Protein AF-A0A7S2Q219-F1 (afdb_monomer_lite)

pLDDT: mean 76.89, std 22.51, range [21.84, 97.81]

Organism: NCBI:txid267567

Foldseek 3Di:
DDDDDDDDDDDDDDDDDDDDDDDDDDDDDDDDDDDDDDDDPDPDPDPDDDDDDDDDDDDDDPDDPPCPPPQWDKDFFPADADAQLHRDTKIKTKGAFPDPAQFFEEAEFADDLLQDRDDDPCPACNVLQNVVRHIYIYIPFGGRHNDPPDSDHQAADLVSRLSSVQRVLVVCLVCVVVRSHDLQRYEYEAAAQRLLNRLLNLLCPVVPHPRHHQFYEHEAYAAPPSQCVRQPVRNVVNVNHDRPPSSGSLVSHALRRHEYEYEHECAAPPHHCVRVVSNQLSCLARQHHYDYFYQDDDDYSGDDFVLSSCVRRVNPDDSPGHPSVSSVCRNVGPRDPADAADAAADPVCVVVVHTLALPDPCLVCDQQNPPCCLVVRHGQVSVSVNSHHHRPHRHDDDPDDPPDDDDADQAADPVCVVVVHTLVRCVVCLVCPQVNPPVCVVVRHGVVSNVVVD

Radius of gyration: 31.47 Å; chains: 1; bounding box: 106×79×94 Å

Secondary structure (DSSP, 8-state):
-PPPPPP-----PPPP------------------PPPP---------------S-PPPPPPS------BTTBEEEE--PPPBTTTBT---EEEEE--SSSS-EEEEEEE-BSTTT--BS-TTTTTHHHHHHTT-EEEEEEPPPSSSSTT--S-----HHHHHHHHHHHHHHHHHTTTTTTEEEEEEEEEEETHHHHHHHHHHHTHHHH-S---SEEEEES---SHHHHIIIIIHHHHTT-----GGG-GGGG--TTSPPEEEEEETT-SSS-THHHHHHHHHHHHTT--EEEEEE-SS--SSPPPHHHHHHTTTTSS-TT--THHHHHHHHHPPP---B-------HHHHHTT----TTSHHHHHHTTT-HHHHHHTTTHHHHHHTT-PPTT--BPPPPPPPSSPPPP--PPPHHHHHTT--GGG-HHHHHHHTTT-HHHHHTTTTHHHHHHH-

Sequence (454 aa):
SHPPRPRQRQRMNIIILCSSFQRNNYSFPKHKTTMYPTTLLFITTLSLAAALDGNAPPASPANDRPVLSGLYTSITLPTGQGGCSGTQEAILDIYPSSSSSTAPTVLHLPGGAYMNLVGDTVESAGQQYLDAGYTVAVLYYRLPRSETTTSWLVCSDPYEVLDDVSSAMTHLLENAADYNVDADQIVLSGFSAGGHLASLYSSLCNARSSACPAGQVLHFPFMEKGSKIFCSEVGTAFNALQDYDECFPTVLVDEATPPTILYHAGGDPIVPTSEMTDFVYALGQQGTSYEYYEVLEGGGHYLVPFSQVAAVSDGVLDPSGDYASLIERALMLPNPSCVRCDDIVTPWMKDNGKTCDVTTWLITNKCVEDEQWVTNGYCRSSCYDAGRGYVNEVCCPPPTPPSSCTECSDDATPWMENNAKTCATSPSSIETNCNENGWWVSNAYCQLSCFAAG

InterPro domains:
  IPR029058 Alpha/Beta hydrolase fold [G3DSA:3.40.50.1820] (83-317)
  IPR029058 Alpha/Beta hydrolase fold [SSF53474] (92-309)
  IPR049492 BD-FAE-like domain [PF20434] (92-206)
  IPR050300 GDXG lipolytic enzyme [PTHR48081] (93-308)

Structure (mmCIF, N/CA/C/O backbone):
data_AF-A0A7S2Q219-F1
#
_entry.id   AF-A0A7S2Q219-F1
#
loop_
_atom_site.group_PDB
_atom_site.id
_atom_site.type_symbol
_atom_site.label_atom_id
_atom_site.label_alt_id
_atom_site.label_comp_id
_atom_site.label_asym_id
_atom_site.label_entity_id
_atom_site.label_seq_id
_atom_site.pdbx_PDB_ins_code
_atom_site.Cartn_x
_atom_site.Cartn_y
_atom_site.Cartn_z
_atom_site.occupancy
_atom_site.B_iso_or_equiv
_atom_site.auth_seq_id
_atom_site.auth_comp_id
_atom_site.auth_asym_id
_atom_site.auth_atom_id
_atom_site.pdbx_PDB_model_num
ATOM 1 N N . SER A 1 1 ? 43.903 23.127 -56.861 1.00 40.00 1 SER A N 1
ATOM 2 C CA . SER A 1 1 ? 44.299 23.507 -55.489 1.00 40.00 1 SER A CA 1
ATOM 3 C C . SER A 1 1 ? 43.067 23.433 -54.600 1.00 40.00 1 SER A C 1
ATOM 5 O O . SER A 1 1 ? 42.078 24.090 -54.886 1.00 40.00 1 SER A O 1
ATOM 7 N N . HIS A 1 2 ? 43.073 22.529 -53.618 1.00 34.09 2 HIS A N 1
ATOM 8 C CA . HIS A 1 2 ? 41.960 22.281 -52.691 1.00 34.09 2 HIS A CA 1
ATOM 9 C C . HIS A 1 2 ? 41.579 23.516 -51.850 1.00 34.09 2 HIS A C 1
ATOM 11 O O . HIS A 1 2 ? 42.477 24.273 -51.478 1.00 34.09 2 HIS A O 1
ATOM 17 N N . PRO A 1 3 ? 40.304 23.665 -51.444 1.00 41.56 3 PRO A N 1
ATOM 18 C CA . PRO A 1 3 ? 39.930 24.487 -50.298 1.00 41.56 3 PRO A CA 1
ATOM 19 C C . PRO A 1 3 ? 40.016 23.658 -48.997 1.00 41.56 3 PRO A C 1
ATOM 21 O O . PRO A 1 3 ? 39.669 22.472 -49.012 1.00 41.56 3 PRO A O 1
ATOM 24 N N . PRO A 1 4 ? 40.431 24.225 -47.850 1.00 44.62 4 PRO A N 1
ATOM 25 C CA . PRO A 1 4 ? 40.331 23.524 -46.579 1.00 44.62 4 PRO A CA 1
ATOM 26 C C . PRO A 1 4 ? 38.957 23.732 -45.920 1.00 44.62 4 PRO A C 1
ATOM 28 O O . PRO A 1 4 ? 38.402 24.829 -45.895 1.00 44.62 4 PRO A O 1
ATOM 31 N N . ARG A 1 5 ? 38.439 22.624 -45.378 1.00 34.59 5 ARG A N 1
ATOM 32 C CA . ARG A 1 5 ? 37.248 22.473 -44.523 1.00 34.59 5 ARG A CA 1
ATOM 33 C C . ARG A 1 5 ? 37.448 23.071 -43.108 1.00 34.59 5 ARG A C 1
ATOM 35 O O . ARG A 1 5 ? 38.589 23.311 -42.712 1.00 34.59 5 ARG A O 1
ATOM 42 N N . PRO A 1 6 ? 36.359 23.286 -42.336 1.00 36.72 6 PRO A N 1
ATOM 43 C CA . PRO A 1 6 ? 36.356 24.083 -41.106 1.00 36.72 6 PRO A CA 1
ATOM 44 C C . PRO A 1 6 ? 36.848 23.314 -39.866 1.00 36.72 6 PRO A C 1
ATOM 46 O O . PRO A 1 6 ? 36.704 22.095 -39.768 1.00 36.72 6 PRO A O 1
ATOM 49 N N . ARG A 1 7 ? 37.404 24.049 -38.890 1.00 31.72 7 ARG A N 1
ATOM 50 C CA . ARG A 1 7 ? 37.845 23.537 -37.581 1.00 31.72 7 ARG A CA 1
ATOM 51 C C . ARG A 1 7 ? 36.738 23.637 -36.519 1.00 31.72 7 ARG A C 1
ATOM 53 O O . ARG A 1 7 ? 36.239 24.716 -36.241 1.00 31.72 7 ARG A O 1
ATOM 60 N N . GLN A 1 8 ? 36.431 22.473 -35.945 1.00 30.81 8 GLN A N 1
ATOM 61 C CA . GLN A 1 8 ? 36.197 22.144 -34.527 1.00 30.81 8 GLN A CA 1
ATOM 62 C C . GLN A 1 8 ? 35.491 23.137 -33.574 1.00 30.81 8 GLN A C 1
ATOM 64 O O . GLN A 1 8 ? 36.061 24.124 -33.125 1.00 30.81 8 GLN A O 1
ATOM 69 N N . ARG A 1 9 ? 34.287 22.699 -33.166 1.00 29.30 9 ARG A N 1
ATOM 70 C CA . ARG A 1 9 ? 33.690 22.627 -31.812 1.00 29.30 9 ARG A CA 1
ATOM 71 C C . ARG A 1 9 ? 34.254 23.555 -30.719 1.00 29.30 9 ARG A C 1
ATOM 73 O O . ARG A 1 9 ? 35.328 23.320 -30.169 1.00 29.30 9 ARG A O 1
ATOM 80 N N . GLN A 1 10 ? 33.407 24.502 -30.312 1.00 27.67 10 GLN A N 1
ATOM 81 C CA . GLN A 1 10 ? 33.449 25.192 -29.024 1.00 27.67 10 GLN A CA 1
ATOM 82 C C . GLN A 1 10 ? 33.276 24.189 -27.869 1.00 27.67 10 GLN A C 1
ATOM 84 O O . GLN A 1 10 ? 32.314 23.425 -27.837 1.00 27.67 10 GLN A O 1
ATOM 89 N N . ARG A 1 11 ? 34.211 24.214 -26.913 1.00 26.64 11 ARG A N 1
ATOM 90 C CA . ARG A 1 11 ? 34.004 23.736 -25.541 1.00 26.64 11 ARG A CA 1
ATOM 91 C C . ARG A 1 11 ? 33.472 24.916 -24.732 1.00 26.64 11 ARG A C 1
ATOM 93 O O . ARG A 1 11 ? 34.155 25.933 -24.639 1.00 26.64 11 ARG A O 1
ATOM 100 N N . MET A 1 12 ? 32.278 24.784 -24.170 1.00 24.25 12 MET A N 1
ATOM 101 C CA . MET A 1 12 ? 31.723 25.746 -23.223 1.00 24.25 12 MET A CA 1
ATOM 102 C C . MET A 1 12 ? 32.001 25.203 -21.818 1.00 24.25 12 MET A C 1
ATOM 104 O O . MET A 1 12 ? 31.420 24.207 -21.402 1.00 24.25 12 MET A O 1
ATOM 108 N N . ASN A 1 13 ? 32.975 25.810 -21.138 1.00 25.50 13 ASN A N 1
ATOM 109 C CA . ASN A 1 13 ? 33.255 25.580 -19.723 1.00 25.50 13 ASN A CA 1
ATOM 110 C C . ASN A 1 13 ? 32.225 26.367 -18.903 1.00 25.50 13 ASN A C 1
ATOM 112 O O . ASN A 1 13 ? 32.178 27.592 -19.018 1.00 25.50 13 ASN A O 1
ATOM 116 N N . ILE A 1 14 ? 31.428 25.689 -18.077 1.00 25.97 14 ILE A N 1
ATOM 117 C CA . ILE A 1 14 ? 30.587 26.337 -17.065 1.00 25.97 14 ILE A CA 1
ATOM 118 C C . ILE A 1 14 ? 31.435 26.533 -15.806 1.00 25.97 14 ILE A C 1
ATOM 120 O O . ILE A 1 14 ? 31.988 25.588 -15.247 1.00 25.97 14 ILE A O 1
ATOM 124 N N . ILE A 1 15 ? 31.582 27.801 -15.427 1.00 26.08 15 ILE A N 1
ATOM 125 C CA . ILE A 1 15 ? 32.342 28.299 -14.283 1.00 26.08 15 ILE A CA 1
ATOM 126 C C . ILE A 1 15 ? 31.400 28.435 -13.082 1.00 26.08 15 ILE A C 1
ATOM 128 O O . ILE A 1 15 ? 30.313 28.997 -13.190 1.00 26.08 15 ILE A O 1
ATOM 132 N N . ILE A 1 16 ? 31.876 27.941 -11.941 1.00 27.50 16 ILE A N 1
ATOM 133 C CA . ILE A 1 16 ? 31.329 28.095 -10.590 1.00 27.50 16 ILE A CA 1
ATOM 134 C C . ILE A 1 16 ? 31.246 29.586 -10.227 1.00 27.50 16 ILE A C 1
ATOM 136 O O . ILE A 1 16 ? 32.261 30.283 -10.250 1.00 27.50 16 ILE A O 1
ATOM 140 N N . LEU A 1 17 ? 30.064 30.067 -9.833 1.00 25.33 17 LEU A N 1
ATOM 141 C CA . LEU A 1 17 ? 29.880 31.387 -9.225 1.00 25.33 17 LEU A CA 1
ATOM 142 C C . LEU A 1 17 ? 29.430 31.229 -7.773 1.00 25.33 17 LEU A C 1
ATOM 144 O O . LEU A 1 17 ? 28.271 30.948 -7.492 1.00 25.33 17 LEU A O 1
ATOM 148 N N . CYS A 1 18 ? 30.359 31.480 -6.854 1.00 22.08 18 CYS A N 1
ATOM 149 C CA . CYS A 1 18 ? 30.058 31.854 -5.480 1.00 22.08 18 CYS A CA 1
ATOM 150 C C . CYS A 1 18 ? 30.853 33.121 -5.150 1.00 22.08 18 CYS A C 1
ATOM 152 O O . CYS A 1 18 ? 32.054 33.183 -5.414 1.00 22.08 18 CYS A O 1
ATOM 154 N N . SER A 1 19 ? 30.188 34.065 -4.480 1.00 25.17 19 SER A N 1
ATOM 155 C CA . SER A 1 19 ? 30.711 35.293 -3.851 1.00 25.17 19 SER A CA 1
ATOM 156 C C . SER A 1 19 ? 30.628 36.576 -4.683 1.00 25.17 19 SER A C 1
ATOM 158 O O . SER A 1 19 ? 3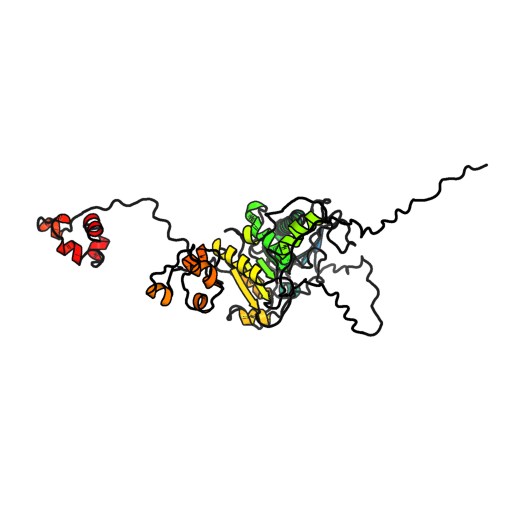1.502 36.884 -5.485 1.00 25.17 19 SER A O 1
ATOM 160 N N . SER A 1 20 ? 29.626 37.408 -4.387 1.00 24.09 20 SER A N 1
ATOM 161 C CA . SER A 1 20 ? 29.835 38.755 -3.820 1.00 24.09 20 SER A CA 1
ATOM 162 C C . SER A 1 20 ? 28.527 39.551 -3.802 1.00 24.09 20 SER A C 1
ATOM 164 O O . SER A 1 20 ? 27.960 39.820 -4.848 1.00 24.09 20 SER A O 1
ATOM 166 N N . PHE A 1 21 ? 28.086 40.001 -2.624 1.00 22.89 21 PHE A N 1
ATOM 167 C CA . PHE A 1 21 ? 27.497 41.336 -2.487 1.00 22.89 21 PHE A CA 1
ATOM 168 C C . PHE A 1 21 ? 27.706 41.855 -1.058 1.00 22.89 21 PHE A C 1
ATOM 170 O O . PHE A 1 21 ? 27.469 41.159 -0.073 1.00 22.89 21 PHE A O 1
ATOM 177 N N . GLN A 1 22 ? 28.249 43.068 -0.966 1.00 25.72 22 GLN A N 1
ATOM 178 C CA . GLN A 1 22 ? 28.649 43.763 0.256 1.00 25.72 22 GLN A CA 1
ATOM 179 C C . GLN A 1 22 ? 27.575 44.760 0.726 1.00 25.72 22 GLN A C 1
ATOM 181 O O . GLN A 1 22 ? 26.993 45.458 -0.093 1.00 25.72 22 GLN A O 1
ATOM 186 N N . ARG A 1 23 ? 27.501 44.897 2.061 1.00 24.95 23 ARG A N 1
ATOM 187 C CA . ARG A 1 23 ? 27.283 46.105 2.897 1.00 24.95 23 ARG A CA 1
ATOM 188 C C . ARG A 1 23 ? 25.998 46.936 2.744 1.00 24.95 23 ARG A C 1
ATOM 190 O O . ARG A 1 23 ? 25.794 47.608 1.746 1.00 24.95 23 ARG A O 1
ATOM 197 N N . ASN A 1 24 ? 25.317 47.111 3.881 1.00 23.62 24 ASN A N 1
ATOM 198 C CA . ASN A 1 24 ? 24.734 48.393 4.291 1.00 23.62 24 ASN A CA 1
ATOM 199 C C . ASN A 1 24 ? 24.976 48.638 5.797 1.00 23.62 24 ASN A C 1
ATOM 201 O O . ASN A 1 24 ? 24.875 47.720 6.606 1.00 23.62 24 ASN A O 1
ATOM 205 N N . ASN A 1 25 ? 25.338 49.879 6.141 1.00 25.12 25 ASN A N 1
ATOM 206 C CA . ASN A 1 25 ? 25.520 50.418 7.500 1.00 25.12 25 ASN A CA 1
ATOM 207 C C . ASN A 1 25 ? 24.215 51.083 7.985 1.00 25.12 25 ASN A C 1
ATOM 209 O O . ASN A 1 25 ? 23.579 51.725 7.161 1.00 25.12 25 ASN A O 1
ATOM 213 N N . TYR A 1 26 ? 23.881 51.008 9.287 1.00 23.52 26 TYR A N 1
ATOM 214 C CA . TYR A 1 26 ? 23.484 52.120 10.197 1.00 23.52 26 TYR A CA 1
ATOM 215 C C . TYR A 1 26 ? 23.055 51.592 11.605 1.00 23.52 26 TYR A C 1
ATOM 217 O O . TYR A 1 26 ? 22.415 50.553 11.717 1.00 23.52 26 TYR A O 1
ATOM 225 N N . SER A 1 27 ? 23.482 52.313 12.661 1.00 21.84 27 SER A N 1
ATOM 226 C CA . SER A 1 27 ? 23.468 52.073 14.140 1.00 21.84 27 SER A CA 1
ATOM 227 C C . SER A 1 27 ? 22.078 52.177 14.833 1.00 21.84 27 SER A C 1
ATOM 229 O O . SER A 1 27 ? 21.186 52.738 14.214 1.00 21.84 27 SER A O 1
ATOM 231 N N . PHE A 1 28 ? 21.737 51.744 16.074 1.00 22.83 28 PHE A N 1
ATOM 232 C CA . PHE A 1 28 ? 22.254 51.778 17.486 1.00 22.83 28 PHE A CA 1
ATOM 233 C C . PHE A 1 28 ? 21.255 50.959 18.396 1.00 22.83 28 PHE A C 1
ATOM 235 O O . PHE A 1 28 ? 20.225 50.568 17.855 1.00 22.83 28 PHE A O 1
ATOM 242 N N . PRO A 1 29 ? 21.348 50.826 19.756 1.00 31.11 29 PRO A N 1
ATOM 243 C CA . PRO A 1 29 ? 22.463 50.772 20.715 1.00 31.11 29 PRO A CA 1
ATOM 244 C C . PRO A 1 29 ? 22.469 49.488 21.611 1.00 31.11 29 PRO A C 1
ATOM 246 O O . PRO A 1 29 ? 21.627 48.603 21.529 1.00 31.11 29 PRO A O 1
ATOM 249 N N . LYS A 1 30 ? 23.479 49.417 22.490 1.00 28.05 30 LYS A N 1
ATOM 250 C CA . LYS A 1 30 ? 23.896 48.323 23.392 1.00 28.05 30 LYS A CA 1
ATOM 251 C C . LYS A 1 30 ? 22.902 47.999 24.529 1.00 28.05 30 LYS A C 1
ATOM 253 O O . LYS A 1 30 ? 22.521 48.920 25.240 1.00 28.05 30 LYS A O 1
ATOM 258 N N . HIS A 1 31 ? 22.691 46.709 24.844 1.00 25.88 31 HIS A N 1
ATOM 259 C CA . HIS A 1 31 ? 23.134 46.105 26.122 1.00 25.88 31 HIS A CA 1
ATOM 260 C C . HIS A 1 31 ? 22.894 44.578 26.263 1.00 25.88 31 HIS A C 1
ATOM 262 O O . HIS A 1 31 ? 21.788 44.091 26.092 1.00 25.88 31 HIS A O 1
ATOM 268 N N . LYS A 1 32 ? 23.969 43.902 26.713 1.00 24.59 32 LYS A N 1
ATOM 269 C CA . LYS A 1 32 ? 24.084 42.703 27.581 1.00 24.59 32 LYS A CA 1
ATOM 270 C C . LYS A 1 32 ? 23.582 41.328 27.087 1.00 24.59 32 LYS A C 1
ATOM 272 O O . LYS A 1 32 ? 22.490 40.888 27.398 1.00 24.59 32 LYS A O 1
ATOM 277 N N . THR A 1 33 ? 24.512 40.618 26.441 1.00 28.27 33 THR A N 1
ATOM 278 C CA . THR A 1 33 ? 24.972 39.239 26.740 1.00 28.27 33 THR A CA 1
ATOM 279 C C . THR A 1 33 ? 24.047 38.291 27.519 1.00 28.27 33 THR A C 1
ATOM 281 O O . THR A 1 33 ? 23.992 38.358 28.746 1.00 28.27 33 THR A O 1
ATOM 284 N N . THR A 1 34 ? 23.529 37.268 26.831 1.00 25.41 34 THR A N 1
ATOM 285 C CA . THR A 1 34 ? 23.698 35.841 27.191 1.00 25.41 34 THR A CA 1
ATOM 286 C C . THR A 1 34 ? 23.468 34.998 25.924 1.00 25.41 34 THR A C 1
ATOM 288 O O . THR A 1 34 ? 22.394 35.051 25.337 1.00 25.41 34 THR A O 1
ATOM 291 N N . MET A 1 35 ? 24.506 34.311 25.433 1.00 24.03 35 MET A N 1
ATOM 292 C CA . MET A 1 35 ? 24.469 33.468 24.226 1.00 24.03 35 MET A CA 1
ATOM 293 C C . MET A 1 35 ? 23.964 32.063 24.587 1.00 24.03 35 MET A C 1
ATOM 295 O O . MET A 1 35 ? 24.612 31.380 25.374 1.00 24.03 35 MET A O 1
ATOM 299 N N . TYR A 1 36 ? 22.870 31.624 23.964 1.00 25.53 36 TYR A N 1
ATOM 300 C CA . TYR A 1 36 ? 22.570 30.206 23.734 1.00 25.53 36 TYR A CA 1
ATOM 301 C C . TYR A 1 36 ? 22.946 29.894 22.277 1.00 25.53 36 TYR A C 1
ATOM 303 O O . TYR A 1 36 ? 22.594 30.692 21.402 1.00 25.53 36 TYR A O 1
ATOM 311 N N . PRO A 1 37 ? 23.689 28.815 21.972 1.00 28.34 37 PRO A N 1
ATOM 312 C CA . PRO A 1 37 ? 24.060 28.524 20.598 1.00 28.34 37 PRO A CA 1
ATOM 313 C C . PRO A 1 37 ? 22.847 27.967 19.848 1.00 28.34 37 PRO A C 1
ATOM 315 O O . PRO A 1 37 ? 22.266 26.956 20.224 1.00 28.34 37 PRO A O 1
ATOM 318 N N . THR A 1 38 ? 22.483 28.644 18.765 1.00 28.45 38 THR A N 1
ATOM 319 C CA . THR A 1 38 ? 21.678 28.103 17.671 1.00 28.45 38 THR A CA 1
ATOM 320 C C . THR A 1 38 ? 22.419 26.924 17.047 1.00 28.45 38 THR A C 1
ATOM 322 O O . THR A 1 38 ? 23.509 27.099 16.497 1.00 28.45 38 THR A O 1
ATOM 325 N N . THR A 1 39 ? 21.838 25.734 17.129 1.00 29.56 39 THR A N 1
ATOM 326 C CA . THR A 1 39 ? 22.336 24.526 16.469 1.00 29.56 39 THR A CA 1
ATOM 327 C C . THR A 1 39 ? 22.134 24.669 14.959 1.00 29.56 39 THR A C 1
ATOM 329 O O . THR A 1 39 ? 21.033 24.490 14.448 1.00 29.56 39 THR A O 1
ATOM 332 N N . LEU A 1 40 ? 23.196 25.041 14.238 1.00 26.55 40 LEU A N 1
ATOM 333 C CA . LEU A 1 40 ? 23.287 24.844 12.791 1.00 26.55 40 LEU A CA 1
ATOM 334 C C . LEU A 1 40 ? 23.454 23.342 12.537 1.00 26.55 40 LEU A C 1
ATOM 336 O O . LEU A 1 40 ? 24.416 22.741 13.019 1.00 26.55 40 LEU A O 1
ATOM 340 N N . LEU A 1 41 ? 22.540 22.752 11.769 1.00 25.89 41 LEU A N 1
ATOM 341 C CA . LEU A 1 41 ? 22.669 21.395 11.252 1.00 25.89 41 LEU A CA 1
ATOM 342 C C . LEU A 1 41 ? 23.830 21.376 10.238 1.00 25.89 41 LEU A C 1
ATOM 344 O O . LEU A 1 41 ? 23.684 21.782 9.087 1.00 25.89 41 LEU A O 1
ATOM 348 N N . PHE A 1 42 ? 25.018 20.975 10.687 1.00 24.83 42 PHE A N 1
ATOM 349 C CA . PHE A 1 42 ? 26.141 20.661 9.810 1.00 24.83 42 PHE A CA 1
ATOM 350 C C . PHE A 1 42 ? 25.919 19.261 9.237 1.00 24.83 42 PHE A C 1
ATOM 352 O O . PHE A 1 42 ? 25.992 18.277 9.967 1.00 24.83 42 PHE A O 1
ATOM 359 N N . ILE A 1 43 ? 25.688 19.166 7.928 1.00 27.14 43 ILE A N 1
ATOM 360 C CA . ILE A 1 43 ? 25.842 17.908 7.194 1.00 27.14 43 ILE A CA 1
ATOM 361 C C . ILE A 1 43 ? 27.346 17.631 7.134 1.00 27.14 43 ILE A C 1
ATOM 363 O O . ILE A 1 43 ? 28.075 18.205 6.324 1.00 27.14 43 ILE A O 1
ATOM 367 N N . THR A 1 44 ? 27.838 16.807 8.054 1.00 26.92 44 THR A N 1
ATOM 368 C CA . THR A 1 44 ? 29.203 16.291 8.018 1.00 26.92 44 THR A CA 1
ATOM 369 C C . THR A 1 44 ? 29.269 15.144 7.017 1.00 26.92 44 THR A C 1
ATOM 371 O O . THR A 1 44 ? 28.693 14.078 7.211 1.00 26.92 44 THR A O 1
ATOM 374 N N . THR A 1 45 ? 30.013 15.349 5.935 1.00 33.22 45 THR A N 1
ATOM 375 C CA . THR A 1 45 ? 30.477 14.270 5.061 1.00 33.22 45 THR A CA 1
ATOM 376 C C . THR A 1 45 ? 31.435 13.383 5.856 1.00 33.22 45 THR A C 1
ATOM 378 O O . THR A 1 45 ? 32.607 13.729 6.030 1.00 33.22 45 THR A O 1
ATOM 381 N N . LEU A 1 46 ? 30.945 12.262 6.384 1.00 26.33 46 LEU A N 1
ATOM 382 C CA . LEU A 1 46 ? 31.794 11.251 7.001 1.00 26.33 46 LEU A CA 1
ATOM 383 C C . LEU A 1 46 ? 32.341 10.333 5.901 1.00 26.33 46 LEU A C 1
ATOM 385 O O . LEU A 1 46 ? 31.701 9.374 5.481 1.00 26.33 46 LEU A O 1
ATOM 389 N N . SER A 1 47 ? 33.544 10.643 5.425 1.00 29.66 47 SER A N 1
ATOM 390 C CA . SER A 1 47 ? 34.360 9.695 4.669 1.00 29.66 47 SER A CA 1
ATOM 391 C C . SER A 1 47 ? 34.860 8.618 5.631 1.00 29.66 47 SER A C 1
ATOM 393 O O . SER A 1 47 ? 35.856 8.826 6.324 1.00 29.66 47 SER A O 1
ATOM 395 N N . LEU A 1 48 ? 34.183 7.470 5.689 1.00 27.28 48 LEU A N 1
ATOM 396 C CA . LEU A 1 48 ? 34.723 6.282 6.344 1.00 27.28 48 LEU A CA 1
ATOM 397 C C . LEU A 1 48 ? 35.464 5.442 5.300 1.00 27.28 48 LEU A C 1
ATOM 399 O O . LEU A 1 48 ? 34.880 4.651 4.566 1.00 27.28 48 LEU A O 1
ATOM 403 N N . ALA A 1 49 ? 36.776 5.653 5.222 1.00 28.98 49 ALA A N 1
ATOM 404 C CA . ALA A 1 49 ? 37.682 4.736 4.552 1.00 28.98 49 ALA A CA 1
ATOM 405 C C . ALA A 1 49 ? 37.859 3.495 5.440 1.00 28.98 49 ALA A C 1
ATOM 407 O O . ALA A 1 49 ? 38.632 3.519 6.396 1.00 28.98 49 ALA A O 1
ATOM 408 N N . ALA A 1 50 ? 37.143 2.416 5.128 1.00 28.97 50 ALA A N 1
ATOM 409 C CA . ALA A 1 50 ? 37.535 1.076 5.540 1.00 28.97 50 ALA A CA 1
ATOM 410 C C . ALA A 1 50 ? 38.372 0.471 4.408 1.00 28.97 50 ALA A C 1
ATOM 412 O O . ALA A 1 50 ? 37.894 0.285 3.290 1.00 28.97 50 ALA A O 1
ATOM 413 N N . ALA A 1 51 ? 39.649 0.223 4.695 1.00 29.38 51 ALA A N 1
ATOM 414 C CA . ALA A 1 51 ? 40.528 -0.541 3.829 1.00 29.38 51 ALA A CA 1
ATOM 415 C C . ALA A 1 51 ? 40.015 -1.987 3.756 1.00 29.38 51 ALA A C 1
ATOM 417 O O . ALA A 1 51 ? 40.081 -2.720 4.741 1.00 29.38 51 ALA A O 1
ATOM 418 N N . LEU A 1 52 ? 39.510 -2.376 2.590 1.00 31.42 52 LEU A N 1
ATOM 419 C CA . LEU A 1 52 ? 39.426 -3.765 2.161 1.00 31.42 52 LEU A CA 1
ATOM 420 C C . LEU A 1 52 ? 40.346 -3.905 0.952 1.00 31.42 52 LEU A C 1
ATOM 422 O O . LEU A 1 52 ? 40.376 -3.039 0.075 1.00 31.42 52 LEU A O 1
ATOM 426 N N . ASP A 1 53 ? 41.157 -4.953 0.990 1.00 28.58 53 ASP A N 1
ATOM 427 C CA . ASP A 1 53 ? 42.217 -5.249 0.040 1.00 28.58 53 ASP A CA 1
ATOM 428 C C . ASP A 1 53 ? 41.786 -5.096 -1.424 1.00 28.58 53 ASP A C 1
ATOM 430 O O . ASP A 1 53 ? 40.684 -5.459 -1.839 1.00 28.58 53 ASP A O 1
ATOM 434 N N . GLY A 1 54 ? 42.701 -4.529 -2.210 1.00 36.38 54 GLY A N 1
ATOM 435 C CA . GLY A 1 54 ? 42.513 -4.220 -3.616 1.00 36.38 54 GLY A CA 1
ATOM 436 C C . GLY A 1 54 ? 42.224 -5.459 -4.454 1.00 36.38 54 GLY A C 1
ATOM 437 O O . GLY A 1 54 ? 43.131 -6.213 -4.783 1.00 36.38 54 GLY A O 1
ATOM 438 N N . ASN A 1 55 ? 40.957 -5.609 -4.827 1.00 30.48 55 ASN A N 1
ATOM 439 C CA . ASN A 1 55 ? 40.491 -6.084 -6.128 1.00 30.48 55 ASN A CA 1
ATOM 440 C C . ASN A 1 55 ? 38.996 -5.760 -6.229 1.00 30.48 55 ASN A C 1
ATOM 442 O O . ASN A 1 55 ? 38.138 -6.608 -5.997 1.00 30.48 55 ASN A O 1
ATOM 446 N N . ALA A 1 56 ? 38.681 -4.507 -6.559 1.00 29.88 56 ALA A N 1
ATOM 447 C CA . ALA A 1 56 ? 37.347 -4.176 -7.041 1.00 29.88 56 ALA A CA 1
ATOM 448 C C . ALA A 1 56 ? 37.135 -4.913 -8.380 1.00 29.88 56 ALA A C 1
ATOM 450 O O . ALA A 1 56 ? 37.972 -4.750 -9.278 1.00 29.88 56 ALA A O 1
ATOM 451 N N . PRO A 1 57 ? 36.081 -5.734 -8.539 1.00 30.42 57 PRO A N 1
ATOM 452 C CA . PRO A 1 57 ? 35.763 -6.297 -9.842 1.00 30.42 57 PRO A CA 1
ATOM 453 C C . PRO A 1 57 ? 35.422 -5.147 -10.806 1.00 30.42 57 PRO A C 1
ATOM 455 O O . PRO A 1 57 ? 34.907 -4.111 -10.371 1.00 30.42 57 PRO A O 1
ATOM 458 N N . PRO A 1 58 ? 35.749 -5.273 -12.103 1.00 31.05 58 PRO A N 1
ATOM 459 C CA . PRO A 1 58 ? 35.448 -4.227 -13.067 1.00 31.05 58 PRO A CA 1
ATOM 460 C C . PRO A 1 58 ? 33.935 -3.998 -13.123 1.00 31.05 58 PRO A C 1
ATOM 462 O O . PRO A 1 58 ? 33.157 -4.942 -13.005 1.00 31.05 58 PRO A O 1
ATOM 465 N N . ALA A 1 59 ? 33.532 -2.740 -13.315 1.00 32.00 59 ALA A N 1
ATOM 466 C CA . ALA A 1 59 ? 32.147 -2.381 -13.589 1.00 32.00 59 ALA A CA 1
ATOM 467 C C . ALA A 1 59 ? 31.604 -3.265 -14.726 1.00 32.00 59 ALA A C 1
ATOM 469 O O . ALA A 1 59 ? 32.180 -3.275 -15.820 1.00 32.00 59 ALA A O 1
ATOM 470 N N . SER A 1 60 ? 30.529 -4.014 -14.455 1.00 28.70 60 SER A N 1
ATOM 471 C CA . SER A 1 60 ? 29.858 -4.811 -15.481 1.00 28.70 60 SER A CA 1
ATOM 472 C C . SER A 1 60 ? 29.381 -3.897 -16.610 1.00 28.70 60 SER A C 1
ATOM 474 O O . SER A 1 60 ? 28.807 -2.837 -16.337 1.00 28.70 60 SER A O 1
ATOM 476 N N . PRO A 1 61 ? 29.599 -4.274 -17.879 1.00 31.58 61 PRO A N 1
ATOM 477 C CA . PRO A 1 61 ? 28.967 -3.584 -18.987 1.00 31.58 61 PRO A CA 1
ATOM 478 C C . PRO A 1 61 ? 27.446 -3.747 -18.876 1.00 31.58 61 PRO A C 1
ATOM 480 O O . PRO A 1 61 ? 26.941 -4.826 -18.568 1.00 31.58 61 PRO A O 1
ATOM 483 N N . ALA A 1 62 ? 26.711 -2.667 -19.144 1.00 39.06 62 ALA A N 1
ATOM 484 C CA . ALA A 1 62 ? 25.305 -2.770 -19.502 1.00 39.06 62 ALA A CA 1
ATOM 485 C C . ALA A 1 62 ? 25.188 -3.708 -20.718 1.00 39.06 62 ALA A C 1
ATOM 487 O O . ALA A 1 62 ? 25.936 -3.537 -21.683 1.00 39.06 62 ALA A O 1
ATOM 488 N N . ASN A 1 63 ? 24.247 -4.653 -20.654 1.00 43.94 63 ASN A N 1
ATOM 489 C CA . ASN A 1 63 ? 24.005 -5.764 -21.588 1.00 43.94 63 ASN A CA 1
ATOM 490 C C . ASN A 1 63 ? 24.823 -7.033 -21.316 1.00 43.94 63 ASN A C 1
ATOM 492 O O . ASN A 1 63 ? 25.769 -7.333 -22.031 1.00 43.94 63 ASN A O 1
ATOM 496 N N . ASP A 1 64 ? 24.387 -7.789 -20.311 1.00 34.69 64 ASP A N 1
ATOM 497 C CA . ASP A 1 64 ? 24.251 -9.250 -20.387 1.00 34.69 64 ASP A CA 1
ATOM 498 C C . ASP A 1 64 ? 23.345 -9.685 -19.220 1.00 34.69 64 ASP A C 1
ATOM 500 O O . ASP A 1 64 ? 23.799 -10.214 -18.208 1.00 34.69 64 ASP A O 1
ATOM 504 N N . ARG A 1 65 ? 22.031 -9.416 -19.328 1.00 43.66 65 ARG A N 1
ATOM 505 C CA . ARG A 1 65 ? 21.063 -10.190 -18.535 1.00 43.66 65 ARG A CA 1
ATOM 506 C C . ARG A 1 65 ? 21.188 -11.625 -19.053 1.00 43.66 65 ARG A C 1
ATOM 508 O O . ARG A 1 65 ? 21.001 -11.810 -20.261 1.00 43.66 65 ARG A O 1
ATOM 515 N N . PRO A 1 66 ? 21.541 -12.627 -18.227 1.00 36.69 66 PRO A N 1
ATOM 516 C CA . PRO A 1 66 ? 21.540 -14.001 -18.695 1.00 36.69 66 PRO A CA 1
ATOM 517 C C . PRO A 1 66 ? 20.148 -14.281 -19.252 1.00 36.69 66 PRO A C 1
ATOM 519 O O . PRO A 1 66 ? 19.144 -14.008 -18.598 1.00 36.69 66 PRO A O 1
ATOM 522 N N . VAL A 1 67 ? 20.085 -14.755 -20.495 1.00 42.38 67 VAL A N 1
ATOM 523 C CA . VAL A 1 67 ? 18.828 -15.172 -21.111 1.00 42.38 67 VAL A CA 1
ATOM 524 C C . VAL A 1 67 ? 18.353 -16.397 -20.332 1.00 42.38 67 VAL A C 1
ATOM 526 O O . VAL A 1 67 ? 18.714 -17.531 -20.632 1.00 42.38 67 VAL A O 1
ATOM 529 N N . LEU A 1 68 ? 17.565 -16.147 -19.291 1.00 46.88 68 LEU A N 1
ATOM 530 C CA . LEU A 1 68 ? 16.846 -17.108 -18.455 1.00 46.88 68 LEU A CA 1
ATOM 531 C C . LEU A 1 68 ? 15.631 -17.655 -19.229 1.00 46.88 68 LEU A C 1
ATOM 533 O O . LEU A 1 68 ? 14.517 -17.742 -18.715 1.00 46.88 68 LEU A O 1
ATOM 537 N N . SER A 1 69 ? 15.831 -17.985 -20.511 1.00 40.91 69 SER A N 1
ATOM 538 C CA . SER A 1 69 ? 14.775 -18.486 -21.385 1.00 40.91 69 SER A CA 1
ATOM 539 C C . SER A 1 69 ? 14.186 -19.759 -20.785 1.00 40.91 69 SER A C 1
ATOM 541 O O . SER A 1 69 ? 14.875 -20.777 -20.700 1.00 40.91 69 SER A O 1
ATOM 543 N N . GLY A 1 70 ? 12.917 -19.682 -20.386 1.00 61.12 70 GLY A N 1
ATOM 544 C CA . GLY A 1 70 ? 12.147 -20.797 -19.837 1.00 61.12 70 GLY A CA 1
ATOM 545 C C . GLY A 1 70 ? 11.774 -20.676 -18.357 1.00 61.12 70 GLY A C 1
ATOM 546 O O . GLY A 1 70 ? 10.969 -21.484 -17.911 1.00 61.12 70 GLY A O 1
ATOM 547 N N . LEU A 1 71 ? 12.306 -19.696 -17.612 1.00 76.94 71 LEU A N 1
ATOM 548 C CA . LEU A 1 71 ? 11.914 -19.452 -16.210 1.00 76.94 71 LEU A CA 1
ATOM 549 C C . LEU A 1 71 ? 10.900 -18.312 -16.055 1.00 76.94 71 LEU A C 1
ATOM 551 O O . LEU A 1 71 ? 10.082 -18.343 -15.143 1.00 76.94 71 LEU A O 1
ATOM 555 N N . TYR A 1 72 ? 10.941 -17.329 -16.952 1.00 87.12 72 TYR A N 1
ATOM 556 C CA . TYR A 1 72 ? 9.984 -16.229 -17.001 1.00 87.12 72 TYR A CA 1
ATOM 557 C C . TYR A 1 72 ? 9.803 -15.716 -18.427 1.00 87.12 72 TYR A C 1
ATOM 559 O O . TYR A 1 72 ? 10.606 -15.999 -19.322 1.00 87.12 72 TYR A O 1
ATOM 567 N N . THR A 1 73 ? 8.740 -14.943 -18.619 1.00 91.12 73 THR A N 1
ATOM 568 C CA . THR A 1 73 ? 8.484 -14.157 -19.826 1.00 91.12 73 THR A CA 1
ATOM 569 C C . THR A 1 73 ? 8.778 -12.695 -19.528 1.00 91.12 73 THR A C 1
ATOM 571 O O . THR A 1 73 ? 8.252 -12.158 -18.563 1.00 91.12 73 THR A O 1
ATOM 574 N N . SER A 1 74 ? 9.603 -12.052 -20.352 1.00 92.31 74 SER A N 1
ATOM 575 C CA . SER A 1 74 ? 9.875 -10.614 -20.259 1.00 92.31 74 SER A CA 1
ATOM 576 C C . SER A 1 74 ? 9.093 -9.882 -21.338 1.00 92.31 74 SER A C 1
ATOM 578 O O . SER A 1 74 ? 9.166 -10.266 -22.510 1.00 92.31 74 SER A O 1
ATOM 580 N N . ILE A 1 75 ? 8.355 -8.844 -20.957 1.00 94.06 75 ILE A N 1
ATOM 581 C CA . ILE A 1 75 ? 7.607 -8.000 -21.889 1.00 94.06 75 ILE A CA 1
ATOM 582 C C . ILE A 1 75 ? 7.984 -6.533 -21.704 1.00 94.06 75 ILE A C 1
ATOM 584 O O . ILE A 1 75 ? 8.185 -6.062 -20.586 1.00 94.06 75 ILE A O 1
ATOM 588 N N . THR A 1 76 ? 8.016 -5.798 -22.811 1.00 95.56 76 THR A N 1
ATOM 589 C CA . THR A 1 76 ? 7.996 -4.335 -22.789 1.00 95.56 76 THR A CA 1
ATOM 590 C C . THR A 1 76 ? 6.543 -3.878 -22.763 1.00 95.56 76 THR A C 1
ATOM 592 O O . THR A 1 76 ? 5.775 -4.219 -23.666 1.00 95.56 76 THR A O 1
ATOM 595 N N . LEU A 1 77 ? 6.158 -3.120 -21.737 1.00 95.06 77 LEU A N 1
ATOM 596 C CA . LEU A 1 77 ? 4.800 -2.603 -21.593 1.00 95.06 77 LEU A CA 1
ATOM 597 C C . LEU A 1 77 ? 4.543 -1.443 -22.571 1.00 95.06 77 LEU A C 1
ATOM 599 O O . LEU A 1 77 ? 5.456 -0.666 -22.863 1.00 95.06 77 LEU A O 1
ATOM 603 N N . PRO A 1 78 ? 3.304 -1.287 -23.072 1.00 90.44 78 PRO A N 1
ATOM 604 C CA . PRO A 1 78 ? 2.950 -0.246 -24.033 1.00 90.44 78 PRO A CA 1
ATOM 605 C C . PRO A 1 78 ? 2.737 1.119 -23.351 1.00 90.44 78 PRO A C 1
ATOM 607 O O . PRO A 1 78 ? 1.654 1.695 -23.427 1.00 90.44 78 PRO A O 1
ATOM 610 N N . THR A 1 79 ? 3.763 1.650 -22.684 1.00 85.69 79 THR A N 1
ATOM 611 C CA . THR A 1 79 ? 3.688 2.928 -21.958 1.00 85.69 79 THR A CA 1
ATOM 612 C C . THR A 1 79 ? 4.281 4.081 -22.778 1.00 85.69 79 THR A C 1
ATOM 614 O O . THR A 1 79 ? 5.117 3.891 -23.666 1.00 85.69 79 THR A O 1
ATOM 617 N N . GLY A 1 80 ? 3.786 5.306 -22.563 1.00 76.00 80 GLY A N 1
ATOM 618 C CA . GLY A 1 80 ? 4.123 6.453 -23.415 1.00 76.00 80 GLY A CA 1
ATOM 619 C C . GLY A 1 80 ? 5.568 6.926 -23.241 1.00 76.00 80 GLY A C 1
ATOM 620 O O . GLY A 1 80 ? 5.949 7.303 -22.144 1.00 76.00 80 GLY A O 1
ATOM 621 N N . GLN A 1 81 ? 6.371 6.975 -24.306 1.00 71.00 81 GLN A N 1
ATOM 622 C CA . GLN A 1 81 ? 7.736 7.524 -24.249 1.00 71.00 81 GLN A CA 1
ATOM 623 C C . GLN A 1 81 ? 7.732 9.063 -24.227 1.00 71.00 81 GLN A C 1
ATOM 625 O O . GLN A 1 81 ? 6.959 9.700 -24.945 1.00 71.00 81 GLN A O 1
ATOM 630 N N . GLY A 1 82 ? 8.637 9.668 -23.457 1.00 71.50 82 GLY A N 1
ATOM 631 C CA . GLY A 1 82 ? 8.757 11.117 -23.298 1.00 71.50 82 GLY A CA 1
ATOM 632 C C . GLY A 1 82 ? 8.823 11.556 -21.836 1.00 71.50 82 GLY A C 1
ATOM 633 O O . GLY A 1 82 ? 9.207 10.778 -20.970 1.00 71.50 82 GLY A O 1
ATOM 634 N N . GLY A 1 83 ? 8.514 12.836 -21.606 1.00 80.00 83 GLY A N 1
ATOM 635 C CA . GLY A 1 83 ? 8.440 13.444 -20.276 1.00 80.00 83 GLY A CA 1
ATOM 636 C C . GLY A 1 83 ? 9.659 13.173 -19.390 1.00 80.00 83 GLY A C 1
ATOM 637 O O . GLY A 1 83 ? 10.799 13.382 -19.821 1.00 80.00 83 GLY A O 1
ATOM 638 N N . CYS A 1 84 ? 9.417 12.752 -18.154 1.00 81.69 84 CYS A N 1
ATOM 639 C CA . CYS A 1 84 ? 10.437 12.540 -17.140 1.00 81.69 84 CYS A CA 1
ATOM 640 C C . CYS A 1 84 ? 11.302 11.309 -17.379 1.00 81.69 84 CYS A C 1
ATOM 642 O O . CYS A 1 84 ? 12.518 11.355 -17.180 1.00 81.69 84 CYS A O 1
ATOM 644 N N . SER A 1 85 ? 10.683 10.238 -17.851 1.00 86.19 85 SER A N 1
ATOM 645 C CA . SER A 1 85 ? 11.308 8.945 -18.113 1.00 86.19 85 SER A CA 1
ATOM 646 C C . SER A 1 85 ? 12.077 8.899 -19.433 1.00 86.19 85 SER A C 1
ATOM 648 O O . SER A 1 85 ? 12.864 7.979 -19.683 1.00 86.19 85 SER A O 1
ATOM 650 N N . GLY A 1 86 ? 11.875 9.894 -20.299 1.00 85.19 86 GLY A N 1
ATOM 651 C CA . GLY A 1 86 ? 12.548 10.020 -21.583 1.00 85.19 86 GLY A CA 1
ATOM 652 C C . GLY A 1 86 ? 12.290 8.817 -22.486 1.00 85.19 86 GLY A C 1
ATOM 653 O O . GLY A 1 86 ? 11.169 8.576 -22.920 1.00 85.19 86 GLY A O 1
ATOM 654 N N . THR A 1 87 ? 13.351 8.078 -22.808 1.00 86.06 87 THR A N 1
ATOM 655 C CA . THR A 1 87 ? 13.291 6.916 -23.721 1.00 86.06 87 THR A CA 1
ATOM 656 C C . THR A 1 87 ? 13.235 5.573 -22.997 1.00 86.06 87 THR A C 1
ATOM 658 O O . THR A 1 87 ? 13.366 4.532 -23.635 1.00 86.06 87 THR A O 1
ATOM 661 N N . GLN A 1 88 ? 13.078 5.585 -21.671 1.00 87.94 88 GLN A N 1
ATOM 662 C CA . GLN A 1 88 ? 12.978 4.356 -20.895 1.00 87.94 88 GLN A CA 1
ATOM 663 C C . GLN A 1 88 ? 11.715 3.574 -21.249 1.00 87.94 88 GLN A C 1
ATOM 665 O O . GLN A 1 88 ? 10.649 4.143 -21.486 1.00 87.94 88 GLN A O 1
ATOM 670 N N . GLU A 1 89 ? 11.858 2.256 -21.226 1.00 90.75 89 GLU A N 1
ATOM 671 C CA . GLU A 1 89 ? 10.777 1.297 -21.391 1.00 90.75 89 GLU A CA 1
ATOM 672 C C . GLU A 1 89 ? 10.459 0.672 -20.034 1.00 90.75 89 GLU A C 1
ATOM 674 O O . GLU A 1 89 ? 11.375 0.307 -19.293 1.00 90.75 89 GLU A O 1
ATOM 679 N N . ALA A 1 90 ? 9.171 0.545 -19.716 1.00 92.94 90 ALA A N 1
ATOM 680 C CA . ALA A 1 90 ? 8.736 -0.249 -18.578 1.00 92.94 90 ALA A CA 1
ATOM 681 C C . ALA A 1 90 ? 8.773 -1.731 -18.961 1.00 92.94 90 ALA A C 1
ATOM 683 O O . ALA A 1 90 ? 8.210 -2.124 -19.987 1.00 92.94 90 ALA A O 1
ATOM 684 N N . ILE A 1 91 ? 9.438 -2.548 -18.147 1.00 93.75 91 ILE A N 1
ATOM 685 C CA . ILE A 1 91 ? 9.588 -3.987 -18.392 1.00 93.75 91 ILE A CA 1
ATOM 686 C C . ILE A 1 91 ? 8.839 -4.756 -17.309 1.00 93.75 91 ILE A C 1
ATOM 688 O O . ILE A 1 91 ? 8.995 -4.455 -16.128 1.00 93.75 91 ILE A O 1
ATOM 692 N N . LEU A 1 92 ? 8.068 -5.767 -17.699 1.00 95.19 92 LEU A N 1
ATOM 693 C CA . LEU A 1 92 ? 7.423 -6.695 -16.775 1.00 95.19 92 LEU A CA 1
ATOM 694 C C . LEU A 1 92 ? 8.000 -8.097 -16.993 1.00 95.19 92 LEU A C 1
ATOM 696 O O . LEU A 1 92 ? 7.856 -8.676 -18.069 1.00 95.19 92 LEU A O 1
ATOM 700 N N . ASP A 1 93 ? 8.657 -8.634 -15.969 1.00 93.94 93 ASP A N 1
ATOM 701 C CA . ASP A 1 93 ? 9.132 -10.018 -15.968 1.00 93.94 93 ASP A CA 1
ATOM 702 C C . ASP A 1 93 ? 8.124 -10.885 -15.208 1.00 93.94 93 ASP A C 1
ATOM 704 O O . ASP A 1 93 ? 7.882 -10.663 -14.026 1.00 93.94 93 ASP A O 1
ATOM 708 N N . ILE A 1 94 ? 7.523 -11.865 -15.881 1.00 94.19 94 ILE A N 1
ATOM 709 C CA . ILE A 1 94 ? 6.447 -12.706 -15.348 1.00 94.19 94 ILE A CA 1
ATOM 710 C C . ILE A 1 94 ? 6.951 -14.134 -15.184 1.00 94.19 94 ILE A C 1
ATOM 712 O O . ILE A 1 94 ? 7.299 -14.787 -16.169 1.00 94.19 94 ILE A O 1
ATOM 716 N N . TYR A 1 95 ? 6.934 -14.616 -13.948 1.00 93.25 95 TYR A N 1
ATOM 717 C CA . TYR A 1 95 ? 7.291 -15.958 -13.508 1.00 93.25 95 TYR A CA 1
ATOM 718 C C . TYR A 1 95 ? 5.991 -16.701 -13.152 1.00 93.25 95 TYR A C 1
ATOM 720 O O . TYR A 1 95 ? 5.472 -16.518 -12.047 1.00 93.25 95 TYR A O 1
ATOM 728 N N . PRO A 1 96 ? 5.415 -17.492 -14.076 1.00 93.00 96 PRO A N 1
ATOM 729 C CA . PRO A 1 96 ? 4.170 -18.207 -13.823 1.00 93.00 96 PRO A CA 1
ATOM 730 C C . PRO A 1 96 ? 4.332 -19.227 -12.700 1.00 93.00 96 PRO A C 1
ATOM 732 O O . PRO A 1 96 ? 5.344 -19.931 -12.631 1.00 93.00 96 PRO A O 1
ATOM 735 N N . SER A 1 97 ? 3.304 -19.363 -11.866 1.00 91.62 97 SER A N 1
ATOM 736 C CA . SER A 1 97 ? 3.227 -20.454 -10.900 1.00 91.62 97 SER A CA 1
ATOM 737 C C . SER A 1 97 ? 3.311 -21.806 -11.607 1.00 91.62 97 SER A C 1
ATOM 739 O O . SER A 1 97 ? 2.681 -22.025 -12.644 1.00 91.62 97 SER A O 1
ATOM 741 N N . SER A 1 98 ? 4.033 -22.746 -10.994 1.00 85.94 98 SER A N 1
ATOM 742 C CA . SER A 1 98 ? 4.098 -24.141 -11.449 1.00 85.94 98 SER A CA 1
ATOM 743 C C . SER A 1 98 ? 2.823 -24.951 -11.154 1.00 85.94 98 SER A C 1
ATOM 745 O O . SER A 1 98 ? 2.742 -26.124 -11.527 1.00 85.94 98 SER A O 1
ATOM 747 N N . SER A 1 99 ? 1.832 -24.344 -10.491 1.00 83.25 99 SER A N 1
ATOM 748 C CA . SER A 1 99 ? 0.534 -24.956 -10.204 1.00 83.25 99 SER A CA 1
ATOM 749 C C . SER A 1 99 ? -0.222 -25.343 -11.481 1.00 83.25 99 SER A C 1
ATOM 751 O O . SER A 1 99 ? -0.131 -24.682 -12.511 1.00 83.25 99 SER A O 1
ATOM 753 N N . SER A 1 100 ? -1.027 -26.407 -11.407 1.00 78.88 100 SER A N 1
ATOM 754 C CA . SER A 1 100 ? -1.907 -26.834 -12.505 1.00 78.88 100 SER A CA 1
ATOM 755 C C . SER A 1 100 ? -3.197 -26.011 -12.635 1.00 78.88 100 SER A C 1
ATOM 757 O O . SER A 1 100 ? -3.969 -26.239 -13.565 1.00 78.88 100 SER A O 1
ATOM 759 N N . SER A 1 101 ? -3.468 -25.123 -11.680 1.00 86.38 101 SER A N 1
ATOM 760 C CA . SER A 1 101 ? -4.575 -24.161 -11.691 1.00 86.38 101 SER A CA 1
ATOM 761 C C . SER A 1 101 ? -4.031 -22.741 -11.594 1.00 86.38 101 SER A C 1
ATOM 763 O O . SER A 1 101 ? -2.896 -22.566 -11.140 1.00 86.38 101 SER A O 1
ATOM 765 N N . THR A 1 102 ? -4.874 -21.758 -11.929 1.00 90.62 102 THR A N 1
ATOM 766 C CA . THR A 1 102 ? -4.591 -20.337 -11.687 1.00 90.62 102 THR A CA 1
ATOM 767 C C . THR A 1 102 ? -4.129 -20.126 -10.251 1.00 90.62 102 THR A C 1
ATOM 769 O O . THR A 1 102 ? -4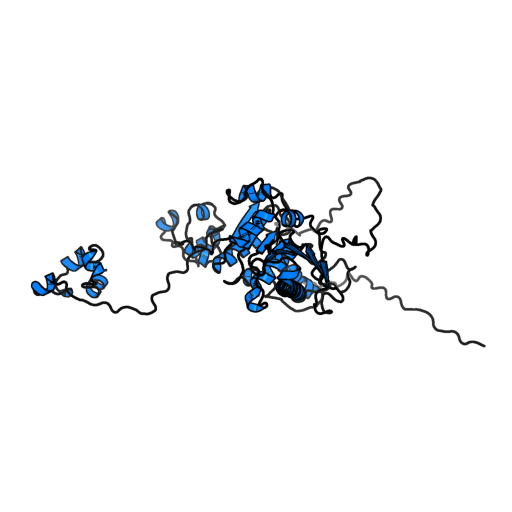.620 -20.786 -9.327 1.00 90.62 102 THR A O 1
ATOM 772 N N . ALA A 1 103 ? -3.154 -19.239 -10.080 1.00 93.56 103 ALA A N 1
ATOM 773 C CA . ALA A 1 103 ? -2.543 -18.945 -8.796 1.00 93.56 103 ALA A CA 1
ATOM 774 C C . ALA A 1 103 ? -2.685 -17.455 -8.460 1.00 93.56 103 ALA A C 1
ATOM 776 O O . ALA A 1 103 ? -2.614 -16.617 -9.372 1.00 93.56 103 ALA A O 1
ATOM 777 N N . PRO A 1 104 ? -2.821 -17.100 -7.168 1.00 96.50 104 PRO A N 1
ATOM 778 C CA . PRO A 1 104 ? -2.695 -15.714 -6.753 1.00 96.50 104 PRO A CA 1
ATOM 779 C C . PRO A 1 104 ? -1.378 -15.135 -7.266 1.00 96.50 104 PRO A C 1
ATOM 781 O O . PRO A 1 104 ? -0.360 -15.832 -7.369 1.00 96.50 104 PRO A O 1
ATOM 784 N N . THR A 1 105 ? -1.423 -13.870 -7.655 1.00 97.31 105 THR A N 1
ATOM 785 C CA . THR A 1 105 ? -0.324 -13.215 -8.356 1.00 97.31 105 THR A CA 1
ATOM 786 C C . THR A 1 105 ? 0.218 -12.064 -7.537 1.00 97.31 105 THR A C 1
ATOM 788 O O . THR A 1 105 ? -0.537 -11.220 -7.070 1.00 97.31 105 THR A O 1
ATOM 791 N N . VAL A 1 106 ? 1.539 -12.000 -7.399 1.00 97.06 106 VAL A N 1
ATOM 792 C CA . VAL A 1 106 ? 2.222 -10.876 -6.761 1.00 97.06 106 VAL A CA 1
ATOM 793 C C . VAL A 1 106 ? 2.795 -9.969 -7.841 1.00 97.06 106 VAL A C 1
ATOM 795 O O . VAL A 1 106 ? 3.735 -10.358 -8.535 1.00 97.06 106 VAL A O 1
ATOM 798 N N . LEU A 1 107 ? 2.266 -8.749 -7.961 1.00 96.94 107 LEU A N 1
ATOM 799 C CA . LEU A 1 107 ? 2.906 -7.681 -8.725 1.00 96.94 107 LEU A CA 1
ATOM 800 C C . LEU A 1 107 ? 3.937 -6.991 -7.824 1.00 96.94 107 LEU A C 1
ATOM 802 O O . LEU A 1 107 ? 3.610 -6.150 -6.988 1.00 96.94 107 LEU A O 1
ATOM 806 N N . HIS A 1 108 ? 5.192 -7.399 -7.969 1.00 95.12 108 HIS A N 1
ATOM 807 C CA . HIS A 1 108 ? 6.319 -6.926 -7.182 1.00 95.12 108 HIS A CA 1
ATOM 808 C C . HIS A 1 108 ? 6.867 -5.605 -7.735 1.00 95.12 108 HIS A C 1
ATOM 810 O O . HIS A 1 108 ? 7.310 -5.539 -8.887 1.00 95.12 108 HIS A O 1
ATOM 816 N N . LEU A 1 109 ? 6.889 -4.574 -6.888 1.00 94.56 109 LEU A N 1
ATOM 817 C CA . LEU A 1 109 ? 7.421 -3.247 -7.186 1.00 94.56 109 LEU A CA 1
ATOM 818 C C . LEU A 1 109 ? 8.724 -3.024 -6.392 1.00 94.56 109 LEU A C 1
ATOM 820 O O . LEU A 1 109 ? 8.676 -2.793 -5.176 1.00 94.56 109 LEU A O 1
ATOM 824 N N . PRO A 1 110 ? 9.897 -3.104 -7.044 1.00 92.44 110 PRO A N 1
ATOM 825 C CA . PRO A 1 110 ? 11.179 -2.954 -6.365 1.00 92.44 110 PRO A CA 1
ATOM 826 C C . PRO A 1 110 ? 11.379 -1.532 -5.826 1.00 92.44 110 PRO A C 1
ATOM 828 O O . PRO A 1 110 ? 10.756 -0.581 -6.281 1.00 92.44 110 PRO A O 1
ATOM 831 N N . GLY A 1 111 ? 12.268 -1.386 -4.843 1.00 90.06 111 GLY A N 1
ATOM 832 C CA . GLY A 1 111 ? 12.635 -0.086 -4.280 1.00 90.06 111 GLY A CA 1
ATOM 833 C C . GLY A 1 111 ? 13.791 0.589 -5.015 1.00 90.06 111 GLY A C 1
ATOM 834 O O . GLY A 1 111 ? 14.230 0.151 -6.074 1.00 90.06 111 GLY A O 1
ATOM 835 N N . GLY A 1 112 ? 14.344 1.639 -4.401 1.00 88.75 112 GLY A N 1
ATOM 836 C CA . GLY A 1 112 ? 15.516 2.357 -4.925 1.00 88.75 112 GLY A CA 1
ATOM 837 C C . GLY A 1 112 ? 15.322 3.863 -5.100 1.00 88.75 112 GLY A C 1
ATOM 838 O O . GLY A 1 112 ? 15.968 4.481 -5.949 1.00 88.75 112 GLY A O 1
ATOM 839 N N . ALA A 1 113 ? 14.454 4.459 -4.272 1.00 88.00 113 ALA A N 1
ATOM 840 C CA . ALA A 1 113 ? 14.279 5.908 -4.153 1.00 88.00 113 ALA A CA 1
ATOM 841 C C . ALA A 1 113 ? 13.953 6.608 -5.487 1.00 88.00 113 ALA A C 1
ATOM 843 O O . ALA A 1 113 ? 14.411 7.720 -5.712 1.00 88.00 113 ALA A O 1
ATOM 844 N N . TYR A 1 114 ? 13.264 5.932 -6.417 1.00 87.56 114 TYR A N 1
ATOM 845 C CA . TYR A 1 114 ? 13.034 6.406 -7.796 1.00 87.56 114 TYR A CA 1
ATOM 846 C C . TYR A 1 114 ? 14.311 6.794 -8.577 1.00 87.56 114 TYR A C 1
ATOM 848 O O . TYR A 1 114 ? 14.242 7.338 -9.674 1.00 87.56 114 TYR A O 1
ATOM 856 N N . MET A 1 115 ? 15.499 6.496 -8.052 1.00 83.75 115 MET A N 1
ATOM 857 C CA . MET A 1 115 ? 16.789 6.806 -8.672 1.00 83.75 115 MET A CA 1
ATOM 858 C C . MET A 1 115 ? 17.424 5.562 -9.280 1.00 83.75 115 MET A C 1
ATOM 860 O O . MET A 1 115 ? 18.190 5.660 -10.238 1.00 83.75 115 MET A O 1
ATOM 864 N N . ASN A 1 116 ? 17.109 4.395 -8.726 1.00 85.69 116 ASN A N 1
ATOM 865 C CA . ASN A 1 116 ? 17.501 3.082 -9.209 1.00 85.69 116 ASN A CA 1
ATOM 866 C C . ASN A 1 116 ? 16.364 2.096 -8.931 1.00 85.69 116 ASN A C 1
ATOM 868 O O . ASN A 1 116 ? 15.450 2.403 -8.170 1.00 85.69 116 ASN A O 1
ATOM 872 N N . LEU A 1 117 ? 16.462 0.905 -9.513 1.00 86.44 117 LEU A N 1
ATOM 873 C CA . LEU A 1 117 ? 15.689 -0.253 -9.087 1.00 86.44 117 LEU A CA 1
ATOM 874 C C . LEU A 1 117 ? 16.670 -1.191 -8.394 1.00 86.44 117 LEU A C 1
ATOM 876 O O . LEU A 1 117 ? 17.631 -1.649 -9.014 1.00 86.44 117 LEU A O 1
ATOM 880 N N . VAL A 1 118 ? 16.505 -1.352 -7.084 1.00 75.69 118 VAL A N 1
ATOM 881 C CA . VAL A 1 118 ? 17.426 -2.119 -6.241 1.00 75.69 118 VAL A CA 1
ATOM 882 C C . VAL A 1 118 ? 16.851 -3.506 -5.992 1.00 75.69 118 VAL A C 1
ATOM 884 O O . VAL A 1 118 ? 15.709 -3.638 -5.557 1.00 75.69 118 VAL A O 1
ATOM 887 N N . GLY A 1 119 ? 17.691 -4.512 -6.223 1.00 57.91 119 GLY A N 1
ATOM 888 C CA . GLY A 1 119 ? 17.363 -5.928 -6.114 1.00 57.91 119 GLY A CA 1
ATOM 889 C C . GLY A 1 119 ? 17.601 -6.617 -7.451 1.00 57.91 119 GLY A C 1
ATOM 890 O O . GLY A 1 119 ? 17.084 -6.169 -8.473 1.00 57.91 119 GLY A O 1
ATOM 891 N N . ASP A 1 120 ? 18.400 -7.684 -7.451 1.00 50.72 120 ASP A N 1
ATOM 892 C CA . ASP A 1 120 ? 18.330 -8.649 -8.544 1.00 50.72 120 ASP A CA 1
ATOM 893 C C . ASP A 1 120 ? 16.998 -9.402 -8.414 1.00 50.72 120 ASP A C 1
ATOM 895 O O . ASP A 1 120 ? 16.532 -9.689 -7.306 1.00 50.72 120 ASP A O 1
ATOM 899 N N . THR A 1 121 ? 16.369 -9.658 -9.563 1.00 52.69 121 THR A N 1
ATOM 900 C CA . THR A 1 121 ? 15.163 -10.478 -9.750 1.00 52.69 121 THR A CA 1
ATOM 901 C C . THR A 1 121 ? 15.028 -11.549 -8.666 1.00 52.69 121 THR A C 1
ATOM 903 O O . THR A 1 121 ? 15.916 -12.388 -8.534 1.00 52.69 121 THR A O 1
ATOM 906 N N . VAL A 1 122 ? 13.900 -11.571 -7.950 1.00 56.72 122 VAL A N 1
ATOM 907 C CA . VAL A 1 122 ? 13.475 -12.693 -7.089 1.00 56.72 122 VAL A CA 1
ATOM 908 C C . VAL A 1 122 ? 14.216 -12.819 -5.730 1.00 56.72 122 VAL A C 1
ATOM 910 O O . VAL A 1 122 ? 13.645 -13.384 -4.803 1.00 56.72 122 VAL A O 1
ATOM 913 N N . GLU A 1 123 ? 15.389 -12.216 -5.495 1.00 52.69 123 GLU A N 1
ATOM 914 C CA . GLU A 1 123 ? 16.160 -12.466 -4.251 1.00 52.69 123 GLU A CA 1
ATOM 915 C C . GLU A 1 123 ? 15.648 -11.771 -2.967 1.00 52.69 123 GLU A C 1
ATOM 917 O O . GLU A 1 123 ? 15.960 -12.228 -1.869 1.00 52.69 123 GLU A O 1
ATOM 922 N N . SER A 1 124 ? 14.863 -10.691 -3.053 1.00 56.94 124 SER A N 1
ATOM 923 C CA . SER A 1 124 ? 14.402 -9.943 -1.865 1.00 56.94 124 SER A CA 1
ATOM 924 C C . SER A 1 124 ? 13.270 -10.661 -1.110 1.00 56.94 124 SER A C 1
ATOM 926 O O . SER A 1 124 ? 13.399 -10.982 0.068 1.00 56.94 124 SER A O 1
ATOM 928 N N . ALA A 1 125 ? 12.172 -10.943 -1.810 1.00 61.84 125 ALA A N 1
ATOM 929 C CA . ALA A 1 125 ? 11.054 -11.773 -1.346 1.00 61.84 125 ALA A CA 1
ATOM 930 C C . ALA A 1 125 ? 10.430 -12.613 -2.476 1.00 61.84 125 ALA A C 1
ATOM 932 O O . ALA A 1 125 ? 9.665 -13.537 -2.214 1.00 61.84 125 ALA A O 1
ATOM 933 N N . GLY A 1 126 ? 10.767 -12.321 -3.739 1.00 78.69 126 GLY A N 1
ATOM 934 C CA . GLY A 1 126 ? 10.154 -12.976 -4.893 1.00 78.69 126 GLY A CA 1
ATOM 935 C C . GLY A 1 126 ? 10.353 -14.492 -4.910 1.00 78.69 126 GLY A C 1
ATOM 936 O O . GLY A 1 126 ? 9.456 -15.202 -5.348 1.00 78.69 126 GLY A O 1
ATOM 937 N N . GLN A 1 127 ? 11.480 -15.002 -4.398 1.00 82.50 127 GLN A N 1
ATOM 938 C CA . GLN A 1 127 ? 11.743 -16.441 -4.353 1.00 82.50 127 GLN A CA 1
ATOM 939 C C . GLN A 1 127 ? 10.781 -17.125 -3.395 1.00 82.50 127 GLN A C 1
ATOM 941 O O . GLN A 1 127 ? 10.207 -18.144 -3.746 1.00 82.50 127 GLN A O 1
ATOM 946 N N . GLN A 1 128 ? 10.550 -16.519 -2.229 1.00 87.56 128 GLN A N 1
ATOM 947 C CA . GLN A 1 128 ? 9.597 -17.025 -1.241 1.00 87.56 128 GLN A CA 1
ATOM 948 C C . GLN A 1 128 ? 8.179 -17.040 -1.824 1.00 87.56 128 GLN A C 1
ATOM 950 O O . GLN A 1 128 ? 7.435 -17.990 -1.617 1.00 87.56 128 GLN A O 1
ATOM 955 N N . TYR A 1 129 ? 7.823 -16.045 -2.645 1.00 90.75 129 TYR A N 1
ATOM 956 C CA . TYR A 1 129 ? 6.533 -16.034 -3.340 1.00 90.75 129 TYR A CA 1
ATOM 957 C C . TYR A 1 129 ? 6.403 -17.161 -4.373 1.00 90.75 129 TYR A C 1
ATOM 959 O O . TYR A 1 129 ? 5.368 -17.824 -4.427 1.00 90.75 129 TYR A O 1
ATOM 967 N N . LEU A 1 130 ? 7.450 -17.407 -5.168 1.00 88.94 130 LEU A N 1
ATOM 968 C CA . LEU A 1 130 ? 7.474 -18.518 -6.123 1.00 88.94 130 LEU A CA 1
ATOM 969 C C . LEU A 1 130 ? 7.438 -19.878 -5.421 1.00 88.94 130 LEU A C 1
ATOM 971 O O . LEU A 1 130 ? 6.698 -20.764 -5.845 1.00 88.94 130 LEU A O 1
ATOM 975 N N . ASP A 1 131 ? 8.200 -20.031 -4.338 1.00 89.00 131 ASP A N 1
ATOM 976 C CA . ASP A 1 131 ? 8.264 -21.254 -3.534 1.00 89.00 131 ASP A CA 1
ATOM 977 C C . ASP A 1 131 ? 6.916 -21.545 -2.848 1.00 89.00 131 ASP A C 1
ATOM 979 O O . ASP A 1 131 ? 6.526 -22.707 -2.721 1.00 89.00 131 ASP A O 1
ATOM 983 N N . ALA A 1 132 ? 6.165 -20.497 -2.488 1.00 91.19 132 ALA A N 1
ATOM 984 C CA . ALA A 1 132 ? 4.789 -20.582 -1.995 1.00 91.19 132 ALA A CA 1
ATOM 985 C C . ALA A 1 132 ? 3.745 -20.857 -3.098 1.00 91.19 132 ALA A C 1
ATOM 987 O O . ALA A 1 132 ? 2.568 -21.060 -2.802 1.00 91.19 132 ALA A O 1
ATOM 988 N N . GLY A 1 133 ? 4.157 -20.903 -4.369 1.00 92.00 133 GLY A N 1
ATOM 989 C CA . GLY A 1 133 ? 3.295 -21.249 -5.496 1.00 92.00 133 GLY A CA 1
ATOM 990 C C . GLY A 1 133 ? 2.537 -20.076 -6.115 1.00 92.00 133 GLY A C 1
ATOM 991 O O . GLY A 1 133 ? 1.614 -20.319 -6.896 1.00 92.00 133 GLY A O 1
ATOM 992 N N . TYR A 1 134 ? 2.912 -18.829 -5.824 1.00 94.38 134 TYR A N 1
ATOM 993 C CA . TYR A 1 134 ? 2.352 -17.661 -6.504 1.00 94.38 134 TYR A CA 1
ATOM 994 C C . TYR A 1 134 ? 2.928 -17.491 -7.908 1.00 94.38 134 TYR A C 1
ATOM 996 O O . TYR A 1 134 ? 4.072 -17.855 -8.187 1.00 94.38 134 TYR A O 1
ATOM 1004 N N . THR A 1 135 ? 2.144 -16.876 -8.790 1.00 95.62 135 THR A N 1
ATOM 1005 C CA . THR A 1 135 ? 2.703 -16.244 -9.988 1.00 95.62 135 THR A CA 1
ATOM 1006 C C . THR A 1 135 ? 3.343 -14.926 -9.556 1.00 95.62 135 THR A C 1
ATOM 1008 O O . THR A 1 135 ? 2.737 -14.152 -8.818 1.00 95.62 135 THR A O 1
ATOM 1011 N N . VAL A 1 136 ? 4.573 -14.645 -9.982 1.00 95.06 136 VAL A N 1
ATOM 1012 C CA . VAL A 1 136 ? 5.278 -13.409 -9.607 1.00 95.06 136 VAL A CA 1
ATOM 1013 C C . VAL A 1 136 ? 5.538 -12.580 -10.850 1.00 95.06 136 VAL A C 1
ATOM 1015 O O . VAL A 1 136 ? 6.170 -13.048 -11.791 1.00 95.06 136 VAL A O 1
ATOM 1018 N N . ALA A 1 137 ? 5.075 -11.336 -10.852 1.00 95.31 137 ALA A N 1
ATOM 1019 C CA . ALA A 1 137 ? 5.344 -10.370 -11.904 1.00 95.31 137 ALA A CA 1
ATOM 1020 C C . ALA A 1 137 ? 6.187 -9.228 -11.326 1.00 95.31 137 ALA A C 1
ATOM 1022 O O . ALA A 1 137 ? 5.746 -8.534 -10.417 1.00 95.31 137 ALA A O 1
ATOM 1023 N N . VAL A 1 138 ? 7.409 -9.034 -11.817 1.00 94.62 138 VAL A N 1
ATOM 1024 C CA . VAL A 1 138 ? 8.315 -7.972 -11.362 1.00 94.62 138 VAL A CA 1
ATOM 1025 C C . VAL A 1 138 ? 8.245 -6.812 -12.340 1.00 94.62 138 VAL A C 1
ATOM 1027 O O . VAL A 1 138 ? 8.637 -6.956 -13.501 1.00 94.62 138 VAL A O 1
ATOM 1030 N N . LEU A 1 139 ? 7.759 -5.661 -11.875 1.00 94.75 139 LEU A N 1
ATOM 1031 C CA . LEU A 1 139 ? 7.670 -4.454 -12.690 1.00 94.75 139 LEU A CA 1
ATOM 1032 C C . LEU A 1 139 ? 8.927 -3.600 -12.527 1.00 94.75 139 LEU A C 1
ATOM 1034 O O . LEU A 1 139 ? 9.139 -2.951 -11.503 1.00 94.75 139 LEU A O 1
ATOM 1038 N N . TYR A 1 140 ? 9.719 -3.529 -13.590 1.00 92.50 140 TYR A N 1
ATOM 1039 C CA . TYR A 1 140 ? 10.761 -2.524 -13.748 1.00 92.50 140 TYR A CA 1
ATOM 1040 C C . TYR A 1 140 ? 10.139 -1.255 -14.309 1.00 92.50 140 TYR A C 1
ATOM 1042 O O . TYR A 1 140 ? 10.162 -1.009 -15.518 1.00 92.50 140 TYR A O 1
ATOM 1050 N N . TYR A 1 141 ? 9.536 -0.484 -13.412 1.00 92.69 141 TYR A N 1
ATOM 1051 C CA . TYR A 1 141 ? 8.911 0.784 -13.747 1.00 92.69 141 TYR A CA 1
ATOM 1052 C C . TYR A 1 141 ? 9.955 1.831 -14.146 1.00 92.69 141 TYR A C 1
ATOM 1054 O O . TYR A 1 141 ? 11.124 1.783 -13.743 1.00 92.69 141 TYR A O 1
ATOM 1062 N N . ARG A 1 142 ? 9.535 2.792 -14.965 1.00 92.06 142 ARG A N 1
ATOM 1063 C CA . ARG A 1 142 ? 10.418 3.839 -15.465 1.00 92.06 142 ARG A CA 1
ATOM 1064 C C . ARG A 1 142 ? 10.788 4.806 -14.348 1.00 92.06 142 ARG A C 1
ATOM 1066 O O . ARG A 1 142 ? 10.013 5.090 -13.442 1.00 92.06 142 ARG A O 1
ATOM 1073 N N . LEU A 1 143 ? 12.014 5.310 -14.407 1.00 88.94 143 LEU A N 1
ATOM 1074 C CA . LEU A 1 143 ? 12.529 6.257 -13.421 1.00 88.94 143 LEU A CA 1
ATOM 1075 C C . LEU A 1 143 ? 12.477 7.675 -13.997 1.00 88.94 143 LEU A C 1
ATOM 1077 O O . LEU A 1 143 ? 12.730 7.823 -15.188 1.00 88.94 143 LEU A O 1
ATOM 1081 N N . PRO A 1 144 ? 12.250 8.730 -13.201 1.00 84.31 144 PRO A N 1
ATOM 1082 C CA . PRO A 1 144 ? 12.174 10.114 -13.682 1.00 84.31 144 PRO A CA 1
ATOM 1083 C C . PRO A 1 144 ? 13.562 10.692 -14.051 1.00 84.31 144 PRO A C 1
ATOM 1085 O O . PRO A 1 144 ? 14.093 11.614 -13.419 1.00 84.31 144 PRO A O 1
ATOM 1088 N N . ARG A 1 145 ? 14.181 10.109 -15.084 1.00 79.44 145 ARG A N 1
ATOM 1089 C CA . ARG A 1 145 ? 15.449 10.487 -15.722 1.00 79.44 145 ARG A CA 1
ATOM 1090 C C . ARG A 1 145 ? 15.383 10.254 -17.235 1.00 79.44 145 ARG A C 1
ATOM 1092 O O . ARG A 1 145 ? 14.803 9.284 -17.699 1.00 79.44 145 ARG A O 1
ATOM 1099 N N . SER A 1 146 ? 16.026 11.101 -18.037 1.00 66.06 146 SER A N 1
ATOM 1100 C CA . SER A 1 146 ? 15.935 10.982 -19.503 1.00 66.06 146 SER A CA 1
ATOM 1101 C C . SER A 1 146 ? 16.810 9.870 -20.098 1.00 66.06 146 SER A C 1
ATOM 1103 O O . SER A 1 146 ? 16.542 9.406 -21.208 1.00 66.06 146 SER A O 1
ATOM 1105 N N . GLU A 1 147 ? 17.864 9.459 -19.385 1.00 69.69 147 GLU A N 1
ATOM 1106 C CA . GLU A 1 147 ? 18.811 8.419 -19.799 1.00 69.69 147 GLU A CA 1
ATOM 1107 C C . GLU A 1 147 ? 19.000 7.381 -18.684 1.00 69.69 147 GLU A C 1
ATOM 1109 O O . GLU A 1 147 ? 19.094 7.718 -17.503 1.00 69.69 147 GLU A O 1
ATOM 1114 N N . THR A 1 148 ? 19.128 6.107 -19.060 1.00 67.12 148 THR A N 1
ATOM 1115 C CA . THR A 1 148 ? 19.304 4.981 -18.122 1.00 67.12 148 THR A CA 1
ATOM 1116 C C . THR A 1 148 ? 20.615 5.040 -17.336 1.00 67.12 148 THR A C 1
ATOM 1118 O O . THR A 1 148 ? 20.728 4.424 -16.279 1.00 67.12 148 THR A O 1
ATOM 1121 N N . THR A 1 149 ? 21.604 5.793 -17.824 1.00 67.31 149 THR A N 1
ATOM 1122 C CA . THR A 1 149 ? 22.924 5.949 -17.198 1.00 67.31 149 THR A CA 1
ATOM 1123 C C . THR A 1 149 ? 22.994 7.069 -16.160 1.00 67.31 149 THR A C 1
ATOM 1125 O O . THR A 1 149 ? 24.000 7.191 -15.462 1.00 67.31 149 THR A O 1
ATOM 1128 N N . THR A 1 150 ? 21.972 7.921 -16.060 1.00 70.94 150 THR A N 1
ATOM 1129 C CA . THR A 1 150 ? 21.981 9.075 -15.152 1.00 70.94 150 THR A CA 1
ATOM 1130 C C . THR A 1 150 ? 21.609 8.646 -13.738 1.00 70.94 150 THR A C 1
ATOM 1132 O O . THR A 1 150 ? 20.496 8.208 -13.506 1.00 70.94 150 THR A O 1
ATOM 1135 N N . SER A 1 151 ? 22.481 8.810 -12.746 1.00 69.00 151 SER A N 1
ATOM 1136 C CA . SER A 1 151 ? 22.202 8.359 -11.370 1.00 69.00 151 SER A CA 1
ATOM 1137 C C . SER A 1 151 ? 21.356 9.324 -10.525 1.00 69.00 151 SER A C 1
ATOM 1139 O O . SER A 1 151 ? 21.240 9.128 -9.318 1.00 69.00 151 SER A O 1
ATOM 1141 N N . TRP A 1 152 ? 20.787 10.373 -11.121 1.00 71.88 152 TRP A N 1
ATOM 1142 C CA . TRP A 1 152 ? 20.005 11.398 -10.427 1.00 71.88 152 TRP A CA 1
ATOM 1143 C C . TRP A 1 152 ? 18.701 11.721 -11.159 1.00 71.88 152 TRP A C 1
ATOM 1145 O O . TRP A 1 152 ? 18.605 11.563 -12.377 1.00 71.88 152 TRP A O 1
ATOM 1155 N N . LEU A 1 153 ? 17.712 12.186 -10.396 1.00 75.56 153 LEU A N 1
ATOM 1156 C CA . LEU A 1 153 ? 16.404 12.616 -10.893 1.00 75.56 153 LEU A CA 1
ATOM 1157 C C . LEU A 1 153 ? 16.564 13.863 -11.770 1.00 75.56 153 LEU A C 1
ATOM 1159 O O . LEU A 1 153 ? 17.381 14.732 -11.454 1.00 75.56 153 LEU A O 1
ATOM 1163 N N . VAL A 1 154 ? 15.790 13.964 -12.849 1.00 72.50 154 VAL A N 1
ATOM 1164 C CA . VAL A 1 154 ? 15.808 15.142 -13.743 1.00 72.50 154 VAL A CA 1
ATOM 1165 C C . VAL A 1 154 ? 14.508 15.945 -13.700 1.00 72.50 154 VAL A C 1
ATOM 1167 O O . VAL A 1 154 ? 14.463 17.054 -14.229 1.00 72.50 154 VAL A O 1
ATOM 1170 N N . CYS A 1 155 ? 13.466 15.395 -13.076 1.00 73.62 155 CYS A N 1
ATOM 1171 C CA . CYS A 1 155 ? 12.168 16.025 -12.851 1.00 73.62 155 CYS A CA 1
ATOM 1172 C C . CYS A 1 155 ? 11.324 15.170 -11.888 1.00 73.62 155 CYS A C 1
ATOM 1174 O O . CYS A 1 155 ? 11.795 14.158 -11.368 1.00 73.62 155 CYS A O 1
ATOM 1176 N N . SER A 1 156 ? 10.093 15.618 -11.648 1.00 72.62 156 SER A N 1
ATOM 1177 C CA . SER A 1 156 ? 9.072 14.939 -10.857 1.00 72.62 156 SER A CA 1
ATOM 1178 C C . SER A 1 156 ? 7.812 14.808 -11.712 1.00 72.62 156 SER A C 1
ATOM 1180 O O . SER A 1 156 ? 7.216 15.824 -12.082 1.00 72.62 156 SER A O 1
ATOM 1182 N N . ASP A 1 157 ? 7.450 13.576 -12.057 1.00 76.94 157 ASP A N 1
ATOM 1183 C CA . ASP A 1 157 ? 6.123 13.231 -12.565 1.00 76.94 157 ASP A CA 1
ATOM 1184 C C . ASP A 1 157 ? 5.785 11.802 -12.100 1.00 76.94 157 ASP A C 1
ATOM 1186 O O . ASP A 1 157 ? 6.257 10.828 -12.696 1.00 76.94 157 ASP A O 1
ATOM 1190 N N . PRO A 1 158 ? 5.035 11.650 -10.994 1.00 73.31 158 PRO A N 1
ATOM 1191 C CA . PRO A 1 158 ? 4.651 10.336 -10.486 1.00 73.31 158 PRO A CA 1
ATOM 1192 C C . PRO A 1 158 ? 3.664 9.613 -11.414 1.00 73.31 158 PRO A C 1
ATOM 1194 O O . PRO A 1 158 ? 3.533 8.391 -11.327 1.00 73.31 158 PRO A O 1
ATOM 1197 N N . TYR A 1 159 ? 2.979 10.328 -12.314 1.00 77.38 159 TYR A N 1
ATOM 1198 C CA . TYR A 1 159 ? 1.949 9.735 -13.161 1.00 77.38 159 TYR A CA 1
ATOM 1199 C C . TYR A 1 159 ? 2.526 8.809 -14.223 1.00 77.38 159 TYR A C 1
ATOM 1201 O O . TYR A 1 159 ? 1.928 7.774 -14.501 1.00 77.38 159 TYR A O 1
ATOM 1209 N N . GLU A 1 160 ? 3.719 9.098 -14.748 1.00 85.50 160 GLU A N 1
ATOM 1210 C CA . GLU A 1 160 ? 4.377 8.193 -15.699 1.00 85.50 160 GLU A CA 1
ATOM 1211 C C . GLU A 1 160 ? 4.610 6.803 -15.096 1.00 85.50 160 GLU A C 1
ATOM 1213 O O . GLU A 1 160 ? 4.472 5.783 -15.771 1.00 85.50 160 GLU A O 1
ATOM 1218 N N . VAL A 1 161 ? 4.930 6.762 -13.805 1.00 88.81 161 VAL A N 1
ATOM 1219 C CA . VAL A 1 161 ? 5.184 5.518 -13.078 1.00 88.81 161 VAL A CA 1
ATOM 1220 C C . VAL A 1 161 ? 3.879 4.801 -12.722 1.00 88.81 161 VAL A C 1
ATOM 1222 O O . VAL A 1 161 ? 3.832 3.573 -12.711 1.00 88.81 161 VAL A O 1
ATOM 1225 N N . LEU A 1 162 ? 2.795 5.545 -12.486 1.00 90.00 162 LEU A N 1
ATOM 1226 C CA . LEU A 1 162 ? 1.453 4.982 -12.299 1.00 90.00 162 LEU A CA 1
ATOM 1227 C C . LEU A 1 162 ? 0.895 4.360 -13.587 1.00 90.00 162 LEU A C 1
ATOM 1229 O O . LEU A 1 162 ? 0.234 3.321 -13.525 1.00 90.00 162 LEU A O 1
ATOM 1233 N N . ASP A 1 163 ? 1.195 4.939 -14.751 1.00 90.50 163 ASP A N 1
ATOM 1234 C CA . ASP A 1 163 ? 0.837 4.357 -16.051 1.00 90.50 163 ASP A CA 1
ATOM 1235 C C . ASP A 1 163 ? 1.541 3.010 -16.279 1.00 90.50 163 ASP A C 1
ATOM 1237 O O . ASP A 1 163 ? 0.971 2.104 -16.896 1.00 90.50 163 ASP A O 1
ATOM 1241 N N . ASP A 1 164 ? 2.756 2.846 -15.745 1.00 94.31 164 ASP A N 1
ATOM 1242 C CA . ASP A 1 164 ? 3.489 1.579 -15.806 1.00 94.31 164 ASP A CA 1
ATOM 1243 C C . ASP A 1 164 ? 2.802 0.497 -14.970 1.00 94.31 164 ASP A C 1
ATOM 1245 O O . ASP A 1 164 ? 2.613 -0.620 -15.454 1.00 94.31 164 ASP A O 1
ATOM 1249 N N . VAL A 1 165 ? 2.367 0.829 -13.748 1.00 95.25 165 VAL A N 1
ATOM 1250 C CA . VAL A 1 165 ? 1.598 -0.097 -12.897 1.00 95.25 165 VAL A CA 1
ATOM 1251 C C . VAL A 1 165 ? 0.257 -0.438 -13.545 1.00 95.25 165 VAL A C 1
ATOM 1253 O O . VAL A 1 165 ? -0.096 -1.613 -13.633 1.00 95.25 165 VAL A O 1
ATOM 1256 N N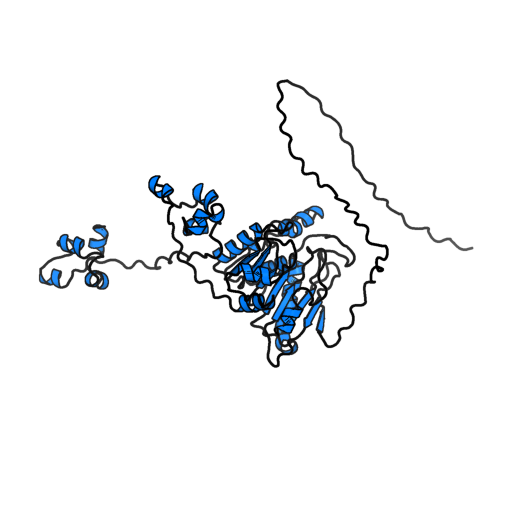 . SER A 1 166 ? -0.453 0.562 -14.074 1.00 93.75 166 SER A N 1
ATOM 1257 C CA . SER A 1 166 ? -1.731 0.376 -14.780 1.00 93.75 166 SER A CA 1
ATOM 1258 C C . SER A 1 166 ? -1.580 -0.554 -15.986 1.00 93.75 166 SER A C 1
ATOM 1260 O O . SER A 1 166 ? -2.393 -1.458 -16.196 1.00 93.75 166 SER A O 1
ATOM 1262 N N . SER A 1 167 ? -0.512 -0.368 -16.766 1.00 94.56 167 SER A N 1
ATOM 1263 C CA . SER A 1 167 ? -0.211 -1.200 -17.933 1.00 94.56 167 SER A CA 1
ATOM 1264 C C . SER A 1 167 ? 0.177 -2.621 -17.531 1.00 94.56 167 SER A C 1
ATOM 1266 O O . SER A 1 167 ? -0.250 -3.570 -18.183 1.00 94.56 167 SER A O 1
ATOM 1268 N N . ALA A 1 168 ? 0.931 -2.789 -16.440 1.00 96.56 168 ALA A N 1
ATOM 1269 C CA . ALA A 1 168 ? 1.272 -4.104 -15.903 1.00 96.56 168 ALA A CA 1
ATOM 1270 C C . ALA A 1 168 ? 0.027 -4.864 -15.423 1.00 96.56 168 ALA A C 1
ATOM 1272 O O . ALA A 1 168 ? -0.169 -6.016 -15.805 1.00 96.56 168 ALA A O 1
ATOM 1273 N N . MET A 1 169 ? -0.837 -4.206 -14.643 1.00 96.19 169 MET A N 1
ATOM 1274 C CA . MET A 1 169 ? -2.107 -4.769 -14.174 1.00 96.19 169 MET A CA 1
ATOM 1275 C C . MET A 1 169 ? -2.998 -5.180 -15.347 1.00 96.19 169 MET A C 1
ATOM 1277 O O . MET A 1 169 ? -3.472 -6.312 -15.395 1.00 96.19 169 MET A O 1
ATOM 1281 N N . THR A 1 170 ? -3.163 -4.295 -16.332 1.00 94.88 170 THR A N 1
ATOM 1282 C CA . THR A 1 170 ? -3.948 -4.581 -17.542 1.00 94.88 170 THR A CA 1
ATOM 1283 C C . THR A 1 170 ? -3.387 -5.789 -18.289 1.00 94.88 170 THR A C 1
ATOM 1285 O O . THR A 1 170 ? -4.135 -6.706 -18.618 1.00 94.88 170 THR A O 1
ATOM 1288 N N . HIS A 1 171 ? -2.067 -5.846 -18.491 1.00 96.62 171 HIS A N 1
ATOM 1289 C CA . HIS A 1 171 ? -1.433 -6.962 -19.192 1.00 96.62 171 HIS A CA 1
ATOM 1290 C C . HIS A 1 171 ? -1.631 -8.296 -18.464 1.00 96.62 171 HIS A C 1
ATOM 1292 O O . HIS A 1 171 ? -1.933 -9.301 -19.107 1.00 96.62 171 HIS A O 1
ATOM 1298 N N . LEU A 1 172 ? -1.483 -8.320 -17.135 1.00 96.94 172 LEU A N 1
ATOM 1299 C CA . LEU A 1 172 ? -1.710 -9.526 -16.333 1.00 96.94 172 LEU A CA 1
ATOM 1300 C C . LEU A 1 172 ? -3.162 -10.006 -16.428 1.00 96.94 172 LEU A C 1
ATOM 1302 O O . LEU A 1 172 ? -3.388 -11.201 -16.595 1.00 96.94 172 LEU A O 1
ATOM 1306 N N . LEU A 1 173 ? -4.130 -9.087 -16.373 1.00 95.62 173 LEU A N 1
ATOM 1307 C CA . LEU A 1 173 ? -5.555 -9.408 -16.473 1.00 95.62 173 LEU A CA 1
ATOM 1308 C C . LEU A 1 173 ? -5.938 -9.922 -17.870 1.00 95.62 173 LEU A C 1
ATOM 1310 O O . LEU A 1 173 ? -6.632 -10.930 -17.989 1.00 95.62 173 LEU A O 1
ATOM 1314 N N . GLU A 1 174 ? -5.466 -9.270 -18.934 1.00 95.75 174 GLU A N 1
ATOM 1315 C CA . GLU A 1 174 ? -5.777 -9.652 -20.320 1.00 95.75 174 GLU A CA 1
ATOM 1316 C C . GLU A 1 174 ? -5.164 -11.000 -20.723 1.00 95.75 174 GLU A C 1
ATOM 1318 O O . GLU A 1 174 ? -5.722 -11.710 -21.562 1.00 95.75 174 GLU A O 1
ATOM 1323 N N . ASN A 1 175 ? -4.039 -11.372 -20.109 1.00 96.19 175 ASN A N 1
ATOM 1324 C CA . ASN A 1 175 ? -3.280 -12.582 -20.430 1.00 96.19 175 ASN A CA 1
ATOM 1325 C C . ASN A 1 175 ? -3.281 -13.587 -19.267 1.00 96.19 175 ASN A C 1
ATOM 1327 O O . ASN A 1 175 ? -2.375 -14.415 -19.148 1.00 96.19 175 ASN A O 1
ATOM 1331 N N . ALA A 1 176 ? -4.292 -13.524 -18.395 1.00 95.44 176 ALA A N 1
ATOM 1332 C CA . ALA A 1 176 ? -4.283 -14.267 -17.141 1.00 95.44 176 ALA A CA 1
ATOM 1333 C C . ALA A 1 176 ? -4.144 -15.787 -17.338 1.00 95.44 176 ALA A C 1
ATOM 1335 O O . ALA A 1 176 ? -3.383 -16.455 -16.637 1.00 95.44 176 ALA A O 1
ATOM 1336 N N . ALA A 1 177 ? -4.817 -16.325 -18.360 1.00 93.19 177 ALA A N 1
ATOM 1337 C CA . ALA A 1 177 ? -4.750 -17.743 -18.707 1.00 93.19 177 ALA A CA 1
ATOM 1338 C C . ALA A 1 177 ? -3.348 -18.182 -19.169 1.00 93.19 177 ALA A C 1
ATOM 1340 O O . ALA A 1 177 ? -2.927 -19.295 -18.857 1.00 93.19 177 ALA A O 1
ATOM 1341 N N . ASP A 1 178 ? -2.621 -17.316 -19.879 1.00 93.50 178 ASP A N 1
ATOM 1342 C CA . ASP A 1 178 ? -1.301 -17.632 -20.435 1.00 93.50 178 ASP A CA 1
ATOM 1343 C C . ASP A 1 178 ? -0.210 -17.636 -19.357 1.00 93.50 178 ASP A C 1
ATOM 1345 O O . ASP A 1 178 ? 0.772 -18.373 -19.460 1.00 93.50 178 ASP A O 1
ATOM 1349 N N . TYR A 1 179 ? -0.394 -16.837 -18.304 1.00 94.69 179 TYR A N 1
ATOM 1350 C CA . TYR A 1 179 ? 0.576 -16.676 -17.219 1.00 94.69 179 TYR A CA 1
ATOM 1351 C C . TYR A 1 179 ? 0.174 -17.352 -15.908 1.00 94.69 179 TYR A C 1
ATOM 1353 O O . TYR A 1 179 ? 0.840 -17.154 -14.895 1.00 94.69 179 TYR A O 1
ATOM 1361 N N . ASN A 1 180 ? -0.885 -18.165 -15.918 1.00 94.50 180 ASN A N 1
ATOM 1362 C CA . ASN A 1 180 ? -1.405 -18.840 -14.729 1.00 94.50 180 ASN A CA 1
ATOM 1363 C C . ASN A 1 180 ? -1.781 -17.868 -13.590 1.00 94.50 180 ASN A C 1
ATOM 1365 O O . ASN A 1 180 ? -1.568 -18.143 -12.408 1.00 94.50 180 ASN A O 1
ATOM 1369 N N . VAL A 1 181 ? -2.310 -16.704 -13.960 1.00 96.69 181 VAL A N 1
ATOM 1370 C CA . VAL A 1 181 ? -2.746 -15.643 -13.047 1.00 96.69 181 VAL A CA 1
ATOM 1371 C C . VAL A 1 181 ? -4.200 -15.887 -12.662 1.00 96.69 181 VAL A C 1
ATOM 1373 O O . VAL A 1 181 ? -5.052 -16.122 -13.519 1.00 96.69 181 VAL A O 1
ATOM 1376 N N . ASP A 1 182 ? -4.494 -15.800 -11.372 1.00 95.38 182 ASP A N 1
ATOM 1377 C CA . ASP A 1 182 ? -5.850 -15.586 -10.884 1.00 95.38 182 ASP A CA 1
ATOM 1378 C C . ASP A 1 182 ? -6.160 -14.082 -10.911 1.00 95.38 182 ASP A C 1
ATOM 1380 O O . ASP A 1 182 ? -5.587 -13.301 -10.148 1.00 95.38 182 ASP A O 1
ATOM 1384 N N . ALA A 1 183 ? -7.039 -13.679 -11.831 1.00 92.44 183 ALA A N 1
ATOM 1385 C CA . ALA A 1 183 ? -7.390 -12.281 -12.069 1.00 92.44 183 ALA A CA 1
ATOM 1386 C C . ALA A 1 183 ? -8.060 -11.608 -10.858 1.00 92.44 183 ALA A C 1
ATOM 1388 O O . ALA A 1 183 ? -7.957 -10.391 -10.717 1.00 92.44 183 ALA A O 1
ATOM 1389 N N . ASP A 1 184 ? -8.688 -12.389 -9.974 1.00 92.69 184 ASP A N 1
ATOM 1390 C CA . ASP A 1 184 ? -9.353 -11.881 -8.771 1.00 92.69 184 ASP A CA 1
ATOM 1391 C C . ASP A 1 184 ? -8.394 -11.792 -7.569 1.00 92.69 184 ASP A C 1
ATOM 1393 O O . ASP A 1 184 ? -8.771 -11.294 -6.511 1.00 92.69 184 ASP A O 1
ATOM 1397 N N . GLN A 1 185 ? -7.154 -12.280 -7.705 1.00 95.69 185 GLN A N 1
ATOM 1398 C CA . GLN A 1 185 ? -6.187 -12.392 -6.608 1.00 95.69 185 GLN A CA 1
ATOM 1399 C C . GLN A 1 185 ? -4.807 -11.844 -6.994 1.00 95.69 185 GLN A C 1
ATOM 1401 O O . GLN A 1 185 ? -3.778 -12.489 -6.777 1.00 95.69 185 GLN A O 1
ATOM 1406 N N . ILE A 1 186 ? -4.775 -10.636 -7.566 1.00 97.56 186 ILE A N 1
ATOM 1407 C CA . ILE A 1 186 ? -3.529 -9.895 -7.802 1.00 97.56 186 ILE A CA 1
ATOM 1408 C C . ILE A 1 186 ? -3.240 -8.986 -6.601 1.00 97.56 186 ILE A C 1
ATOM 1410 O O . ILE A 1 186 ? -4.023 -8.088 -6.301 1.00 97.56 186 ILE A O 1
ATOM 1414 N N . VAL A 1 187 ? -2.106 -9.196 -5.934 1.00 97.81 187 VAL A N 1
ATOM 1415 C CA . VAL A 1 187 ? -1.624 -8.403 -4.794 1.00 97.81 187 VAL A CA 1
ATOM 1416 C C . VAL A 1 187 ? -0.428 -7.564 -5.226 1.00 97.81 187 VAL A C 1
ATOM 1418 O O . VAL A 1 187 ? 0.539 -8.096 -5.776 1.00 97.81 187 VAL A O 1
ATOM 1421 N N . LEU A 1 188 ? -0.446 -6.259 -4.949 1.00 97.50 188 LEU A N 1
ATOM 1422 C CA . LEU A 1 188 ? 0.752 -5.431 -5.123 1.00 97.50 188 LEU A CA 1
ATOM 1423 C C . LEU A 1 188 ? 1.680 -5.623 -3.930 1.00 97.50 188 LEU A C 1
ATOM 1425 O O . LEU A 1 188 ? 1.257 -5.510 -2.783 1.00 97.50 188 LEU A O 1
ATOM 1429 N N . SER A 1 189 ? 2.961 -5.871 -4.186 1.00 96.19 189 SER A N 1
ATOM 1430 C CA . SER A 1 189 ? 3.967 -5.941 -3.131 1.00 96.19 189 SER A CA 1
ATOM 1431 C C . SER A 1 189 ? 5.118 -4.993 -3.417 1.00 96.19 189 SER A C 1
ATOM 1433 O O . SER A 1 189 ? 5.902 -5.219 -4.336 1.00 96.19 189 SER A O 1
ATOM 1435 N N . GLY A 1 190 ? 5.204 -3.911 -2.647 1.00 94.62 190 GLY A N 1
ATOM 1436 C CA . GLY A 1 190 ? 6.126 -2.814 -2.917 1.00 94.62 190 GLY A CA 1
ATOM 1437 C C . GLY A 1 190 ? 7.143 -2.590 -1.806 1.00 94.62 190 GLY A C 1
ATOM 1438 O O . GLY A 1 190 ? 6.805 -2.676 -0.629 1.00 94.62 190 GLY A O 1
ATOM 1439 N N . PHE A 1 191 ? 8.380 -2.257 -2.180 1.00 92.75 191 PHE A N 1
ATOM 1440 C CA . PHE A 1 191 ? 9.499 -2.053 -1.254 1.00 92.75 191 PHE A CA 1
ATOM 1441 C C . PHE A 1 191 ? 9.979 -0.604 -1.299 1.00 92.75 191 PHE A C 1
ATOM 1443 O O . PHE A 1 191 ? 10.325 -0.117 -2.375 1.00 92.75 191 PHE A O 1
ATOM 1450 N N . SER A 1 192 ? 10.060 0.099 -0.163 1.00 93.06 192 SER A N 1
ATOM 1451 C CA . SER A 1 192 ? 10.541 1.494 -0.117 1.00 93.06 192 SER A CA 1
ATOM 1452 C C . SER A 1 192 ? 9.801 2.381 -1.143 1.00 93.06 192 SER A C 1
ATOM 1454 O O . SER A 1 192 ? 8.582 2.513 -1.074 1.00 93.06 192 SER A O 1
ATOM 1456 N N . ALA A 1 193 ? 10.492 2.937 -2.144 1.00 92.06 193 ALA A N 1
ATOM 1457 C CA . ALA A 1 193 ? 9.891 3.695 -3.246 1.00 92.06 193 ALA A CA 1
ATOM 1458 C C . ALA A 1 193 ? 8.856 2.905 -4.069 1.00 92.06 193 ALA A C 1
ATOM 1460 O O . ALA A 1 193 ? 7.863 3.485 -4.505 1.00 92.06 193 ALA A O 1
ATOM 1461 N N . GLY A 1 194 ? 9.052 1.598 -4.251 1.00 94.00 194 GLY A N 1
ATOM 1462 C CA . GLY A 1 194 ? 8.050 0.717 -4.851 1.00 94.00 194 GLY A CA 1
ATOM 1463 C C . GLY A 1 194 ? 6.860 0.483 -3.921 1.00 94.00 194 GLY A C 1
ATOM 1464 O O . GLY A 1 194 ? 5.747 0.290 -4.390 1.00 94.00 194 GLY A O 1
ATOM 1465 N N . GLY A 1 195 ? 7.070 0.570 -2.604 1.00 95.00 195 GLY A N 1
ATOM 1466 C CA . GLY A 1 195 ? 6.010 0.578 -1.591 1.00 95.00 195 GLY A CA 1
ATOM 1467 C C . GLY A 1 195 ? 5.164 1.844 -1.673 1.00 95.00 195 GLY A C 1
ATOM 1468 O O . GLY A 1 195 ? 3.945 1.750 -1.696 1.00 95.00 195 GLY A O 1
ATOM 1469 N N . HIS A 1 196 ? 5.805 3.004 -1.832 1.00 95.19 196 HIS A N 1
ATOM 1470 C CA . HIS A 1 196 ? 5.110 4.251 -2.161 1.00 95.19 196 HIS A CA 1
ATOM 1471 C C . HIS A 1 196 ? 4.316 4.135 -3.471 1.00 95.19 196 HIS A C 1
ATOM 1473 O O . HIS A 1 196 ? 3.173 4.566 -3.539 1.00 95.19 196 HIS A O 1
ATOM 1479 N N . LEU A 1 197 ? 4.897 3.541 -4.521 1.00 94.44 197 LEU A N 1
ATOM 1480 C CA . LEU A 1 197 ? 4.197 3.366 -5.797 1.00 94.44 197 LEU A CA 1
ATOM 1481 C C . LEU A 1 197 ? 2.987 2.430 -5.658 1.00 94.44 197 LEU A C 1
ATOM 1483 O O . LEU A 1 197 ? 1.933 2.696 -6.232 1.00 94.44 197 LEU A O 1
ATOM 1487 N N . ALA A 1 198 ? 3.137 1.352 -4.881 1.00 96.00 198 ALA A N 1
ATOM 1488 C CA . ALA A 1 198 ? 2.068 0.402 -4.610 1.00 96.00 198 ALA A CA 1
ATOM 1489 C C . ALA A 1 198 ? 0.911 1.052 -3.850 1.00 96.00 198 ALA A C 1
ATOM 1491 O O . ALA A 1 198 ? -0.237 0.904 -4.275 1.00 96.00 198 ALA A O 1
ATOM 1492 N N . SER A 1 199 ? 1.206 1.800 -2.783 1.00 95.75 199 SER A N 1
ATOM 1493 C CA . SER A 1 199 ? 0.184 2.518 -2.022 1.00 95.75 199 SER A CA 1
ATOM 1494 C C . SER A 1 199 ? -0.468 3.611 -2.855 1.00 95.75 199 SER A C 1
ATOM 1496 O O . SER A 1 199 ? -1.688 3.722 -2.852 1.00 95.75 199 SER A O 1
ATOM 1498 N N . LEU A 1 200 ? 0.311 4.346 -3.650 1.00 93.19 200 LEU A N 1
ATOM 1499 C CA . LEU A 1 200 ? -0.218 5.394 -4.511 1.00 93.19 200 LEU A CA 1
ATOM 1500 C C . LEU A 1 200 ? -1.198 4.854 -5.560 1.00 93.19 200 LEU A C 1
ATOM 1502 O O . LEU A 1 200 ? -2.302 5.377 -5.695 1.00 93.19 200 LEU A O 1
ATOM 1506 N N . TYR A 1 201 ? -0.818 3.796 -6.283 1.00 94.00 201 TYR A N 1
ATOM 1507 C CA . TYR A 1 201 ? -1.694 3.156 -7.267 1.00 94.00 201 TYR A CA 1
ATOM 1508 C C . TYR A 1 201 ? -2.956 2.586 -6.612 1.00 94.00 201 TYR A C 1
ATOM 1510 O O . TYR A 1 201 ? -4.059 2.762 -7.128 1.00 94.00 201 TYR A O 1
ATOM 1518 N N . SER A 1 202 ? -2.792 1.929 -5.462 1.00 94.12 202 SER A N 1
ATOM 1519 C CA . SER A 1 202 ? -3.885 1.282 -4.737 1.00 94.12 202 SER A CA 1
ATOM 1520 C C . SER A 1 202 ? -4.904 2.292 -4.201 1.00 94.12 202 SER A C 1
ATOM 1522 O O . SER A 1 202 ? -6.100 2.078 -4.374 1.00 94.12 202 SER A O 1
ATOM 1524 N N . SER A 1 203 ? -4.450 3.414 -3.631 1.00 91.19 203 SER A N 1
ATOM 1525 C CA . SER A 1 203 ? -5.326 4.494 -3.152 1.00 91.19 203 SER A CA 1
ATOM 1526 C C . SER A 1 203 ? -5.999 5.269 -4.291 1.00 91.19 203 SER A C 1
ATOM 1528 O O . SER A 1 203 ? -7.092 5.792 -4.132 1.00 91.19 203 SER A O 1
ATOM 1530 N N . LEU A 1 204 ? -5.380 5.335 -5.475 1.00 87.88 204 LEU A N 1
ATOM 1531 C CA . LEU A 1 204 ? -5.956 6.008 -6.646 1.00 87.88 204 LEU A CA 1
ATOM 1532 C C . LEU A 1 204 ? -6.830 5.098 -7.508 1.00 87.88 204 LEU A C 1
ATOM 1534 O O . LEU A 1 204 ? -7.274 5.539 -8.574 1.00 87.88 204 LEU A O 1
ATOM 1538 N N . CYS A 1 205 ? -7.069 3.851 -7.090 1.00 78.38 205 CYS A N 1
ATOM 1539 C CA . CYS A 1 205 ? -7.651 2.864 -7.982 1.00 78.38 205 CYS A CA 1
ATOM 1540 C C . CYS A 1 205 ? -8.981 3.345 -8.580 1.00 78.38 205 CYS A C 1
ATOM 1542 O O . CYS A 1 205 ? -9.054 3.557 -9.784 1.00 78.38 205 CYS A O 1
ATOM 1544 N N . ASN A 1 206 ? -9.985 3.670 -7.765 1.00 71.50 206 ASN A N 1
ATOM 1545 C CA . ASN A 1 206 ? -11.284 4.126 -8.272 1.00 71.50 206 ASN A CA 1
ATOM 1546 C C . ASN A 1 206 ? -11.227 5.397 -9.136 1.00 71.50 206 ASN A C 1
ATOM 1548 O O . ASN A 1 206 ? -12.064 5.586 -10.021 1.00 71.50 206 ASN A O 1
ATOM 1552 N N . ALA A 1 207 ? -10.267 6.285 -8.873 1.00 70.81 207 ALA A N 1
ATOM 1553 C CA . ALA A 1 207 ? -10.147 7.560 -9.572 1.00 70.81 207 ALA A CA 1
ATOM 1554 C C . ALA A 1 207 ? -9.461 7.429 -10.941 1.00 70.81 207 ALA A C 1
ATOM 1556 O O . ALA A 1 207 ? -9.704 8.253 -11.826 1.00 70.81 207 ALA A O 1
ATOM 1557 N N . ARG A 1 208 ? -8.587 6.427 -11.119 1.00 64.88 208 ARG A N 1
ATOM 1558 C CA . ARG A 1 208 ? -7.663 6.363 -12.265 1.00 64.88 208 ARG A CA 1
ATOM 1559 C C . ARG A 1 208 ? -7.602 5.024 -12.992 1.00 64.88 208 ARG A C 1
ATOM 1561 O O . ARG A 1 208 ? -7.234 5.017 -14.163 1.00 64.88 208 ARG A O 1
ATOM 1568 N N . SER A 1 209 ? -7.957 3.914 -12.351 1.00 63.62 209 SER A N 1
ATOM 1569 C CA . SER A 1 209 ? -7.821 2.572 -12.918 1.00 63.62 209 SER A CA 1
ATOM 1570 C C . SER A 1 209 ? -9.064 1.721 -12.672 1.00 63.62 209 SER A C 1
ATOM 1572 O O . SER A 1 209 ? -9.617 1.674 -11.586 1.00 63.62 209 SER A O 1
ATOM 1574 N N . SER A 1 210 ? -9.500 0.962 -13.674 1.00 66.81 210 SER A N 1
ATOM 1575 C CA . SER A 1 210 ? -10.531 -0.063 -13.462 1.00 66.81 210 SER A CA 1
ATOM 1576 C C . SER A 1 210 ? -9.969 -1.370 -12.885 1.00 66.81 210 SER A C 1
ATOM 1578 O O . SER A 1 210 ? -10.733 -2.305 -12.661 1.00 66.81 210 SER A O 1
ATOM 1580 N N . ALA A 1 211 ? -8.648 -1.468 -12.699 1.00 84.69 211 ALA A N 1
ATOM 1581 C CA . ALA A 1 211 ? -7.944 -2.677 -12.282 1.00 84.69 211 ALA A CA 1
ATOM 1582 C C . ALA A 1 211 ? -7.352 -2.513 -10.873 1.00 84.69 211 ALA A C 1
ATOM 1584 O O . ALA A 1 211 ? -6.145 -2.286 -10.717 1.00 84.69 211 ALA A O 1
ATOM 1585 N N . CYS A 1 212 ? -8.207 -2.617 -9.854 1.00 89.88 212 CYS A N 1
ATOM 1586 C CA . CYS A 1 212 ? -7.775 -2.600 -8.456 1.00 89.88 212 CYS A CA 1
ATOM 1587 C C . CYS A 1 212 ? -7.156 -3.936 -8.063 1.00 89.88 212 CYS A C 1
ATOM 1589 O O . CYS A 1 212 ? -7.669 -4.981 -8.469 1.00 89.88 212 CYS A O 1
ATOM 1591 N N . PRO A 1 213 ? -6.075 -3.933 -7.270 1.00 95.19 213 PRO A N 1
ATOM 1592 C CA . PRO A 1 213 ? -5.568 -5.174 -6.724 1.00 95.19 213 PRO A CA 1
ATOM 1593 C C . PRO A 1 213 ? -6.463 -5.677 -5.592 1.00 95.19 213 PRO A C 1
ATOM 1595 O O . PRO A 1 213 ? -7.138 -4.905 -4.916 1.00 95.19 213 PRO A O 1
ATOM 1598 N N . ALA A 1 214 ? -6.429 -6.986 -5.369 1.00 95.06 214 ALA A N 1
ATOM 1599 C CA . ALA A 1 214 ? -7.175 -7.658 -4.311 1.00 95.06 214 ALA A CA 1
ATOM 1600 C C . ALA A 1 214 ? -6.627 -7.349 -2.906 1.00 95.06 214 ALA A C 1
ATOM 1602 O O . ALA A 1 214 ? -7.318 -7.531 -1.909 1.00 95.06 214 ALA A O 1
ATOM 1603 N N . GLY A 1 215 ? -5.380 -6.884 -2.830 1.00 96.12 215 GLY A N 1
ATOM 1604 C CA . GLY A 1 215 ? -4.691 -6.504 -1.605 1.00 96.12 215 GLY A CA 1
ATOM 1605 C C . GLY A 1 215 ? -3.360 -5.826 -1.916 1.00 96.12 215 GLY A C 1
ATOM 1606 O O . GLY A 1 215 ? -2.888 -5.838 -3.058 1.00 96.12 215 GLY A O 1
ATOM 1607 N N . GLN A 1 216 ? -2.722 -5.268 -0.894 1.00 97.50 216 GLN A N 1
ATOM 1608 C CA . GLN A 1 216 ? -1.364 -4.745 -0.997 1.00 97.50 216 GLN A CA 1
ATOM 1609 C C . GLN A 1 216 ? -0.515 -5.106 0.226 1.00 97.50 216 GLN A C 1
ATOM 1611 O O . GLN A 1 216 ? -1.002 -5.135 1.356 1.00 97.50 216 GLN A O 1
ATOM 1616 N N . VAL A 1 217 ? 0.771 -5.367 -0.012 1.00 97.19 217 VAL A N 1
ATOM 1617 C CA . VAL A 1 217 ? 1.781 -5.627 1.020 1.00 97.19 217 VAL A CA 1
ATOM 1618 C C . VAL A 1 217 ? 2.929 -4.640 0.866 1.00 97.19 217 VAL A C 1
ATOM 1620 O O . VAL A 1 217 ? 3.665 -4.666 -0.124 1.00 97.19 217 VAL A O 1
ATOM 1623 N N . LEU A 1 218 ? 3.093 -3.773 1.859 1.00 96.94 218 LEU A N 1
ATOM 1624 C CA . LEU A 1 218 ? 4.039 -2.667 1.826 1.00 96.94 218 LEU A CA 1
ATOM 1625 C C . LEU A 1 218 ? 5.219 -2.940 2.757 1.00 96.94 218 LEU A C 1
ATOM 1627 O O . LEU A 1 218 ? 5.075 -3.039 3.976 1.00 96.94 218 LEU A O 1
ATOM 1631 N N . HIS A 1 219 ? 6.404 -3.029 2.163 1.00 93.69 219 HIS A N 1
ATOM 1632 C CA . HIS A 1 219 ? 7.659 -3.281 2.859 1.00 93.69 219 HIS A CA 1
ATOM 1633 C C . HIS A 1 219 ? 8.394 -1.957 3.031 1.00 93.69 219 HIS A C 1
ATOM 1635 O O . HIS A 1 219 ? 8.918 -1.404 2.059 1.00 93.69 219 HIS A O 1
ATOM 1641 N N . PHE A 1 220 ? 8.402 -1.444 4.263 1.00 93.19 220 PHE A N 1
ATOM 1642 C CA . PHE A 1 220 ? 9.063 -0.194 4.645 1.00 93.19 220 PHE A CA 1
ATOM 1643 C C . PHE A 1 220 ? 8.878 0.977 3.646 1.00 93.19 220 PHE A C 1
ATOM 1645 O O . PHE A 1 220 ? 9.868 1.529 3.148 1.00 93.19 220 PHE A O 1
ATOM 1652 N N . PRO A 1 221 ? 7.625 1.325 3.275 1.00 95.56 221 PRO A N 1
ATOM 1653 C CA . PRO A 1 221 ? 7.325 2.345 2.262 1.00 95.56 221 PRO A CA 1
ATOM 1654 C C . PRO A 1 221 ? 7.715 3.761 2.727 1.00 95.56 221 PRO A C 1
ATOM 1656 O O . PRO A 1 221 ? 8.317 3.937 3.775 1.00 95.56 221 PRO A O 1
ATOM 1659 N N . PHE A 1 222 ? 7.363 4.790 1.960 1.00 93.69 222 PHE A N 1
ATOM 1660 C CA . PHE A 1 222 ? 7.196 6.160 2.466 1.00 93.69 222 PHE A CA 1
ATOM 1661 C C . PHE A 1 222 ? 5.865 6.713 1.956 1.00 93.69 222 PHE A C 1
ATOM 1663 O O . PHE A 1 222 ? 5.378 6.228 0.936 1.00 93.69 222 PHE A O 1
ATOM 1670 N N . MET A 1 223 ? 5.287 7.696 2.647 1.00 92.38 223 MET A N 1
ATOM 1671 C CA . MET A 1 223 ? 3.918 8.175 2.389 1.00 92.38 223 MET A CA 1
ATOM 1672 C C . MET A 1 223 ? 3.798 9.700 2.306 1.00 92.38 223 MET A C 1
ATOM 1674 O O . MET A 1 223 ? 2.951 10.216 1.586 1.00 92.38 223 MET A O 1
ATOM 1678 N N . GLU A 1 224 ? 4.626 10.430 3.051 1.00 86.69 224 GLU A N 1
ATOM 1679 C CA . GLU A 1 224 ? 4.444 11.864 3.285 1.00 86.69 224 GLU A CA 1
ATOM 1680 C C . GLU A 1 224 ? 5.733 12.634 3.015 1.00 86.69 224 GLU A C 1
ATOM 1682 O O . GLU A 1 224 ? 5.924 13.251 1.964 1.00 86.69 224 GLU A O 1
ATOM 1687 N N . LYS A 1 225 ? 6.680 12.596 3.958 1.00 83.50 225 LYS A N 1
ATOM 1688 C CA . LYS A 1 225 ? 7.912 13.382 3.865 1.00 83.50 225 LYS A CA 1
ATOM 1689 C C . LYS A 1 225 ? 8.792 12.869 2.733 1.00 83.50 225 LYS A C 1
ATOM 1691 O O . LYS A 1 225 ? 9.401 13.677 2.033 1.00 83.50 225 LYS A O 1
ATOM 1696 N N . GLY A 1 226 ? 8.842 11.548 2.548 1.00 79.38 226 GLY A N 1
ATOM 1697 C CA . GLY A 1 226 ? 9.484 10.934 1.388 1.00 79.38 226 GLY A CA 1
ATOM 1698 C C . GLY A 1 226 ? 8.828 11.381 0.082 1.00 79.38 226 GLY A C 1
ATOM 1699 O O . GLY A 1 226 ? 9.526 11.839 -0.823 1.00 79.38 226 GLY A O 1
ATOM 1700 N N . SER A 1 227 ? 7.494 11.351 0.017 1.00 84.44 227 SER A N 1
ATOM 1701 C CA . SER A 1 227 ? 6.721 11.792 -1.149 1.00 84.44 227 SER A CA 1
ATOM 1702 C C . SER A 1 227 ? 7.012 13.242 -1.493 1.00 84.44 227 SER A C 1
ATOM 1704 O O . SER A 1 227 ? 7.350 13.543 -2.630 1.00 84.44 227 SER A O 1
ATOM 1706 N N . LYS A 1 228 ? 7.050 14.142 -0.509 1.00 83.06 228 LYS A N 1
ATOM 1707 C CA . LYS A 1 228 ? 7.378 15.554 -0.737 1.00 83.06 228 LYS A CA 1
ATOM 1708 C C . LYS A 1 228 ? 8.684 15.755 -1.519 1.00 83.06 228 LYS A C 1
ATOM 1710 O O . LYS A 1 228 ? 8.745 16.610 -2.402 1.00 83.06 228 LYS A O 1
ATOM 1715 N N . ILE A 1 229 ? 9.712 14.949 -1.248 1.00 78.81 229 ILE A N 1
ATOM 1716 C CA . ILE A 1 229 ? 10.987 15.029 -1.972 1.00 78.81 229 ILE A CA 1
ATOM 1717 C C . ILE A 1 229 ? 10.772 14.724 -3.458 1.00 78.81 229 ILE A C 1
ATOM 1719 O O . ILE A 1 229 ? 11.158 15.518 -4.318 1.00 78.81 229 ILE A O 1
ATOM 1723 N N . PHE A 1 230 ? 10.156 13.580 -3.757 1.00 78.25 230 PHE A N 1
ATOM 1724 C CA . PHE A 1 230 ? 10.033 13.079 -5.126 1.00 78.25 230 PHE A CA 1
ATOM 1725 C C . PHE A 1 230 ? 8.927 13.749 -5.921 1.00 78.25 230 PHE A C 1
ATOM 1727 O O . PHE A 1 230 ? 9.087 13.879 -7.124 1.00 78.25 230 PHE A O 1
ATOM 1734 N N . CYS A 1 231 ? 7.863 14.193 -5.258 1.00 77.38 231 CYS A N 1
ATOM 1735 C CA . CYS A 1 231 ? 6.666 14.737 -5.875 1.00 77.38 231 CYS A CA 1
ATOM 1736 C C . CYS A 1 231 ? 6.761 16.257 -6.068 1.00 77.38 231 CYS A C 1
ATOM 1738 O O . CYS A 1 231 ? 6.375 16.743 -7.125 1.00 77.38 231 CYS A O 1
ATOM 1740 N N . SER A 1 232 ? 7.333 17.025 -5.130 1.00 72.69 232 SER A N 1
ATOM 1741 C CA . SER A 1 232 ? 7.351 18.498 -5.232 1.00 72.69 232 SER A CA 1
ATOM 1742 C C . SER A 1 232 ? 8.749 19.121 -5.211 1.00 72.69 232 SER A C 1
ATOM 1744 O O . SER A 1 232 ? 9.058 19.971 -6.053 1.00 72.69 232 SER A O 1
ATOM 1746 N N . GLU A 1 233 ? 9.638 18.715 -4.302 1.00 74.00 233 GLU A N 1
ATOM 1747 C CA . GLU A 1 233 ? 10.924 19.406 -4.103 1.00 74.00 233 GLU A CA 1
ATOM 1748 C C . GLU A 1 233 ? 11.891 19.205 -5.278 1.00 74.00 233 GLU A C 1
ATOM 1750 O O . GLU A 1 233 ? 12.521 20.164 -5.736 1.00 74.00 233 GLU A O 1
ATOM 1755 N N . VAL A 1 234 ? 11.963 17.989 -5.826 1.00 69.31 234 VAL A N 1
ATOM 1756 C CA . VAL A 1 234 ? 12.745 17.701 -7.039 1.00 69.31 234 VAL A CA 1
ATOM 1757 C C . VAL A 1 234 ? 12.179 18.458 -8.237 1.00 69.31 234 VAL A C 1
ATOM 1759 O O . VAL A 1 234 ? 12.936 19.103 -8.963 1.00 69.31 234 VAL A O 1
ATOM 1762 N N . GLY A 1 235 ? 10.855 18.455 -8.419 1.00 61.78 235 GLY A N 1
ATOM 1763 C CA . GLY A 1 235 ? 10.197 19.223 -9.481 1.00 61.78 235 GLY A CA 1
ATOM 1764 C C . GLY A 1 235 ? 10.554 20.709 -9.407 1.00 61.78 235 GLY A C 1
ATOM 1765 O O . GLY A 1 235 ? 11.034 21.292 -10.383 1.00 61.78 235 GLY A O 1
ATOM 1766 N N . THR A 1 236 ? 10.456 21.288 -8.209 1.00 62.50 236 THR A N 1
ATOM 1767 C CA . THR A 1 236 ? 10.818 22.684 -7.935 1.00 62.50 236 THR A CA 1
ATOM 1768 C C . THR A 1 236 ? 12.282 22.976 -8.280 1.00 62.50 236 THR A C 1
ATOM 1770 O O . THR A 1 236 ? 12.574 23.987 -8.923 1.00 62.50 236 THR A O 1
ATOM 1773 N N . ALA A 1 237 ? 13.210 22.085 -7.912 1.00 60.62 237 ALA A N 1
ATOM 1774 C CA . ALA A 1 237 ? 14.637 22.236 -8.209 1.00 60.62 237 ALA A CA 1
ATOM 1775 C C . ALA A 1 237 ? 14.945 22.255 -9.720 1.00 60.62 237 ALA A C 1
ATOM 1777 O O . ALA A 1 237 ? 15.907 22.901 -10.142 1.00 60.62 237 ALA A O 1
ATOM 1778 N N . PHE A 1 238 ? 14.107 21.606 -10.534 1.00 63.91 238 PHE A N 1
ATOM 1779 C CA . PHE A 1 238 ? 14.209 21.577 -11.997 1.00 63.91 238 PHE A CA 1
ATOM 1780 C C . PHE A 1 238 ? 13.206 22.503 -12.707 1.00 63.91 238 PHE A C 1
ATOM 1782 O O . PHE A 1 238 ? 13.038 22.417 -13.923 1.00 63.91 238 PHE A O 1
ATOM 1789 N N . ASN A 1 239 ? 12.588 23.441 -11.977 1.00 59.47 239 ASN A N 1
ATOM 1790 C CA . ASN A 1 239 ? 11.622 24.413 -12.502 1.00 59.47 239 ASN A CA 1
ATOM 1791 C C . ASN A 1 239 ? 10.370 23.768 -13.144 1.00 59.47 239 ASN A C 1
ATOM 1793 O O . ASN A 1 239 ? 9.708 24.384 -13.984 1.00 59.47 239 ASN A O 1
ATOM 1797 N N . ALA A 1 240 ? 10.039 22.539 -12.737 1.00 58.75 240 ALA A N 1
ATOM 1798 C CA . ALA A 1 240 ? 8.743 21.911 -12.949 1.00 58.75 240 ALA A CA 1
ATOM 1799 C C . ALA A 1 240 ? 7.828 22.339 -11.790 1.00 58.75 240 ALA A C 1
ATOM 1801 O O . ALA A 1 240 ? 7.928 21.839 -10.677 1.00 58.75 240 ALA A O 1
ATOM 1802 N N . LEU A 1 241 ? 6.984 23.340 -12.045 1.00 51.81 241 LEU A N 1
ATOM 1803 C CA . LEU A 1 241 ? 6.140 24.013 -11.045 1.00 51.81 241 LEU A CA 1
ATOM 1804 C C . LEU A 1 241 ? 4.885 23.213 -10.637 1.00 51.81 241 LEU A C 1
ATOM 1806 O O . LEU A 1 241 ? 3.944 23.813 -10.121 1.00 51.81 241 LEU A O 1
ATOM 1810 N N . GLN A 1 242 ? 4.812 21.912 -10.932 1.00 57.25 242 GLN A N 1
ATOM 1811 C CA . GLN A 1 242 ? 3.638 21.114 -10.579 1.00 57.25 242 GLN A CA 1
ATOM 1812 C C . GLN A 1 242 ? 3.782 20.585 -9.156 1.00 57.25 242 GLN A C 1
ATOM 1814 O O . GLN A 1 242 ? 4.735 19.879 -8.835 1.00 57.25 242 GLN A O 1
ATOM 1819 N N . ASP A 1 243 ? 2.833 20.988 -8.318 1.00 61.91 243 ASP A N 1
ATOM 1820 C CA . ASP A 1 243 ? 2.548 20.347 -7.044 1.00 61.91 243 ASP A CA 1
ATOM 1821 C C . ASP A 1 243 ? 1.570 19.208 -7.335 1.00 61.91 243 ASP A C 1
ATOM 1823 O O . ASP A 1 243 ? 0.515 19.436 -7.938 1.00 61.91 243 ASP A O 1
ATOM 1827 N N . TYR A 1 244 ? 1.959 17.982 -7.005 1.00 66.06 244 TYR A N 1
ATOM 1828 C CA . TYR A 1 244 ? 1.136 16.804 -7.242 1.00 66.06 244 TYR A CA 1
ATOM 1829 C C . TYR A 1 244 ? 0.506 16.393 -5.913 1.00 66.06 244 TYR A C 1
ATOM 1831 O O . TYR A 1 244 ? 1.051 15.551 -5.203 1.00 66.06 244 TYR A O 1
ATOM 1839 N N . ASP A 1 245 ? -0.644 16.993 -5.587 1.00 63.84 245 ASP A N 1
ATOM 1840 C CA . ASP A 1 245 ? -1.453 16.613 -4.415 1.00 63.84 245 ASP A CA 1
ATOM 1841 C C . ASP A 1 245 ? -1.796 15.107 -4.445 1.00 63.84 245 ASP A C 1
ATOM 1843 O O . ASP A 1 245 ? -1.852 14.442 -3.414 1.00 63.84 245 ASP A O 1
ATOM 1847 N N . GLU A 1 246 ? -1.916 14.530 -5.645 1.00 69.19 246 GLU A N 1
ATOM 1848 C CA . GLU A 1 246 ? -2.129 13.097 -5.890 1.00 69.19 246 GLU A CA 1
ATOM 1849 C C . GLU A 1 246 ? -0.837 12.264 -5.837 1.00 69.19 246 GLU A C 1
ATOM 1851 O O . GLU A 1 246 ? -0.674 11.311 -6.593 1.00 69.19 246 GLU A O 1
ATOM 1856 N N . CYS A 1 247 ? 0.114 12.638 -4.985 1.00 80.44 247 CYS A N 1
ATOM 1857 C CA . CYS A 1 247 ? 1.376 11.918 -4.799 1.00 80.44 247 CYS A CA 1
ATOM 1858 C C . CYS A 1 247 ? 1.657 11.588 -3.326 1.00 80.44 247 CYS A C 1
ATOM 1860 O O . CYS A 1 247 ? 2.745 11.138 -2.983 1.00 80.44 247 CYS A O 1
ATOM 1862 N N . PHE A 1 248 ? 0.672 11.808 -2.455 1.00 89.81 248 PHE A N 1
ATOM 1863 C CA . PHE A 1 248 ? 0.728 11.531 -1.023 1.00 89.81 248 PHE A CA 1
ATOM 1864 C C . PHE A 1 248 ? -0.316 10.452 -0.700 1.00 89.81 248 PHE A C 1
ATOM 1866 O O . PHE A 1 248 ? -1.493 10.780 -0.555 1.00 89.81 248 PHE A O 1
ATOM 1873 N N . PRO A 1 249 ? 0.058 9.160 -0.623 1.00 91.75 249 PRO A N 1
ATOM 1874 C CA . PRO A 1 249 ? -0.908 8.071 -0.476 1.00 91.75 249 PRO A CA 1
ATOM 1875 C C . PRO A 1 249 ? -1.892 8.237 0.689 1.00 91.75 249 PRO A C 1
ATOM 1877 O O . PRO A 1 249 ? -3.053 7.869 0.538 1.00 91.75 249 PRO A O 1
ATOM 1880 N N . THR A 1 250 ? -1.467 8.826 1.813 1.00 91.75 250 THR A N 1
ATOM 1881 C CA . THR A 1 250 ? -2.295 9.050 3.014 1.00 91.75 250 THR A CA 1
ATOM 1882 C C . THR A 1 250 ? -3.560 9.851 2.744 1.00 91.75 250 THR A C 1
ATOM 1884 O O . THR A 1 250 ? -4.628 9.484 3.225 1.00 91.75 250 THR A O 1
ATOM 1887 N N . VAL A 1 251 ? -3.470 10.938 1.970 1.00 90.25 251 VAL A N 1
ATOM 1888 C CA . VAL A 1 251 ? -4.628 11.815 1.708 1.00 90.25 251 VAL A CA 1
ATOM 1889 C C . VAL A 1 251 ? -5.536 11.276 0.604 1.00 90.25 251 VAL A C 1
ATOM 1891 O O . VAL A 1 251 ? -6.600 11.838 0.359 1.00 90.25 251 VAL A O 1
ATOM 1894 N N . LEU A 1 252 ? -5.106 10.205 -0.066 1.00 90.06 252 LEU A N 1
ATOM 1895 C CA . LEU A 1 252 ? -5.810 9.572 -1.178 1.00 90.06 252 LEU A CA 1
ATOM 1896 C C . LEU A 1 252 ? -6.560 8.312 -0.751 1.00 90.06 252 LEU A C 1
ATOM 1898 O O . LEU A 1 252 ? -7.274 7.743 -1.567 1.00 90.06 252 LEU A O 1
ATOM 1902 N N . VAL A 1 253 ? -6.387 7.864 0.495 1.00 90.00 253 VAL A N 1
ATOM 1903 C CA . VAL A 1 253 ? -7.091 6.692 1.012 1.00 90.00 253 VAL A CA 1
ATOM 1904 C C . VAL A 1 253 ? -8.601 6.931 0.989 1.00 90.00 253 VAL A C 1
ATOM 1906 O O . VAL A 1 253 ? -9.093 7.961 1.457 1.00 90.00 253 VAL A O 1
ATOM 1909 N N . ASP A 1 254 ? -9.327 5.939 0.487 1.00 87.00 254 ASP A N 1
ATOM 1910 C CA . ASP A 1 254 ? -10.786 5.877 0.425 1.00 87.00 254 ASP A CA 1
ATOM 1911 C C . ASP A 1 254 ? -11.296 4.451 0.724 1.00 87.00 254 ASP A C 1
ATOM 1913 O O . ASP A 1 254 ? -10.514 3.522 0.941 1.00 87.00 254 ASP A O 1
ATOM 1917 N N . GLU A 1 255 ? -12.619 4.268 0.718 1.00 83.62 255 GLU A N 1
ATOM 1918 C CA . GLU A 1 255 ? -13.281 2.975 0.971 1.00 83.62 255 GLU A CA 1
ATOM 1919 C C . GLU A 1 255 ? -12.955 1.879 -0.065 1.00 83.62 255 GLU A C 1
ATOM 1921 O O . GLU A 1 255 ? -13.268 0.709 0.154 1.00 83.62 255 GLU A O 1
ATOM 1926 N N . ALA A 1 256 ? -12.353 2.240 -1.202 1.00 85.81 256 ALA A N 1
ATOM 1927 C CA . ALA A 1 256 ? -11.956 1.311 -2.255 1.00 85.81 256 ALA A CA 1
ATOM 1928 C C . ALA A 1 256 ? -10.462 0.998 -2.251 1.00 85.81 256 ALA A C 1
ATOM 1930 O O . ALA A 1 256 ? -10.009 0.136 -3.010 1.00 85.81 256 ALA A O 1
ATOM 1931 N N . THR A 1 257 ? -9.700 1.665 -1.385 1.00 91.56 257 THR A N 1
ATOM 1932 C CA . THR A 1 257 ? -8.324 1.285 -1.105 1.00 91.56 257 THR A CA 1
ATOM 1933 C C . THR A 1 257 ? -8.331 -0.175 -0.631 1.00 91.56 257 THR A C 1
ATOM 1935 O O . THR A 1 257 ? -9.112 -0.531 0.253 1.00 91.56 257 THR A O 1
ATOM 1938 N N . PRO A 1 258 ? -7.517 -1.057 -1.228 1.00 93.25 258 PRO A N 1
ATOM 1939 C CA . PRO A 1 258 ? -7.580 -2.488 -0.973 1.00 93.25 258 PRO A CA 1
ATOM 1940 C C . PRO A 1 258 ? -7.043 -2.842 0.422 1.00 93.25 258 PRO A C 1
ATOM 1942 O O . PRO A 1 258 ? -6.286 -2.062 1.019 1.00 93.25 258 PRO A O 1
ATOM 1945 N N . PRO A 1 259 ? -7.363 -4.048 0.930 1.00 94.69 259 PRO A N 1
ATOM 1946 C CA . PRO A 1 259 ? -6.795 -4.550 2.172 1.00 94.69 259 PRO A CA 1
ATOM 1947 C C . PRO A 1 259 ? -5.269 -4.426 2.195 1.00 94.69 259 PRO A C 1
ATOM 1949 O O . PRO A 1 259 ? -4.582 -4.818 1.247 1.00 94.69 259 PRO A O 1
ATOM 1952 N N . THR A 1 260 ? -4.736 -3.849 3.269 1.00 96.50 260 THR A N 1
ATOM 1953 C CA . THR A 1 260 ? -3.338 -3.411 3.331 1.00 96.50 260 THR A CA 1
ATOM 1954 C C . THR A 1 260 ? -2.596 -4.075 4.481 1.00 96.50 260 THR A C 1
ATOM 1956 O O . THR A 1 260 ? -2.899 -3.850 5.647 1.00 96.50 260 THR A O 1
ATOM 1959 N N . ILE A 1 261 ? -1.551 -4.831 4.169 1.00 96.69 261 ILE A N 1
ATOM 1960 C CA . ILE A 1 261 ? -0.556 -5.246 5.157 1.00 96.69 261 ILE A CA 1
ATOM 1961 C C . ILE A 1 261 ? 0.656 -4.340 5.015 1.00 96.69 261 ILE A C 1
ATOM 1963 O O . ILE A 1 261 ? 1.167 -4.145 3.913 1.00 96.69 261 ILE A O 1
ATOM 1967 N N . LEU A 1 262 ? 1.155 -3.811 6.124 1.00 95.06 262 LEU A N 1
ATOM 1968 C CA . LEU A 1 262 ? 2.411 -3.077 6.132 1.00 95.06 262 LEU A CA 1
ATOM 1969 C C . LEU A 1 262 ? 3.261 -3.476 7.329 1.00 95.06 262 LEU A C 1
ATOM 1971 O O . LEU A 1 262 ? 2.761 -3.787 8.410 1.00 95.06 262 LEU A O 1
ATOM 1975 N N . TYR A 1 263 ? 4.572 -3.425 7.148 1.00 92.62 263 TYR A N 1
ATOM 1976 C CA . TYR A 1 263 ? 5.488 -3.471 8.273 1.00 92.62 263 TYR A CA 1
ATOM 1977 C C . TYR A 1 263 ? 6.599 -2.442 8.093 1.00 92.62 263 TYR A C 1
ATOM 1979 O O . TYR A 1 263 ? 6.997 -2.111 6.970 1.00 92.62 263 TYR A O 1
ATOM 1987 N N . HIS A 1 264 ? 7.115 -1.959 9.220 1.00 93.69 264 HIS A N 1
ATOM 1988 C CA . HIS A 1 264 ? 8.196 -0.980 9.251 1.00 93.69 264 HIS A CA 1
ATOM 1989 C C . HIS A 1 264 ? 9.111 -1.216 10.448 1.00 93.69 264 HIS A C 1
ATOM 1991 O O . HIS A 1 264 ? 8.672 -1.699 11.490 1.00 93.69 264 HIS A O 1
ATOM 1997 N N . ALA A 1 265 ? 10.392 -0.883 10.311 1.00 92.81 265 ALA A N 1
ATOM 1998 C CA . ALA A 1 265 ? 11.334 -0.949 11.423 1.00 92.81 265 ALA A CA 1
ATOM 1999 C C . ALA A 1 265 ? 11.365 0.390 12.170 1.00 92.81 265 ALA A C 1
ATOM 2001 O O . ALA A 1 265 ? 11.637 1.424 11.562 1.00 92.81 265 ALA A O 1
ATOM 2002 N N . GLY A 1 266 ? 11.193 0.377 13.493 1.00 90.56 266 GLY A N 1
ATOM 2003 C CA . GLY A 1 266 ? 11.311 1.575 14.336 1.00 90.56 266 GLY A CA 1
ATOM 2004 C C . GLY A 1 266 ? 12.703 2.220 14.286 1.00 90.56 266 GLY A C 1
ATOM 2005 O O . GLY A 1 266 ? 12.858 3.411 14.545 1.00 90.56 266 GLY A O 1
ATOM 2006 N N . GLY A 1 267 ? 13.726 1.444 13.908 1.00 90.25 267 GLY A N 1
ATOM 2007 C CA . GLY A 1 267 ? 15.098 1.909 13.700 1.00 90.25 267 GLY A CA 1
ATOM 2008 C C . GLY A 1 267 ? 15.397 2.516 12.323 1.00 90.25 267 GLY A C 1
ATOM 2009 O O . GLY A 1 267 ? 16.564 2.803 12.057 1.00 90.25 267 GLY A O 1
ATOM 2010 N N . ASP A 1 268 ? 14.412 2.680 11.431 1.00 92.81 268 ASP A N 1
ATOM 2011 C CA . ASP A 1 268 ? 14.620 3.254 10.096 1.00 92.81 268 ASP A CA 1
ATOM 2012 C C . ASP A 1 268 ? 15.076 4.733 10.169 1.00 92.81 268 ASP A C 1
ATOM 2014 O O . ASP A 1 268 ? 14.319 5.603 10.606 1.00 92.81 268 ASP A O 1
ATOM 2018 N N . PRO A 1 269 ? 16.316 5.062 9.744 1.00 90.69 269 PRO A N 1
ATOM 2019 C CA . PRO A 1 269 ? 16.835 6.425 9.825 1.00 90.69 269 PRO A CA 1
ATOM 2020 C C . PRO A 1 269 ? 16.418 7.309 8.638 1.00 90.69 269 PRO A C 1
ATOM 2022 O O . PRO A 1 269 ? 16.741 8.499 8.631 1.00 90.69 269 PRO A O 1
ATOM 2025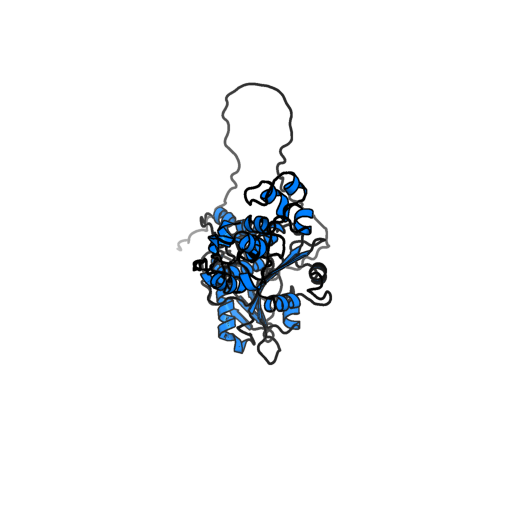 N N . ILE A 1 270 ? 15.790 6.732 7.608 1.00 89.88 270 ILE A N 1
ATOM 2026 C CA . ILE A 1 270 ? 15.409 7.410 6.365 1.00 89.88 270 ILE A CA 1
ATOM 2027 C C . ILE A 1 270 ? 13.923 7.751 6.392 1.00 89.88 270 ILE A C 1
ATOM 2029 O O . ILE A 1 270 ? 13.575 8.908 6.145 1.00 89.88 270 ILE A O 1
ATOM 2033 N N . VAL A 1 271 ? 13.070 6.774 6.707 1.00 91.19 271 VAL A N 1
ATOM 2034 C CA . VAL A 1 271 ? 11.616 6.960 6.749 1.00 91.19 271 VAL A CA 1
ATOM 2035 C C . VAL A 1 271 ? 11.103 6.754 8.174 1.00 91.19 271 VAL A C 1
ATOM 2037 O O . VAL A 1 271 ? 11.189 5.637 8.684 1.00 91.19 271 VAL A O 1
ATOM 2040 N N . PRO A 1 272 ? 10.584 7.805 8.836 1.00 90.25 272 PRO A N 1
ATOM 2041 C CA . PRO A 1 272 ? 10.078 7.689 10.197 1.00 90.25 272 PRO A CA 1
ATOM 2042 C C . PRO A 1 272 ? 8.762 6.901 10.239 1.00 90.25 272 PRO A C 1
ATOM 2044 O O . PRO A 1 272 ? 7.888 7.110 9.398 1.00 90.25 272 PRO A O 1
ATOM 2047 N N . THR A 1 273 ? 8.579 6.072 11.273 1.00 89.81 273 THR A N 1
ATOM 2048 C CA . THR A 1 273 ? 7.359 5.261 11.470 1.00 89.81 273 THR A CA 1
ATOM 2049 C C . THR A 1 273 ? 6.085 6.091 11.612 1.00 89.81 273 THR A C 1
ATOM 2051 O O . THR A 1 273 ? 5.001 5.587 11.337 1.00 89.81 273 THR A O 1
ATOM 2054 N N . SER A 1 274 ? 6.193 7.382 11.949 1.00 87.75 274 SER A N 1
ATOM 2055 C CA . SER A 1 274 ? 5.046 8.296 11.975 1.00 87.75 274 SER A CA 1
ATOM 2056 C C . SER A 1 274 ? 4.291 8.345 10.643 1.00 87.75 274 SER A C 1
ATOM 2058 O O . SER A 1 274 ? 3.075 8.467 10.660 1.00 87.75 274 SER A O 1
ATOM 2060 N N . GLU A 1 275 ? 4.977 8.197 9.501 1.00 92.19 275 GLU A N 1
ATOM 2061 C CA . GLU A 1 275 ? 4.305 8.160 8.190 1.00 92.19 275 GLU A CA 1
ATOM 2062 C C . GLU A 1 275 ? 3.398 6.931 8.034 1.00 92.19 275 GLU A C 1
ATOM 2064 O O . GLU A 1 275 ? 2.359 7.003 7.382 1.00 92.19 275 GLU A O 1
ATOM 2069 N N . MET A 1 276 ? 3.767 5.804 8.646 1.00 93.19 276 MET A N 1
ATOM 2070 C CA . MET A 1 276 ? 2.969 4.579 8.632 1.00 93.19 276 MET A CA 1
ATOM 2071 C C . MET A 1 276 ? 1.789 4.729 9.570 1.00 93.19 276 MET A C 1
ATOM 2073 O O . MET A 1 276 ? 0.679 4.393 9.175 1.00 93.19 276 MET A O 1
ATOM 2077 N N . THR A 1 277 ? 2.007 5.285 10.764 1.00 87.62 277 THR A N 1
ATOM 2078 C CA . THR A 1 277 ? 0.932 5.583 11.716 1.00 87.62 277 THR A CA 1
ATOM 2079 C C . THR A 1 277 ? -0.129 6.494 11.096 1.00 87.62 277 THR A C 1
ATOM 2081 O O . THR A 1 277 ? -1.317 6.195 11.206 1.00 87.62 277 THR A O 1
ATOM 2084 N N . ASP A 1 278 ? 0.280 7.550 10.386 1.00 88.25 278 ASP A N 1
ATOM 2085 C CA . ASP A 1 278 ? -0.643 8.455 9.690 1.00 88.25 278 ASP A CA 1
ATOM 2086 C C . ASP A 1 278 ? -1.413 7.725 8.569 1.00 88.25 278 ASP A C 1
ATOM 2088 O O . ASP A 1 278 ? -2.632 7.871 8.448 1.00 88.25 278 ASP A O 1
ATOM 2092 N N . PHE A 1 279 ? -0.731 6.877 7.790 1.00 93.75 279 PHE A N 1
ATOM 2093 C CA . PHE A 1 279 ? -1.348 6.099 6.710 1.00 93.75 279 PHE A CA 1
ATOM 2094 C C . PHE A 1 279 ? -2.363 5.064 7.209 1.00 93.75 279 PHE A C 1
ATOM 2096 O O . PHE A 1 279 ? -3.465 4.966 6.672 1.00 93.75 279 PHE A O 1
ATOM 2103 N N . VAL A 1 280 ? -2.038 4.306 8.259 1.00 91.44 280 VAL A N 1
ATOM 2104 C CA . VAL A 1 280 ? -2.960 3.296 8.816 1.00 91.44 280 VAL A CA 1
ATOM 2105 C C . VAL A 1 280 ? -4.125 3.920 9.548 1.00 91.44 280 VAL A C 1
ATOM 2107 O O . VAL A 1 280 ? -5.231 3.384 9.527 1.00 91.44 280 VAL A O 1
ATOM 2110 N N . TYR A 1 281 ? -3.904 5.090 10.139 1.00 85.12 281 TYR A N 1
ATOM 2111 C CA . TYR A 1 281 ? -4.986 5.892 10.662 1.00 85.12 281 TYR A CA 1
ATOM 2112 C C . TYR A 1 281 ? -5.937 6.324 9.529 1.00 85.12 281 TYR A C 1
ATOM 2114 O O . TYR A 1 281 ? -7.145 6.139 9.663 1.00 85.12 281 TYR A O 1
ATOM 2122 N N . ALA A 1 282 ? -5.425 6.784 8.380 1.00 87.38 282 ALA A N 1
ATOM 2123 C CA . ALA A 1 282 ? -6.256 7.108 7.215 1.00 87.38 282 ALA A CA 1
ATOM 2124 C C . ALA A 1 282 ? -7.036 5.890 6.673 1.00 87.38 282 ALA A C 1
ATOM 2126 O O . ALA A 1 282 ? -8.236 6.004 6.426 1.00 87.38 282 ALA A O 1
ATOM 2127 N N . LEU A 1 283 ? -6.403 4.711 6.577 1.00 90.06 283 LEU A N 1
ATOM 2128 C CA . LEU A 1 283 ? -7.081 3.442 6.246 1.00 90.06 283 LEU A CA 1
ATOM 2129 C C . LEU A 1 283 ? -8.210 3.140 7.231 1.00 90.06 283 LEU A C 1
ATOM 2131 O O . LEU A 1 283 ? -9.327 2.810 6.831 1.00 90.06 283 LEU A O 1
ATOM 2135 N N . GLY A 1 284 ? -7.947 3.332 8.522 1.00 84.62 284 GLY A N 1
ATOM 2136 C CA . GLY A 1 284 ? -8.948 3.176 9.560 1.00 84.62 284 GLY A CA 1
ATOM 2137 C C . GLY A 1 284 ? -10.113 4.154 9.436 1.00 84.62 284 GLY A C 1
ATOM 2138 O O . GLY A 1 284 ? -11.254 3.737 9.612 1.00 84.62 284 GLY A O 1
ATOM 2139 N N . GLN A 1 285 ? -9.869 5.424 9.098 1.00 80.81 285 GLN A N 1
ATOM 2140 C CA . GLN A 1 285 ? -10.923 6.430 8.886 1.00 80.81 285 GLN A CA 1
ATOM 2141 C C . GLN A 1 285 ? -11.886 6.064 7.755 1.00 80.81 285 GLN A C 1
ATOM 2143 O O . GLN A 1 285 ? -13.067 6.397 7.826 1.00 80.81 285 GLN A O 1
ATOM 2148 N N . GLN A 1 286 ? -11.388 5.381 6.724 1.00 84.31 286 GLN A N 1
ATOM 2149 C CA . GLN A 1 286 ? -12.180 4.995 5.555 1.00 84.31 286 GLN A CA 1
ATOM 2150 C C . GLN A 1 286 ? -12.814 3.609 5.682 1.00 84.31 286 GLN A C 1
ATOM 2152 O O . GLN A 1 286 ? -13.521 3.167 4.781 1.00 84.31 286 GLN A O 1
ATOM 2157 N N . GLY A 1 287 ? -12.592 2.915 6.804 1.00 79.31 287 GLY A N 1
ATOM 2158 C CA . GLY A 1 287 ? -13.074 1.549 6.969 1.00 79.31 287 GLY A CA 1
ATOM 2159 C C . GLY A 1 287 ? -12.403 0.579 5.997 1.00 79.31 287 GLY A C 1
ATOM 2160 O O . GLY A 1 287 ? -13.049 -0.358 5.534 1.00 79.31 287 GLY A O 1
ATOM 2161 N N . THR A 1 288 ? -11.120 0.786 5.704 1.00 86.69 288 THR A N 1
ATOM 2162 C CA . THR A 1 288 ? -10.294 -0.137 4.920 1.00 86.69 288 THR A CA 1
ATOM 2163 C C . THR A 1 288 ? -9.590 -1.119 5.852 1.00 86.69 288 THR A C 1
ATOM 2165 O O . THR A 1 288 ? -9.060 -0.725 6.891 1.00 86.69 288 THR A O 1
ATOM 2168 N N . SER A 1 289 ? -9.577 -2.412 5.514 1.00 89.69 289 SER A N 1
ATOM 2169 C CA . SER A 1 289 ? -8.886 -3.424 6.321 1.00 89.69 289 SER A CA 1
ATOM 2170 C C . SER A 1 289 ? -7.380 -3.233 6.276 1.00 89.69 289 SER A C 1
ATOM 2172 O O . SER A 1 289 ? -6.799 -3.117 5.194 1.00 89.69 289 SER A O 1
ATOM 2174 N N . TYR A 1 290 ? -6.728 -3.289 7.433 1.00 93.56 290 TYR A N 1
ATOM 2175 C CA . TYR A 1 290 ? -5.278 -3.245 7.489 1.00 93.56 290 TYR A CA 1
ATOM 2176 C C . TYR A 1 290 ? -4.703 -4.012 8.675 1.00 93.56 290 TYR A C 1
ATOM 2178 O O . TYR A 1 290 ? -5.377 -4.218 9.683 1.00 93.56 290 TYR A O 1
ATOM 2186 N N . GLU A 1 291 ? -3.429 -4.380 8.563 1.00 94.00 291 GLU A N 1
ATOM 2187 C CA . GLU A 1 291 ? -2.579 -4.729 9.702 1.00 94.00 291 GLU A CA 1
ATOM 2188 C C . GLU A 1 291 ? -1.236 -4.022 9.570 1.00 94.00 291 GLU A C 1
ATOM 2190 O O . GLU A 1 291 ? -0.659 -3.943 8.480 1.00 94.00 291 GLU A O 1
ATOM 2195 N N . TYR A 1 292 ? -0.737 -3.530 10.702 1.00 94.25 292 TYR A N 1
ATOM 2196 C CA . TYR A 1 292 ? 0.551 -2.864 10.800 1.00 94.25 292 TYR A CA 1
ATOM 2197 C C . TYR A 1 292 ? 1.456 -3.548 11.814 1.00 94.25 292 TYR A C 1
ATOM 2199 O O . TYR A 1 292 ? 1.095 -3.710 12.980 1.00 94.25 292 TYR A O 1
ATOM 2207 N N . TYR A 1 293 ? 2.652 -3.907 11.356 1.00 93.75 293 TYR A N 1
ATOM 2208 C CA . TYR A 1 293 ? 3.679 -4.552 12.160 1.00 93.75 293 TYR A CA 1
ATOM 2209 C C . TYR A 1 293 ? 4.895 -3.629 12.320 1.00 93.75 293 TYR A C 1
ATOM 2211 O O . TYR A 1 293 ? 5.715 -3.489 11.411 1.00 93.75 293 TYR A O 1
ATOM 2219 N N . GLU A 1 294 ? 5.032 -3.000 13.488 1.00 92.38 294 GLU A N 1
ATOM 2220 C CA . GLU A 1 294 ? 6.200 -2.175 13.813 1.00 92.38 294 GLU A CA 1
ATOM 2221 C C . GLU A 1 294 ? 7.266 -2.997 14.547 1.00 92.38 294 GLU A C 1
ATOM 2223 O O . GLU A 1 294 ? 7.070 -3.444 15.678 1.00 92.38 294 GLU A O 1
ATOM 2228 N N . VAL A 1 295 ? 8.425 -3.189 13.917 1.00 90.38 295 VAL A N 1
ATOM 2229 C CA . VAL A 1 295 ? 9.563 -3.891 14.524 1.00 90.38 295 VAL A CA 1
ATOM 2230 C C . VAL A 1 295 ? 10.364 -2.898 15.368 1.00 90.38 295 VAL A C 1
ATOM 2232 O O . VAL A 1 295 ? 11.148 -2.111 14.840 1.00 90.38 295 VAL A O 1
ATOM 2235 N N . LEU A 1 296 ? 10.135 -2.918 16.686 1.00 79.62 296 LEU A N 1
ATOM 2236 C CA . LEU A 1 296 ? 10.626 -1.902 17.631 1.00 79.62 296 LEU A CA 1
ATOM 2237 C C . LEU A 1 296 ? 12.145 -1.942 17.885 1.00 79.62 296 LEU A C 1
ATOM 2239 O O . LEU A 1 296 ? 12.762 -0.899 18.099 1.00 79.62 296 LEU A O 1
ATOM 2243 N N . GLU A 1 297 ? 12.760 -3.129 17.887 1.00 71.12 297 GLU A N 1
ATOM 2244 C CA . GLU A 1 297 ? 14.188 -3.296 18.185 1.00 71.12 297 GLU A CA 1
ATOM 2245 C C . GLU A 1 297 ? 15.000 -3.678 16.943 1.00 71.12 297 GLU A C 1
ATOM 2247 O O . GLU A 1 297 ? 14.813 -4.741 16.353 1.00 71.12 297 GLU A O 1
ATOM 2252 N N . GLY A 1 298 ? 15.985 -2.842 16.605 1.00 65.62 298 GLY A N 1
ATOM 2253 C CA . GLY A 1 298 ? 16.865 -3.074 15.462 1.00 65.62 298 GLY A CA 1
ATOM 2254 C C . GLY A 1 298 ? 16.208 -2.764 14.113 1.00 65.62 298 GLY A C 1
ATOM 2255 O O . GLY A 1 298 ? 15.043 -2.394 14.023 1.00 65.62 298 GLY A O 1
ATOM 2256 N N . GLY A 1 299 ? 17.007 -2.856 13.050 1.00 68.75 299 GLY A N 1
ATOM 2257 C CA . GLY A 1 299 ? 16.572 -2.577 11.682 1.00 68.75 299 GLY A CA 1
ATOM 2258 C C . GLY A 1 299 ? 17.110 -1.266 11.109 1.00 68.75 299 GLY A C 1
ATOM 2259 O O . GLY A 1 299 ? 17.986 -0.607 11.671 1.00 68.75 299 GLY A O 1
ATOM 2260 N N . GLY A 1 300 ? 16.626 -0.944 9.918 1.00 82.94 300 GLY A N 1
ATOM 2261 C CA . GLY A 1 300 ? 16.951 0.247 9.147 1.00 82.94 300 GLY A CA 1
ATOM 2262 C C . GLY A 1 300 ? 16.089 0.262 7.886 1.00 82.94 300 GLY A C 1
ATOM 2263 O O . GLY A 1 300 ? 15.134 -0.503 7.795 1.00 82.94 300 GLY A O 1
ATOM 2264 N N . HIS A 1 301 ? 16.436 1.088 6.902 1.00 88.00 301 HIS A N 1
ATOM 2265 C CA . HIS A 1 301 ? 15.682 1.177 5.646 1.00 88.00 301 HIS A CA 1
ATOM 2266 C C . HIS A 1 301 ? 15.980 0.004 4.689 1.00 88.00 301 HIS A C 1
ATOM 2268 O O . HIS A 1 301 ? 16.579 0.174 3.624 1.00 88.00 301 HIS A O 1
ATOM 2274 N N . TYR A 1 302 ? 15.666 -1.213 5.123 1.00 83.56 302 TYR A N 1
ATOM 2275 C CA . TYR A 1 302 ? 15.902 -2.465 4.411 1.00 83.56 302 TYR A CA 1
ATOM 2276 C C . TYR A 1 302 ? 14.982 -3.570 4.943 1.00 83.56 302 TYR A C 1
ATOM 2278 O O . TYR A 1 302 ? 14.370 -3.441 6.002 1.00 83.56 302 TYR A O 1
ATOM 2286 N N . LEU A 1 303 ? 14.921 -4.689 4.213 1.00 83.44 303 LEU A N 1
ATOM 2287 C CA . LEU A 1 303 ? 14.235 -5.900 4.660 1.00 83.44 303 LEU A CA 1
ATOM 2288 C C . LEU A 1 303 ? 14.779 -6.356 6.015 1.00 83.44 303 LEU A C 1
ATOM 2290 O O . LEU A 1 303 ? 15.954 -6.701 6.145 1.00 83.44 303 LEU A O 1
ATOM 2294 N N . VAL A 1 304 ? 13.909 -6.387 7.018 1.00 86.62 304 VAL A N 1
ATOM 2295 C CA . VAL A 1 304 ? 14.202 -7.053 8.288 1.00 86.62 304 VAL A CA 1
ATOM 2296 C C . VAL A 1 304 ? 14.065 -8.572 8.104 1.00 86.62 304 VAL A C 1
ATOM 2298 O O . VAL A 1 304 ? 13.573 -9.037 7.080 1.00 86.62 304 VAL A O 1
ATOM 2301 N N . PRO A 1 305 ? 14.524 -9.415 9.031 1.00 89.19 305 PRO A N 1
ATOM 2302 C CA . PRO A 1 305 ? 14.167 -10.831 9.007 1.00 89.19 305 PRO A CA 1
ATOM 2303 C C . PRO A 1 305 ? 12.663 -11.022 9.254 1.00 89.19 305 PRO A C 1
ATOM 2305 O O . PRO A 1 305 ? 12.130 -10.447 10.202 1.00 89.19 305 PRO A O 1
ATOM 2308 N N . PHE A 1 306 ? 11.990 -11.876 8.473 1.00 90.94 306 PHE A N 1
ATOM 2309 C CA . PHE A 1 306 ? 10.551 -12.140 8.645 1.00 90.94 306 PHE A CA 1
ATOM 2310 C C . PHE A 1 306 ? 10.195 -12.589 10.070 1.00 90.94 306 PHE A C 1
ATOM 2312 O O . PHE A 1 306 ? 9.191 -12.155 10.623 1.00 90.94 306 PHE A O 1
ATOM 2319 N N . SER A 1 307 ? 11.063 -13.368 10.724 1.00 92.06 307 SER A N 1
ATOM 2320 C CA . SER A 1 307 ? 10.864 -13.792 12.115 1.00 92.06 307 SER A CA 1
ATOM 2321 C C . SER A 1 307 ? 10.705 -12.622 13.099 1.00 92.06 307 SER A C 1
ATOM 2323 O O . SER A 1 307 ? 10.094 -12.794 14.148 1.00 92.06 307 SER A O 1
ATOM 2325 N N . GLN A 1 308 ? 11.256 -11.440 12.792 1.00 92.19 308 GLN A N 1
ATOM 2326 C CA . GLN A 1 308 ? 11.056 -10.231 13.600 1.00 92.19 308 GLN A CA 1
ATOM 2327 C C . GLN A 1 308 ? 9.680 -9.607 13.355 1.00 92.19 308 GLN A C 1
ATOM 2329 O O . GLN A 1 308 ? 9.037 -9.190 14.313 1.00 92.19 308 GLN A O 1
ATOM 2334 N N . VAL A 1 309 ? 9.204 -9.603 12.105 1.00 92.62 309 VAL A N 1
ATOM 2335 C CA . VAL A 1 309 ? 7.829 -9.195 11.765 1.00 92.62 309 VAL A CA 1
ATOM 2336 C C . VAL A 1 309 ? 6.830 -10.128 12.451 1.00 92.62 309 VAL A C 1
ATOM 2338 O O . VAL A 1 309 ? 5.908 -9.677 13.122 1.00 92.62 309 VAL A O 1
ATOM 2341 N N . ALA A 1 310 ? 7.066 -11.440 12.379 1.00 93.44 310 ALA A N 1
ATOM 2342 C CA . ALA A 1 310 ? 6.223 -12.425 13.039 1.00 93.44 310 ALA A CA 1
ATOM 2343 C C . ALA A 1 310 ? 6.214 -12.269 14.568 1.00 93.44 310 ALA A C 1
ATOM 2345 O O . ALA A 1 310 ? 5.160 -12.394 15.190 1.00 93.44 310 ALA A O 1
ATOM 2346 N N . ALA A 1 311 ? 7.350 -11.922 15.182 1.00 92.06 311 ALA A N 1
ATOM 2347 C CA . ALA A 1 311 ? 7.435 -11.699 16.625 1.00 92.06 311 ALA A CA 1
ATOM 2348 C C . ALA A 1 311 ? 6.559 -10.533 17.121 1.00 92.06 311 ALA A C 1
ATOM 2350 O O . ALA A 1 311 ? 6.080 -10.589 18.251 1.00 92.06 311 ALA A O 1
ATOM 2351 N N . VAL A 1 312 ? 6.330 -9.508 16.292 1.00 90.94 312 VAL A N 1
ATOM 2352 C CA . VAL A 1 312 ? 5.467 -8.358 16.631 1.00 90.94 312 VAL A CA 1
ATOM 2353 C C . VAL A 1 312 ? 4.024 -8.521 16.147 1.00 90.94 312 VAL A C 1
ATOM 2355 O O . VAL A 1 312 ? 3.198 -7.647 16.378 1.00 90.94 312 VAL A O 1
ATOM 2358 N N . SER A 1 313 ? 3.701 -9.646 15.505 1.00 90.06 313 SER A N 1
ATOM 2359 C CA . SER A 1 313 ? 2.364 -9.917 14.964 1.00 90.06 313 SER A CA 1
ATOM 2360 C C . SER A 1 313 ? 1.355 -10.454 15.986 1.00 90.06 313 SER A C 1
ATOM 2362 O O . SER A 1 313 ? 0.250 -10.823 15.609 1.00 90.06 313 SER A O 1
ATOM 2364 N N . ASP A 1 314 ? 1.740 -10.566 17.262 1.00 88.00 314 ASP A N 1
ATOM 2365 C CA . ASP A 1 314 ? 0.925 -11.161 18.336 1.00 88.00 314 ASP A CA 1
ATOM 2366 C C . ASP A 1 314 ? 0.374 -12.564 17.990 1.00 88.00 314 ASP A C 1
ATOM 2368 O O . ASP A 1 314 ? -0.761 -12.933 18.288 1.00 88.00 314 ASP A O 1
ATOM 2372 N N . GLY A 1 315 ? 1.197 -13.366 17.303 1.00 89.06 315 GLY A N 1
ATOM 2373 C CA . GLY A 1 315 ? 0.860 -14.733 16.901 1.00 89.06 315 GLY A CA 1
ATOM 2374 C C . GLY A 1 315 ? -0.017 -14.848 15.651 1.00 89.06 315 GLY A C 1
ATOM 2375 O O . GLY A 1 315 ? -0.408 -15.965 15.310 1.00 89.06 315 GLY A O 1
ATOM 2376 N N . VAL A 1 316 ? -0.308 -13.740 14.957 1.00 89.81 316 VAL A N 1
ATOM 2377 C CA . VAL A 1 316 ? -0.999 -13.758 13.656 1.00 89.81 316 VAL A CA 1
ATOM 2378 C C . VAL A 1 316 ? -0.135 -14.422 12.580 1.00 89.81 316 VAL A C 1
ATOM 2380 O O . VAL A 1 316 ? -0.651 -15.188 11.768 1.00 89.81 316 VAL A O 1
ATOM 2383 N N . LEU A 1 317 ? 1.175 -14.165 12.588 1.00 93.12 317 LEU A N 1
ATOM 2384 C CA . LEU A 1 317 ? 2.138 -14.756 11.661 1.00 93.12 317 LEU A CA 1
ATOM 2385 C C . LEU A 1 317 ? 2.963 -15.843 12.362 1.00 93.12 317 LEU A C 1
ATOM 2387 O O . LEU A 1 317 ? 3.460 -15.647 13.474 1.00 93.12 317 LEU A O 1
ATOM 2391 N N . ASP A 1 318 ? 3.157 -16.978 11.689 1.00 92.75 318 ASP A N 1
ATOM 2392 C CA . ASP A 1 318 ? 4.018 -18.060 12.176 1.00 92.75 318 ASP A CA 1
ATOM 2393 C C . ASP A 1 318 ? 5.499 -17.643 12.071 1.00 92.75 318 ASP A C 1
ATOM 2395 O O . ASP A 1 318 ? 5.969 -17.381 10.965 1.00 92.75 318 ASP A O 1
ATOM 2399 N N . PRO A 1 319 ? 6.285 -17.621 13.166 1.00 91.31 319 PRO A N 1
ATOM 2400 C CA . PRO A 1 319 ? 7.708 -17.274 13.117 1.00 91.31 319 PRO A CA 1
ATOM 2401 C C . PRO A 1 319 ? 8.582 -18.188 12.245 1.00 91.31 319 PRO A C 1
ATOM 2403 O O . PRO A 1 319 ? 9.721 -17.824 11.948 1.00 91.31 319 PRO A O 1
ATOM 2406 N N . SER A 1 320 ? 8.089 -19.376 11.883 1.00 91.19 320 SER A N 1
ATOM 2407 C CA . SER A 1 320 ? 8.737 -20.307 10.952 1.00 91.19 320 SER A CA 1
ATOM 2408 C C . SER A 1 320 ? 8.337 -20.107 9.485 1.00 91.19 320 SER A C 1
ATOM 2410 O O . SER A 1 320 ? 8.928 -20.747 8.615 1.00 91.19 320 SER A O 1
ATOM 2412 N N . GLY A 1 321 ? 7.361 -19.232 9.223 1.00 92.31 321 GLY A N 1
ATOM 2413 C CA . GLY A 1 321 ? 6.938 -18.830 7.887 1.00 92.31 321 GLY A CA 1
ATOM 2414 C C . GLY A 1 321 ? 7.893 -17.834 7.229 1.00 92.31 321 GLY A C 1
ATOM 2415 O O . GLY A 1 321 ? 9.051 -17.674 7.631 1.00 92.31 321 GLY A O 1
ATOM 2416 N N . ASP A 1 322 ? 7.392 -17.152 6.204 1.00 93.31 322 ASP A N 1
ATOM 2417 C CA . ASP A 1 322 ? 8.173 -16.224 5.394 1.00 93.31 322 ASP A CA 1
ATOM 2418 C C . ASP A 1 322 ? 7.310 -15.078 4.825 1.00 93.31 322 ASP A C 1
ATOM 2420 O O . ASP A 1 322 ? 6.132 -14.924 5.159 1.00 93.31 322 ASP A O 1
ATOM 2424 N N . TYR A 1 323 ? 7.884 -14.236 3.960 1.00 91.81 323 TYR A N 1
ATOM 2425 C CA . TYR A 1 323 ? 7.173 -13.079 3.419 1.00 91.81 323 TYR A CA 1
ATOM 2426 C C . TYR A 1 323 ? 5.940 -13.439 2.580 1.00 91.81 323 TYR A C 1
ATOM 2428 O O . TYR A 1 323 ? 5.062 -12.586 2.420 1.00 91.81 323 TYR A O 1
ATOM 2436 N N . ALA A 1 324 ? 5.835 -14.666 2.059 1.00 92.88 324 ALA A N 1
ATOM 2437 C CA . ALA A 1 324 ? 4.660 -15.137 1.332 1.00 92.88 324 ALA A CA 1
ATOM 2438 C C . ALA A 1 324 ? 3.413 -15.190 2.228 1.00 92.88 324 ALA A C 1
ATOM 2440 O O . ALA A 1 324 ? 2.300 -14.980 1.740 1.00 92.88 324 ALA A O 1
ATOM 2441 N N . SER A 1 325 ? 3.595 -15.369 3.542 1.00 94.00 325 SER A N 1
ATOM 2442 C CA . SER A 1 325 ? 2.507 -15.322 4.523 1.00 94.00 325 SER A CA 1
ATOM 2443 C C . SER A 1 325 ? 1.847 -13.942 4.607 1.00 94.00 325 SER A C 1
ATOM 2445 O O . SER A 1 325 ? 0.659 -13.856 4.904 1.00 94.00 325 SER A O 1
ATOM 2447 N N . LEU A 1 326 ? 2.565 -12.853 4.301 1.00 95.12 326 LEU A N 1
ATOM 2448 C CA . LEU A 1 326 ? 1.957 -11.516 4.243 1.00 95.12 326 LEU A CA 1
ATOM 2449 C C . LEU A 1 326 ? 1.017 -11.369 3.040 1.00 95.12 326 LEU A C 1
ATOM 2451 O O . LEU A 1 326 ? -0.007 -10.700 3.148 1.00 95.12 326 LEU A O 1
ATOM 2455 N N . ILE A 1 327 ? 1.351 -11.996 1.906 1.00 95.38 327 ILE A N 1
ATOM 2456 C CA . ILE A 1 327 ? 0.511 -11.995 0.697 1.00 95.38 327 ILE A CA 1
ATOM 2457 C C . ILE A 1 327 ? -0.788 -12.754 0.971 1.00 95.38 327 ILE A C 1
ATOM 2459 O O . ILE A 1 327 ? -1.872 -12.235 0.711 1.00 95.38 327 ILE A O 1
ATOM 2463 N N . GLU A 1 328 ? -0.678 -13.950 1.555 1.00 93.75 328 GLU A N 1
ATOM 2464 C CA . GLU A 1 328 ? -1.838 -14.741 1.975 1.00 93.75 328 GLU A CA 1
ATOM 2465 C C . GLU A 1 328 ? -2.701 -13.948 2.961 1.00 93.75 328 GLU A C 1
ATOM 2467 O O . GLU A 1 328 ? -3.919 -13.858 2.801 1.00 93.75 328 GLU A O 1
ATOM 2472 N N . ARG A 1 329 ? -2.063 -13.302 3.948 1.00 94.12 329 ARG A N 1
ATOM 2473 C CA . ARG A 1 329 ? -2.763 -12.492 4.941 1.00 94.12 329 ARG A CA 1
ATOM 2474 C C . ARG A 1 329 ? -3.521 -11.333 4.304 1.00 94.12 329 ARG A C 1
ATOM 2476 O O . ARG A 1 329 ? -4.677 -11.140 4.660 1.00 94.12 329 ARG A O 1
ATOM 2483 N N . ALA A 1 330 ? -2.923 -10.614 3.353 1.00 95.00 330 ALA A N 1
ATOM 2484 C CA . ALA A 1 330 ? -3.577 -9.508 2.650 1.00 95.00 330 ALA A CA 1
ATOM 2485 C C . ALA A 1 330 ? -4.853 -9.953 1.912 1.00 95.00 330 ALA A C 1
ATOM 2487 O O . ALA A 1 330 ? -5.863 -9.260 1.985 1.00 95.00 330 ALA A O 1
ATOM 2488 N N . LEU A 1 331 ? -4.836 -11.129 1.272 1.00 93.50 331 LEU A N 1
ATOM 2489 C CA . LEU A 1 331 ? -6.006 -11.701 0.586 1.00 93.50 331 LEU A CA 1
ATOM 2490 C C . LEU A 1 331 ? -7.107 -12.172 1.548 1.00 93.50 331 LEU A C 1
ATOM 2492 O O . LEU A 1 331 ? -8.268 -12.276 1.159 1.00 93.50 331 LEU A O 1
ATOM 2496 N N . MET A 1 332 ? -6.746 -12.482 2.793 1.00 91.19 332 MET A N 1
ATOM 2497 C CA . MET A 1 332 ? -7.659 -13.003 3.814 1.00 91.19 332 MET A CA 1
ATOM 2498 C C . MET A 1 332 ? -8.039 -11.978 4.881 1.00 91.19 332 MET A C 1
ATOM 2500 O O . MET A 1 332 ? -8.734 -12.335 5.839 1.00 91.19 332 MET A O 1
ATOM 2504 N N . LEU A 1 333 ? -7.581 -10.728 4.758 1.00 87.81 333 LEU A N 1
ATOM 2505 C CA . LEU A 1 333 ? -7.914 -9.689 5.718 1.00 87.81 333 LEU A CA 1
ATOM 2506 C C . LEU A 1 333 ? -9.441 -9.571 5.812 1.00 87.81 333 LEU A C 1
ATOM 2508 O O . LEU A 1 333 ? -10.111 -9.365 4.797 1.00 87.81 333 LEU A O 1
ATOM 2512 N N . PRO A 1 334 ? -10.023 -9.722 7.012 1.00 72.38 334 PRO A N 1
ATOM 2513 C CA . PRO A 1 334 ? -11.459 -9.583 7.164 1.00 72.38 334 PRO A CA 1
ATOM 2514 C C . PRO A 1 334 ? -11.842 -8.145 6.827 1.00 72.38 334 PRO A C 1
ATOM 2516 O O . PRO A 1 334 ? -11.128 -7.224 7.227 1.00 72.38 334 PRO A O 1
ATOM 2519 N N . ASN A 1 335 ? -12.980 -7.940 6.155 1.00 65.06 335 ASN A N 1
ATOM 2520 C CA . ASN A 1 335 ? -13.590 -6.609 6.067 1.00 65.06 335 ASN A CA 1
ATOM 2521 C C . ASN A 1 335 ? -13.646 -6.018 7.479 1.00 65.06 335 ASN A C 1
ATOM 2523 O O . ASN A 1 335 ? -14.020 -6.747 8.410 1.00 65.06 335 ASN A O 1
ATOM 2527 N N . PRO A 1 336 ? -13.252 -4.751 7.671 1.00 63.19 336 PRO A N 1
ATOM 2528 C CA . PRO A 1 336 ? -13.004 -4.258 9.006 1.00 63.19 336 PRO A CA 1
ATOM 2529 C C . PRO A 1 336 ? -14.332 -4.241 9.752 1.00 63.19 336 PRO A C 1
ATOM 2531 O O . PRO A 1 336 ? -15.268 -3.513 9.417 1.00 63.19 336 PRO A O 1
ATOM 2534 N N . SER A 1 337 ? -14.430 -5.085 10.776 1.00 57.16 337 SER A N 1
ATOM 2535 C CA . SER A 1 337 ? -15.476 -4.940 11.769 1.00 57.16 337 SER A CA 1
ATOM 2536 C C . SER A 1 337 ? -15.100 -3.717 12.585 1.00 57.16 337 SER A C 1
ATOM 2538 O O . SER A 1 337 ? -14.166 -3.768 13.386 1.00 57.16 337 SER A O 1
ATOM 2540 N N . CYS A 1 338 ? -15.785 -2.607 12.351 1.00 66.12 338 CYS A N 1
ATOM 2541 C CA . CYS A 1 338 ? -15.586 -1.428 13.168 1.00 66.12 338 CYS A CA 1
ATOM 2542 C C . CYS A 1 338 ? -15.839 -1.778 14.647 1.00 66.12 338 CYS A C 1
ATOM 2544 O O . CYS A 1 338 ? -16.738 -2.555 14.992 1.00 66.12 338 CYS A O 1
ATOM 2546 N N . VAL A 1 339 ? -15.021 -1.224 15.534 1.00 68.94 339 VAL A N 1
ATOM 2547 C CA . VAL A 1 339 ? -15.219 -1.309 16.974 1.00 68.94 339 VAL A CA 1
ATOM 2548 C C . VAL A 1 339 ? -16.110 -0.156 17.411 1.00 68.94 339 VAL A C 1
ATOM 2550 O O . VAL A 1 339 ? -16.028 0.967 16.911 1.00 68.94 339 VAL A O 1
ATOM 2553 N N . ARG A 1 340 ? -17.008 -0.417 18.361 1.00 72.31 340 ARG A N 1
ATOM 2554 C CA . ARG A 1 340 ? -17.795 0.655 18.966 1.00 72.31 340 ARG A CA 1
ATOM 2555 C C . ARG A 1 340 ? -16.873 1.479 19.859 1.00 72.31 340 ARG A C 1
ATOM 2557 O O . ARG A 1 340 ? -16.628 1.098 21.000 1.00 72.31 340 ARG A O 1
ATOM 2564 N N . CYS A 1 341 ? -16.389 2.595 19.336 1.00 83.44 341 CYS A N 1
ATOM 2565 C CA . CYS A 1 341 ? -15.647 3.557 20.128 1.00 83.44 341 CYS A CA 1
ATOM 2566 C C . CYS A 1 341 ? -16.573 4.341 21.046 1.00 83.44 341 CYS A C 1
ATOM 2568 O O . CYS A 1 341 ? -17.726 4.637 20.722 1.00 83.44 341 CYS A O 1
ATOM 2570 N N . ASP A 1 342 ? -16.045 4.671 22.211 1.00 84.94 342 ASP A N 1
ATOM 2571 C CA . ASP A 1 342 ? -16.718 5.452 23.224 1.00 84.94 342 ASP A CA 1
ATOM 2572 C C . ASP A 1 342 ? -15.786 6.519 23.790 1.00 84.94 342 ASP A C 1
ATOM 2574 O O . ASP A 1 342 ? -14.560 6.407 23.785 1.00 84.94 342 ASP A O 1
ATOM 2578 N N . ASP A 1 343 ? -16.396 7.587 24.290 1.00 90.75 343 ASP A N 1
ATOM 2579 C CA . ASP A 1 343 ? -15.687 8.686 24.928 1.00 90.75 343 ASP A CA 1
ATOM 2580 C C . ASP A 1 343 ? -15.627 8.496 26.442 1.00 90.75 343 ASP A C 1
ATOM 2582 O O . ASP A 1 343 ? -16.182 9.264 27.235 1.00 90.75 343 ASP A O 1
ATOM 2586 N N . ILE A 1 344 ? -14.942 7.428 26.854 1.00 90.12 344 ILE A N 1
ATOM 2587 C CA . ILE A 1 344 ? -14.639 7.200 28.265 1.00 90.12 344 ILE A CA 1
ATOM 2588 C C . ILE A 1 344 ? -13.621 8.253 28.705 1.00 90.12 344 ILE A C 1
ATOM 2590 O O . ILE A 1 344 ? -12.486 8.284 28.241 1.00 90.12 344 ILE A O 1
ATOM 2594 N N . VAL A 1 345 ? -14.018 9.124 29.628 1.00 91.75 345 VAL A N 1
ATOM 2595 C CA . VAL A 1 345 ? -13.124 10.127 30.219 1.00 91.75 345 VAL A CA 1
ATOM 2596 C C . VAL A 1 345 ? -12.201 9.502 31.272 1.00 91.75 345 VAL A C 1
ATOM 2598 O O . VAL A 1 345 ? -12.595 8.585 31.996 1.00 91.75 345 VAL A O 1
ATOM 2601 N N . THR A 1 346 ? -10.990 10.044 31.432 1.00 92.44 346 THR A N 1
ATOM 2602 C CA . THR A 1 346 ? -10.097 9.650 32.540 1.00 92.44 346 THR A CA 1
ATOM 2603 C C . THR A 1 346 ? -10.719 9.973 33.911 1.00 92.44 346 THR A C 1
ATOM 2605 O O . THR A 1 346 ? -11.519 10.912 34.017 1.00 92.44 346 THR A O 1
ATOM 2608 N N . PRO A 1 347 ? -10.316 9.293 35.006 1.00 93.44 347 PRO A N 1
ATOM 2609 C CA . PRO A 1 347 ? -10.748 9.653 36.360 1.00 93.44 347 PRO A CA 1
ATOM 2610 C C . PRO A 1 347 ? -10.488 11.128 36.692 1.00 93.44 347 PRO A C 1
ATOM 2612 O O . PRO A 1 347 ? -11.359 11.818 37.214 1.00 93.44 347 PRO A O 1
ATOM 2615 N N . TRP A 1 348 ? -9.324 11.648 36.291 1.00 92.88 348 TRP A N 1
ATOM 2616 C CA . TRP A 1 348 ? -8.984 13.056 36.480 1.00 92.88 348 TRP A CA 1
ATOM 2617 C C . TRP A 1 348 ? -9.908 13.993 35.691 1.00 92.88 348 TRP A C 1
ATOM 2619 O O . TRP A 1 348 ? -10.340 15.016 36.221 1.00 92.88 348 TRP A O 1
ATOM 2629 N N . MET A 1 349 ? -10.243 13.654 34.442 1.00 92.19 349 MET A N 1
ATOM 2630 C CA . MET A 1 349 ? -11.179 14.443 33.635 1.00 92.19 349 MET A CA 1
ATOM 2631 C C . MET A 1 349 ? -12.560 14.480 34.278 1.00 92.19 349 MET A C 1
ATOM 2633 O O . MET A 1 349 ? -13.151 15.553 34.378 1.00 92.19 349 MET A O 1
ATOM 2637 N N . LYS A 1 350 ? -13.032 13.338 34.784 1.00 92.31 350 LYS A N 1
ATOM 2638 C CA . LYS A 1 350 ? -14.297 13.243 35.511 1.00 92.31 350 LYS A CA 1
ATOM 2639 C C . LYS A 1 350 ? -14.313 14.152 36.742 1.00 92.31 350 LYS A C 1
ATOM 2641 O O . LYS A 1 350 ? -15.240 14.945 36.892 1.00 92.31 350 LYS A O 1
ATOM 2646 N N . ASP A 1 351 ? -13.265 14.105 37.563 1.00 94.00 351 ASP A N 1
ATOM 2647 C CA . ASP A 1 351 ? -13.151 14.918 38.783 1.00 94.00 351 ASP A CA 1
ATOM 2648 C C . ASP A 1 351 ? -13.043 16.426 38.495 1.00 94.00 351 ASP A C 1
ATOM 2650 O O . ASP A 1 351 ? -13.372 17.254 39.344 1.00 94.00 351 ASP A O 1
ATOM 2654 N N . ASN A 1 352 ? -12.615 16.795 37.284 1.00 90.81 352 ASN A N 1
ATOM 2655 C CA . ASN A 1 352 ? -12.448 18.184 36.850 1.00 90.81 352 ASN A CA 1
ATOM 2656 C C . ASN A 1 352 ? -13.522 18.648 35.848 1.00 90.81 352 ASN A C 1
ATOM 2658 O O . ASN A 1 352 ? -13.372 19.717 35.248 1.00 90.81 352 ASN A O 1
ATOM 2662 N N . GLY A 1 353 ? -14.590 17.867 35.645 1.00 89.75 353 GLY A N 1
ATOM 2663 C CA . GLY A 1 353 ? -15.691 18.213 34.738 1.00 89.75 353 GLY A CA 1
ATOM 2664 C C . GLY A 1 353 ? -15.261 18.393 33.277 1.00 89.75 353 GLY A C 1
ATOM 2665 O O . GLY A 1 353 ? -15.787 19.258 32.580 1.00 89.75 353 GLY A O 1
ATOM 2666 N N . LYS A 1 354 ? -14.261 17.632 32.823 1.00 89.31 354 LYS A N 1
ATOM 2667 C CA . LYS A 1 354 ? -13.770 17.625 31.440 1.00 89.31 354 LYS A CA 1
ATOM 2668 C C . LYS A 1 354 ? -14.406 16.488 30.647 1.00 89.31 354 LYS A C 1
ATOM 2670 O O . LYS A 1 354 ? -14.622 15.401 31.175 1.00 89.31 354 LYS A O 1
ATOM 2675 N N . THR A 1 355 ? -14.653 16.748 29.371 1.00 91.62 355 THR A N 1
ATOM 2676 C CA . THR A 1 355 ? -15.183 15.794 28.391 1.00 91.62 355 THR A CA 1
ATOM 2677 C C . THR A 1 355 ? -14.147 15.524 27.306 1.00 91.62 355 THR A C 1
ATOM 2679 O O . THR A 1 355 ? -13.141 16.231 27.208 1.00 91.62 355 THR A O 1
ATOM 2682 N N . CYS A 1 356 ? -14.398 14.508 26.489 1.00 90.81 356 CYS A N 1
ATOM 2683 C CA . CYS A 1 356 ? -13.562 14.142 25.352 1.00 90.81 356 CYS A CA 1
ATOM 2684 C C . CYS A 1 356 ? -13.756 15.057 24.132 1.00 90.81 356 CYS A C 1
ATOM 2686 O O . CYS A 1 356 ? -13.660 14.594 23.023 1.00 90.81 356 CYS A O 1
ATOM 2688 N N . ASP A 1 357 ? -14.037 16.349 24.277 1.00 87.25 357 ASP A N 1
ATOM 2689 C CA . ASP A 1 357 ? -14.268 17.212 23.105 1.00 87.25 357 ASP A CA 1
ATOM 2690 C C . ASP A 1 357 ? -13.010 17.302 22.206 1.00 87.25 357 ASP A C 1
ATOM 2692 O O . ASP A 1 357 ? -11.915 17.614 22.693 1.00 87.25 357 ASP A O 1
ATOM 2696 N N . VAL A 1 358 ? -13.179 17.043 20.900 1.00 78.88 358 VAL A N 1
ATOM 2697 C CA . VAL A 1 358 ? -12.127 17.038 19.860 1.00 78.88 358 VAL A CA 1
ATOM 2698 C C . VAL A 1 358 ? -11.314 18.334 19.795 1.00 78.88 358 VAL A C 1
ATOM 2700 O O . VAL A 1 358 ? -10.157 18.330 19.381 1.00 78.88 358 VAL A O 1
ATOM 2703 N N . THR A 1 359 ? -11.881 19.453 20.247 1.00 82.19 359 THR A N 1
ATOM 2704 C CA . THR A 1 359 ? -11.212 20.763 20.278 1.00 82.19 359 THR A CA 1
ATOM 2705 C C . THR A 1 359 ? -10.334 20.975 21.514 1.00 82.19 359 THR A C 1
ATOM 2707 O O . THR A 1 359 ? -9.685 22.016 21.660 1.00 82.19 359 THR A O 1
ATOM 2710 N N . THR A 1 360 ? -10.300 20.017 22.442 1.00 83.12 360 THR A N 1
ATOM 2711 C CA . THR A 1 360 ? -9.556 20.170 23.692 1.00 83.12 360 THR A CA 1
ATOM 2712 C C . THR A 1 360 ? -8.072 19.873 23.518 1.00 83.12 360 THR A C 1
ATOM 2714 O O . THR A 1 360 ? -7.664 18.927 22.849 1.00 83.12 360 THR A O 1
ATOM 2717 N N . TRP A 1 361 ? -7.244 20.628 24.249 1.00 88.62 361 TRP A N 1
ATOM 2718 C CA . TRP A 1 361 ? -5.803 20.368 24.350 1.00 88.62 361 TRP A CA 1
ATOM 2719 C C . TRP A 1 361 ? -5.492 18.923 24.773 1.00 88.62 361 TRP A C 1
ATOM 2721 O O . TRP A 1 361 ? -4.468 18.380 24.367 1.00 88.62 361 TRP A O 1
ATOM 2731 N N . LEU A 1 362 ? -6.374 18.304 25.569 1.00 89.69 362 LEU A N 1
ATOM 2732 C CA . LEU A 1 362 ? -6.242 16.913 25.997 1.00 89.69 362 LEU A CA 1
ATOM 2733 C C . LEU A 1 362 ? -6.268 15.968 24.797 1.00 89.69 362 LEU A C 1
ATOM 2735 O O . LEU A 1 362 ? -5.300 15.244 24.618 1.00 89.69 362 LEU A O 1
ATOM 2739 N N . ILE A 1 363 ? -7.296 16.030 23.946 1.00 92.31 363 ILE A N 1
ATOM 2740 C CA . ILE A 1 363 ? -7.367 15.192 22.740 1.00 92.31 363 ILE A CA 1
ATOM 2741 C C . ILE A 1 363 ? -6.135 15.420 21.853 1.00 92.31 363 ILE A C 1
ATOM 2743 O O . ILE A 1 363 ? -5.451 14.474 21.477 1.00 92.31 363 ILE A O 1
ATOM 2747 N N . THR A 1 364 ? -5.754 16.678 21.614 1.00 86.06 364 THR A N 1
ATOM 2748 C CA . THR A 1 364 ? -4.610 16.991 20.743 1.00 86.06 364 THR A CA 1
ATOM 2749 C C . THR A 1 364 ? -3.263 16.458 21.257 1.00 86.06 364 THR A C 1
ATOM 2751 O O . THR A 1 364 ? -2.387 16.179 20.445 1.00 86.06 364 THR A O 1
ATOM 2754 N N . ASN A 1 365 ? -3.066 16.336 22.577 1.00 87.69 365 ASN A N 1
ATOM 2755 C CA . ASN A 1 365 ? -1.750 16.040 23.172 1.00 87.69 365 ASN A CA 1
ATOM 2756 C C . ASN A 1 365 ? -1.692 14.735 23.969 1.00 87.69 365 ASN A C 1
ATOM 2758 O O . ASN A 1 365 ? -0.626 14.404 24.484 1.00 87.69 365 ASN A O 1
ATOM 2762 N N . LYS A 1 366 ? -2.818 14.041 24.163 1.00 92.69 366 LYS A N 1
ATOM 2763 C CA . LYS A 1 366 ? -2.862 12.822 24.973 1.00 92.69 366 LYS A CA 1
ATOM 2764 C C . LYS A 1 366 ? -3.111 11.560 24.182 1.00 92.69 366 LYS A C 1
ATOM 2766 O O . LYS A 1 366 ? -2.486 10.584 24.535 1.00 92.69 366 LYS A O 1
ATOM 2771 N N . CYS A 1 367 ? -3.944 11.572 23.142 1.00 90.75 367 CYS A N 1
ATOM 2772 C CA . CYS A 1 367 ? -4.395 10.356 22.453 1.00 90.75 367 CYS A CA 1
ATOM 2773 C C . CYS A 1 367 ? -3.284 9.320 22.179 1.00 90.75 367 CYS A C 1
ATOM 2775 O O . CYS A 1 367 ? -3.061 8.443 23.005 1.00 90.75 367 CYS A O 1
ATOM 2777 N N . VAL A 1 368 ? -2.592 9.404 21.042 1.00 83.62 368 VAL A N 1
ATOM 2778 C CA . VAL A 1 368 ? -1.501 8.469 20.691 1.00 83.62 368 VAL A CA 1
ATOM 2779 C C . VAL A 1 368 ? -0.187 8.760 21.427 1.00 83.62 368 VAL A C 1
ATOM 2781 O O . VAL A 1 368 ? 0.741 7.966 21.382 1.00 83.62 368 VAL A O 1
ATOM 2784 N N . GLU A 1 369 ? -0.108 9.898 22.118 1.00 85.50 369 GLU A N 1
ATOM 2785 C CA . GLU A 1 369 ? 1.108 10.395 22.779 1.00 85.50 369 GLU A CA 1
ATOM 2786 C C . GLU A 1 369 ? 1.230 9.933 24.248 1.00 85.50 369 GLU A C 1
ATOM 2788 O O . GLU A 1 369 ? 2.252 10.168 24.895 1.00 85.50 369 GLU A O 1
ATOM 2793 N N . ASP A 1 370 ? 0.183 9.326 24.818 1.00 89.62 370 ASP A N 1
ATOM 2794 C CA . ASP A 1 370 ? 0.131 8.882 26.214 1.00 89.62 370 ASP A CA 1
ATOM 2795 C C . ASP A 1 370 ? -0.246 7.395 26.278 1.00 89.62 370 ASP A C 1
ATOM 2797 O O . ASP A 1 370 ? -1.381 6.997 26.023 1.00 89.62 370 ASP A O 1
ATOM 2801 N N . GLU A 1 371 ? 0.717 6.553 26.657 1.00 87.19 371 GLU A N 1
ATOM 2802 C CA . GLU A 1 371 ? 0.556 5.094 26.723 1.00 87.19 371 GLU A CA 1
ATOM 2803 C C . GLU A 1 371 ? -0.618 4.668 27.623 1.00 87.19 371 GLU A C 1
ATOM 2805 O O . GLU A 1 371 ? -1.292 3.672 27.348 1.00 87.19 371 GLU A O 1
ATOM 2810 N N . GLN A 1 372 ? -0.925 5.436 28.679 1.00 86.69 372 GLN A N 1
ATOM 2811 C CA . GLN A 1 372 ? -2.072 5.138 29.538 1.00 86.69 372 GLN A CA 1
ATOM 2812 C C . GLN A 1 372 ? -3.399 5.446 28.849 1.00 86.69 372 GLN A C 1
ATOM 2814 O O . GLN A 1 372 ? -4.386 4.773 29.140 1.00 86.69 372 GLN A O 1
ATOM 2819 N N . TRP A 1 373 ? -3.447 6.440 27.963 1.00 92.44 373 TRP A N 1
ATOM 2820 C CA . TRP A 1 373 ? -4.637 6.729 27.165 1.00 92.44 373 TRP A CA 1
ATOM 2821 C C . TRP A 1 373 ? -4.932 5.607 26.185 1.00 92.44 373 TRP A C 1
ATOM 2823 O O . TRP A 1 373 ? -6.040 5.071 26.215 1.00 92.44 373 TRP A O 1
ATOM 2833 N N . VAL A 1 374 ? -3.911 5.185 25.439 1.00 84.12 374 VAL A N 1
ATOM 2834 C CA . VAL A 1 374 ? -3.998 4.058 24.505 1.00 84.12 374 VAL A CA 1
ATOM 2835 C C . VAL A 1 374 ? -4.419 2.781 25.239 1.00 84.12 374 VAL A C 1
ATOM 2837 O O . VAL A 1 374 ? -5.433 2.178 24.904 1.00 84.12 374 VAL A O 1
ATOM 2840 N N . THR A 1 375 ? -3.714 2.413 26.314 1.00 81.94 375 THR A N 1
ATOM 2841 C CA . THR A 1 375 ? -3.957 1.152 27.044 1.00 81.94 375 THR A CA 1
ATOM 2842 C C . THR A 1 375 ? -5.350 1.077 27.678 1.00 81.94 375 THR A C 1
ATOM 2844 O O . THR A 1 375 ? -5.923 -0.004 27.790 1.00 81.94 375 THR A O 1
ATOM 2847 N N . ASN A 1 376 ? -5.897 2.207 28.138 1.00 85.38 376 ASN A N 1
ATOM 2848 C CA . ASN A 1 376 ? -7.188 2.236 28.834 1.00 85.38 376 ASN A CA 1
ATOM 2849 C C . ASN A 1 376 ? -8.368 2.624 27.930 1.00 85.38 376 ASN A C 1
ATOM 2851 O O . ASN A 1 376 ? -9.498 2.659 28.418 1.00 85.38 376 ASN A O 1
ATOM 2855 N N . GLY A 1 377 ? -8.139 2.927 26.650 1.00 86.25 377 GLY A N 1
ATOM 2856 C CA . GLY A 1 377 ? -9.218 3.282 25.732 1.00 86.25 377 GLY A CA 1
ATOM 2857 C C . GLY A 1 377 ? -9.908 4.609 26.078 1.00 86.25 377 GLY A C 1
ATOM 2858 O O . GLY A 1 377 ? -11.133 4.697 25.981 1.00 86.25 377 GLY A O 1
ATOM 2859 N N . TYR A 1 378 ? -9.172 5.632 26.531 1.00 93.31 378 TYR A N 1
ATOM 2860 C CA . TYR A 1 378 ? -9.789 6.911 26.911 1.00 93.31 378 TYR A CA 1
ATOM 2861 C C . TYR A 1 378 ? -10.132 7.773 25.693 1.00 93.31 378 TYR A C 1
ATOM 2863 O O . TYR A 1 378 ? -9.298 8.007 24.835 1.00 93.31 378 TYR A O 1
ATOM 2871 N N . CYS A 1 379 ? -11.340 8.334 25.649 1.00 92.56 379 CYS A N 1
ATOM 2872 C CA . CYS A 1 379 ? -11.764 9.234 24.574 1.00 92.56 379 CYS A CA 1
ATOM 2873 C C . CYS A 1 379 ? -11.589 8.659 23.158 1.00 92.56 379 CYS A C 1
ATOM 2875 O O . CYS A 1 379 ? -11.214 9.394 22.249 1.00 92.56 379 CYS A O 1
ATOM 2877 N N . ARG A 1 380 ? -11.824 7.355 22.961 1.00 88.75 380 ARG A N 1
ATOM 2878 C CA . ARG A 1 380 ? -11.537 6.666 21.692 1.00 88.75 380 ARG A CA 1
ATOM 2879 C C . ARG A 1 380 ? -12.230 7.305 20.502 1.00 88.75 380 ARG A C 1
ATOM 2881 O O . ARG A 1 380 ? -11.574 7.539 19.494 1.00 88.75 380 ARG A O 1
ATOM 2888 N N . SER A 1 381 ? -13.521 7.621 20.636 1.00 87.94 381 SER A N 1
ATOM 2889 C CA . SER A 1 381 ? -14.290 8.221 19.539 1.00 87.94 381 SER A CA 1
ATOM 2890 C C . SER A 1 381 ? -13.712 9.575 19.159 1.00 87.94 381 SER A C 1
ATOM 2892 O O . SER A 1 381 ? -13.424 9.814 17.998 1.00 87.94 381 SER A O 1
ATOM 2894 N N . SER A 1 382 ? -13.462 10.438 20.137 1.00 90.75 382 SER A N 1
ATOM 2895 C CA . SER A 1 382 ? -12.962 11.779 19.859 1.00 90.75 382 SER A CA 1
ATOM 2896 C C . SER A 1 382 ? -11.478 11.823 19.490 1.00 90.75 382 SER A C 1
ATOM 2898 O O . SER A 1 382 ? -11.062 12.683 18.722 1.00 90.75 382 SER A O 1
ATOM 2900 N N . CYS A 1 383 ? -10.660 10.895 19.989 1.00 89.50 383 CYS A N 1
ATOM 2901 C CA . CYS A 1 383 ? -9.296 10.693 19.505 1.00 89.50 383 CYS A CA 1
ATOM 2902 C C . CYS A 1 383 ? -9.309 10.278 18.031 1.00 89.50 383 CYS A C 1
ATOM 2904 O O . CYS A 1 383 ? -8.574 10.851 17.226 1.00 89.50 383 CYS A O 1
ATOM 2906 N N . TYR A 1 384 ? -10.190 9.343 17.672 1.00 85.44 384 TYR A N 1
ATOM 2907 C CA . TYR A 1 384 ? -10.410 8.929 16.294 1.00 85.44 384 TYR A CA 1
ATOM 2908 C C . TYR A 1 384 ? -10.960 10.067 15.434 1.00 85.44 384 TYR A C 1
ATOM 2910 O O . TYR A 1 384 ? -10.406 10.317 14.383 1.00 85.44 384 TYR A O 1
ATOM 2918 N N . ASP A 1 385 ? -11.938 10.852 15.877 1.00 83.88 385 ASP A N 1
ATOM 2919 C CA . ASP A 1 385 ? -12.455 11.990 15.099 1.00 83.88 385 ASP A CA 1
ATOM 2920 C C . ASP A 1 385 ? -11.413 13.111 14.908 1.00 83.88 385 ASP A C 1
ATOM 2922 O O . ASP A 1 385 ? -11.489 13.896 13.961 1.00 83.88 385 ASP A O 1
ATOM 2926 N N . ALA A 1 386 ? -10.424 13.202 15.803 1.00 84.62 386 ALA A N 1
ATOM 2927 C CA . ALA A 1 386 ? -9.408 14.252 15.809 1.00 84.62 386 ALA A CA 1
ATOM 2928 C C . ALA A 1 386 ? -8.126 13.926 15.023 1.00 84.62 386 ALA A C 1
ATOM 2930 O O . ALA A 1 386 ? -7.137 14.650 15.172 1.00 84.62 386 ALA A O 1
ATOM 2931 N N . GLY A 1 387 ? -8.087 12.863 14.218 1.00 79.25 387 GLY A N 1
ATOM 2932 C CA . GLY A 1 387 ? -6.855 12.508 13.503 1.00 79.25 387 GLY A CA 1
ATOM 2933 C C . GLY A 1 387 ? -5.916 11.574 14.273 1.00 79.25 387 GLY A C 1
ATOM 2934 O O . GLY A 1 387 ? -4.770 11.414 13.874 1.00 79.25 387 GLY A O 1
ATOM 2935 N N . ARG A 1 388 ? -6.317 11.081 15.453 1.00 84.31 388 ARG A N 1
ATOM 2936 C CA . ARG A 1 388 ? -5.404 10.522 16.471 1.00 84.31 388 ARG A CA 1
ATOM 2937 C C . ARG A 1 388 ? -5.967 9.264 17.133 1.00 84.31 388 ARG A C 1
ATOM 2939 O O . ARG A 1 388 ? -5.857 9.100 18.349 1.00 84.31 388 ARG A O 1
ATOM 2946 N N . GLY A 1 389 ? -6.616 8.412 16.344 1.00 78.00 389 GLY A N 1
ATOM 2947 C CA . GLY A 1 389 ? -7.161 7.132 16.798 1.00 78.00 389 GLY A CA 1
ATOM 2948 C C . GLY A 1 389 ? -6.071 6.170 17.272 1.00 78.00 389 GLY A C 1
ATOM 2949 O O . GLY A 1 389 ? -4.889 6.353 16.983 1.00 78.00 389 GLY A O 1
ATOM 2950 N N . TYR A 1 390 ? -6.462 5.147 18.026 1.00 81.75 390 TYR A N 1
ATOM 2951 C CA . TYR A 1 390 ? -5.527 4.129 18.497 1.00 81.75 390 TYR A CA 1
ATOM 2952 C C . TYR A 1 390 ? -5.243 3.102 17.404 1.00 81.75 390 TYR A C 1
ATOM 2954 O O . TYR A 1 390 ? -6.106 2.784 16.588 1.00 81.75 390 TYR A O 1
ATOM 2962 N N . VAL A 1 391 ? -4.002 2.615 17.374 1.00 66.31 391 VAL A N 1
ATOM 2963 C CA . VAL A 1 391 ? -3.518 1.693 16.340 1.00 66.31 391 VAL A CA 1
ATOM 2964 C C . VAL A 1 391 ? -4.405 0.445 16.302 1.00 66.31 391 VAL A C 1
ATOM 2966 O O . VAL A 1 391 ? -4.690 -0.143 17.343 1.00 66.31 391 VAL A O 1
ATOM 2969 N N . ASN A 1 392 ? -4.821 0.046 15.097 1.00 62.38 392 ASN A N 1
ATOM 2970 C CA . ASN A 1 392 ? -5.707 -1.092 14.825 1.00 62.38 392 ASN A CA 1
ATOM 2971 C C . ASN A 1 392 ? -7.152 -0.955 15.366 1.00 62.38 392 ASN A C 1
ATOM 2973 O O . ASN A 1 392 ? -7.894 -1.937 15.355 1.00 62.38 392 ASN A O 1
ATOM 2977 N N . GLU A 1 393 ? -7.595 0.235 15.800 1.00 69.38 393 GLU A N 1
ATOM 2978 C CA . GLU A 1 393 ? -9.000 0.504 16.139 1.00 69.38 393 GLU A CA 1
ATOM 2979 C C . GLU A 1 393 ? -9.676 1.374 15.063 1.00 69.38 393 GLU A C 1
ATOM 2981 O O . GLU A 1 393 ? -9.272 2.505 14.797 1.00 69.38 393 GLU A O 1
ATOM 2986 N N . VAL A 1 394 ? -10.750 0.853 14.462 1.00 70.88 394 VAL A N 1
ATOM 2987 C CA . VAL A 1 394 ? -11.617 1.594 13.531 1.00 70.88 394 VAL A CA 1
ATOM 2988 C C . VAL A 1 394 ? -12.946 1.876 14.206 1.00 70.88 394 VAL A C 1
ATOM 2990 O O . VAL A 1 394 ? -13.716 0.946 14.449 1.00 70.88 394 VAL A O 1
ATOM 2993 N N . CYS A 1 395 ? -13.240 3.137 14.512 1.00 75.44 395 CYS A N 1
ATOM 2994 C CA . CYS A 1 395 ? -14.497 3.485 15.159 1.00 75.44 395 CYS A CA 1
ATOM 2995 C C . CYS A 1 395 ? -15.676 3.347 14.198 1.00 75.44 395 CYS A C 1
ATOM 2997 O O . CYS A 1 395 ? -15.666 3.889 13.097 1.00 75.44 395 CYS A O 1
ATOM 2999 N N . CYS A 1 396 ? -16.724 2.637 14.625 1.00 68.62 396 CYS A N 1
ATOM 3000 C CA . CYS A 1 396 ? -17.955 2.583 13.845 1.00 68.62 396 CYS A CA 1
ATOM 3001 C C . CYS A 1 396 ? -18.523 3.992 13.657 1.00 68.62 396 CYS A C 1
ATOM 3003 O O . CYS A 1 396 ? -18.629 4.717 14.654 1.00 68.62 396 CYS A O 1
ATOM 3005 N N . PRO A 1 397 ? -18.986 4.353 12.444 1.00 63.81 397 PRO A N 1
ATOM 3006 C CA . PRO A 1 397 ? -19.781 5.556 12.293 1.00 63.81 397 PRO A CA 1
ATOM 3007 C C . PRO A 1 397 ? -20.977 5.469 13.253 1.00 63.81 397 PRO A C 1
ATOM 3009 O O . PRO A 1 397 ? -21.560 4.385 13.418 1.00 63.81 397 PRO A O 1
ATOM 3012 N N . PRO A 1 398 ? -21.346 6.575 13.925 1.00 59.00 398 PRO A N 1
ATOM 3013 C CA . PRO A 1 398 ? -22.524 6.580 14.773 1.00 59.00 398 PRO A CA 1
ATOM 3014 C C . PRO A 1 398 ? -23.719 6.101 13.939 1.00 59.00 398 PRO A C 1
ATOM 3016 O O . PRO A 1 398 ? -23.821 6.473 12.765 1.00 59.00 398 PRO A O 1
ATOM 3019 N N . PRO A 1 399 ? -24.606 5.255 14.499 1.00 49.72 399 PRO A N 1
ATOM 3020 C CA . PRO A 1 399 ? -25.730 4.723 13.746 1.00 49.72 399 PRO A CA 1
ATOM 3021 C C . PRO A 1 399 ? -26.483 5.885 13.105 1.00 49.72 399 PRO A C 1
ATOM 3023 O O . PRO A 1 399 ? -26.890 6.820 13.800 1.00 49.72 399 PRO A O 1
ATOM 3026 N N . THR A 1 400 ? -26.630 5.843 11.778 1.00 47.38 400 THR A N 1
ATOM 3027 C CA . THR A 1 400 ? -27.384 6.855 11.037 1.00 47.38 400 THR A CA 1
ATOM 3028 C C . THR A 1 400 ? -28.748 7.009 11.700 1.00 47.38 400 THR A C 1
ATOM 3030 O O . THR A 1 400 ? -29.448 5.997 11.841 1.00 47.38 400 THR A O 1
ATOM 3033 N N . PRO A 1 401 ? -29.140 8.229 12.120 1.00 47.09 401 PRO A N 1
ATOM 3034 C CA . PRO A 1 401 ? -30.474 8.456 12.647 1.00 47.09 401 PRO A CA 1
ATOM 3035 C C . PRO A 1 401 ? -31.479 7.909 11.632 1.00 47.09 401 PRO A C 1
ATOM 3037 O O . PRO A 1 401 ? -31.316 8.180 10.436 1.00 47.09 401 PRO A O 1
ATOM 3040 N N . PRO A 1 402 ? -32.476 7.110 12.051 1.00 42.81 402 PRO A N 1
ATOM 3041 C CA . PRO A 1 402 ? -33.454 6.576 11.118 1.00 42.81 402 PRO A CA 1
ATOM 3042 C C . PRO A 1 402 ? -34.050 7.734 10.312 1.00 42.81 402 PRO A C 1
ATOM 3044 O O . PRO A 1 402 ? -34.467 8.747 10.873 1.00 42.81 402 PRO A O 1
ATOM 3047 N N . SER A 1 403 ? -34.069 7.581 8.987 1.00 59.47 403 SER A N 1
ATOM 3048 C CA . SER A 1 403 ? -34.454 8.610 8.006 1.00 59.47 403 SER A CA 1
ATOM 3049 C C . SER A 1 403 ? -35.917 9.064 8.104 1.00 59.47 403 SER A C 1
ATOM 3051 O O . SER A 1 403 ? -36.357 9.937 7.356 1.00 59.47 403 SER A O 1
ATOM 3053 N N . SER A 1 404 ? -36.668 8.512 9.053 1.00 60.19 404 SER A N 1
ATOM 3054 C CA . SER A 1 404 ? -38.014 8.926 9.408 1.00 60.19 404 SER A CA 1
ATOM 3055 C C . SER A 1 404 ? -38.205 8.826 10.920 1.00 60.19 404 SER A C 1
ATOM 3057 O O . SER A 1 404 ? -38.114 7.735 11.490 1.00 60.19 404 SER A O 1
ATOM 3059 N N . CYS A 1 405 ? -38.529 9.950 11.562 1.00 56.56 405 CYS A N 1
ATOM 3060 C CA . CYS A 1 405 ? -39.087 9.936 12.909 1.00 56.56 405 CYS A CA 1
ATOM 3061 C C . CYS A 1 405 ? -40.412 9.168 12.883 1.00 56.56 405 CYS A C 1
ATOM 3063 O O . CYS A 1 405 ? -41.304 9.488 12.099 1.00 56.56 405 CYS A O 1
ATOM 3065 N N . THR A 1 406 ? -40.539 8.163 13.744 1.00 67.81 406 THR A N 1
ATOM 3066 C CA . THR A 1 406 ? -41.848 7.582 14.058 1.00 67.81 406 THR A CA 1
ATOM 3067 C C . THR A 1 406 ? -42.556 8.562 14.991 1.00 67.81 406 THR A C 1
ATOM 3069 O O . THR A 1 406 ? -41.975 8.953 16.002 1.00 67.81 406 THR A O 1
ATOM 3072 N N . GLU A 1 407 ? -43.763 9.016 14.643 1.00 73.44 407 GLU A N 1
ATOM 3073 C CA . GLU A 1 407 ? -44.561 9.846 15.553 1.00 73.44 407 GLU A CA 1
ATOM 3074 C C . GLU A 1 407 ? -44.932 9.022 16.793 1.00 73.44 407 GLU A C 1
ATOM 3076 O O . GLU A 1 407 ? -45.534 7.955 16.681 1.00 73.44 407 GLU A O 1
ATOM 3081 N N . CYS A 1 408 ? -44.552 9.513 17.973 1.00 83.75 408 CYS A N 1
ATOM 3082 C CA . CYS A 1 408 ? -44.951 8.928 19.250 1.00 83.75 408 CYS A CA 1
ATOM 3083 C C . CYS A 1 408 ? -46.439 9.194 19.525 1.00 83.75 408 CYS A C 1
ATOM 3085 O O . CYS A 1 408 ? -46.935 10.288 19.245 1.00 83.75 408 CYS A O 1
ATOM 3087 N N . SER A 1 409 ? -47.126 8.236 20.151 1.00 87.06 409 SER A N 1
ATOM 3088 C CA . SER A 1 409 ? -48.524 8.370 20.582 1.00 87.06 409 SER A CA 1
ATOM 3089 C C . SER A 1 409 ? -48.680 8.272 22.106 1.00 87.06 409 SER A C 1
ATOM 3091 O O . SER A 1 409 ? -47.765 7.882 22.833 1.00 87.06 409 SER A O 1
ATOM 3093 N N . ASP A 1 410 ? -49.862 8.647 22.600 1.00 91.88 410 ASP A N 1
ATOM 3094 C CA . ASP A 1 410 ? -50.296 8.446 23.990 1.00 91.88 410 ASP A CA 1
ATOM 3095 C C . ASP A 1 410 ? -51.399 7.380 24.073 1.00 91.88 410 ASP A C 1
ATOM 3097 O O . ASP A 1 410 ? -52.453 7.563 24.690 1.00 91.88 410 ASP A O 1
ATOM 3101 N N . ASP A 1 411 ? -51.147 6.245 23.422 1.00 93.19 411 ASP A N 1
ATOM 3102 C CA . ASP A 1 411 ? -52.062 5.111 23.447 1.00 93.19 411 ASP A CA 1
ATOM 3103 C C . ASP A 1 411 ? -52.088 4.502 24.851 1.00 93.19 411 ASP A C 1
ATOM 3105 O O . ASP A 1 411 ? -51.057 4.152 25.436 1.00 93.19 411 ASP A O 1
ATOM 3109 N N . ALA A 1 412 ? -53.288 4.421 25.421 1.00 90.88 412 ALA A N 1
ATOM 3110 C CA . ALA A 1 412 ? -53.495 3.899 26.759 1.00 90.88 412 ALA A CA 1
ATOM 3111 C C . ALA A 1 412 ? -53.424 2.364 26.754 1.00 90.88 412 ALA A C 1
ATOM 3113 O O . ALA A 1 412 ? -53.797 1.702 25.788 1.00 90.88 412 ALA A O 1
ATOM 3114 N N . THR A 1 413 ? -52.987 1.769 27.865 1.00 92.12 413 THR A N 1
ATOM 3115 C CA . THR A 1 413 ? -53.053 0.307 28.003 1.00 92.12 413 THR A CA 1
ATOM 3116 C C . THR A 1 413 ? -54.512 -0.172 28.069 1.00 92.12 413 THR A C 1
ATOM 3118 O O . THR A 1 413 ? -55.366 0.544 28.601 1.00 92.12 413 THR A O 1
ATOM 3121 N N . PRO A 1 414 ? -54.811 -1.430 27.697 1.00 92.25 414 PRO A N 1
ATOM 3122 C CA . PRO A 1 414 ? -56.143 -2.009 27.881 1.00 92.25 414 PRO A CA 1
ATOM 3123 C C . PRO A 1 414 ? -56.639 -1.946 29.332 1.00 92.25 414 PRO A C 1
ATOM 3125 O O . PRO A 1 414 ? -57.835 -1.832 29.592 1.00 92.25 414 PRO A O 1
ATOM 3128 N N . TRP A 1 415 ? -55.734 -2.015 30.316 1.00 90.94 415 TRP A N 1
ATOM 3129 C CA . TRP A 1 415 ? -56.105 -1.833 31.720 1.00 90.94 415 TRP A CA 1
ATOM 3130 C C . TRP A 1 415 ? -56.551 -0.395 32.002 1.00 90.94 415 TRP A C 1
ATOM 3132 O O . TRP A 1 415 ? -57.554 -0.196 32.686 1.00 90.94 415 TRP A O 1
ATOM 3142 N N . MET A 1 416 ? -55.841 0.597 31.462 1.00 92.12 416 MET A N 1
ATOM 3143 C CA . MET A 1 416 ? -56.200 2.006 31.614 1.00 92.12 416 MET A CA 1
ATOM 3144 C C . MET A 1 416 ? -57.558 2.292 30.975 1.00 92.12 416 MET A C 1
ATOM 3146 O O . MET A 1 416 ? -58.421 2.867 31.634 1.00 92.12 416 MET A O 1
ATOM 3150 N N . GLU A 1 417 ? -57.796 1.802 29.760 1.00 91.31 417 GLU A N 1
ATOM 3151 C CA . GLU A 1 417 ? -59.080 1.952 29.068 1.00 91.31 417 GLU A CA 1
ATOM 3152 C C . GLU A 1 417 ? -60.239 1.343 29.868 1.00 91.31 417 GLU A C 1
ATOM 3154 O O . GLU A 1 417 ? -61.241 2.012 30.130 1.00 91.31 417 GLU A O 1
ATOM 3159 N N . ASN A 1 418 ? -60.068 0.111 30.359 1.00 92.69 418 ASN A N 1
ATOM 3160 C CA . ASN A 1 418 ? -61.073 -0.581 31.173 1.00 92.69 418 ASN A CA 1
ATOM 3161 C C . ASN A 1 418 ? -61.356 0.106 32.520 1.00 92.69 418 ASN A C 1
ATOM 3163 O O . ASN A 1 418 ? -62.395 -0.142 33.131 1.00 92.69 418 ASN A O 1
ATOM 3167 N N . ASN A 1 419 ? -60.453 0.971 32.986 1.00 90.94 419 ASN A N 1
ATOM 3168 C CA . ASN A 1 419 ? -60.599 1.736 34.225 1.00 90.94 419 ASN A CA 1
ATOM 3169 C C . ASN A 1 419 ? -60.861 3.232 33.980 1.00 90.94 419 ASN A C 1
ATOM 3171 O O . ASN A 1 419 ? -60.761 4.026 34.918 1.00 90.94 419 ASN A O 1
ATOM 3175 N N . ALA A 1 420 ? -61.198 3.624 32.744 1.00 91.50 420 ALA A N 1
ATOM 3176 C CA . ALA A 1 420 ? -61.416 5.016 32.342 1.00 91.50 420 ALA A CA 1
ATOM 3177 C C . ALA A 1 420 ? -60.238 5.948 32.709 1.00 91.50 420 ALA A C 1
ATOM 3179 O O . ALA A 1 420 ? -60.421 7.082 33.157 1.00 91.50 420 ALA A O 1
ATOM 3180 N N . LYS A 1 421 ? -59.015 5.443 32.539 1.00 90.81 421 LYS A N 1
ATOM 3181 C CA . LYS A 1 421 ? -57.747 6.146 32.737 1.00 90.81 421 LYS A CA 1
ATOM 3182 C C . LYS A 1 421 ? -57.085 6.440 31.394 1.00 90.81 421 LYS A C 1
ATOM 3184 O O . LYS A 1 421 ? -57.220 5.691 30.434 1.00 90.81 421 LYS A O 1
ATOM 3189 N N . THR A 1 422 ? -56.314 7.518 31.366 1.00 93.00 422 THR A N 1
ATOM 3190 C CA . THR A 1 422 ? -55.428 7.913 30.260 1.00 93.00 422 THR A CA 1
ATOM 3191 C C . THR A 1 422 ? -53.988 8.053 30.750 1.00 93.00 422 THR A C 1
ATOM 3193 O O . THR A 1 422 ? -53.762 8.149 31.964 1.00 93.00 422 THR A O 1
ATOM 3196 N N . CYS A 1 423 ? -53.032 8.134 29.822 1.00 91.94 423 CYS A N 1
ATOM 3197 C CA . CYS A 1 423 ? -51.618 8.403 30.106 1.00 91.94 423 CYS A CA 1
ATOM 3198 C C . CYS A 1 423 ? -51.431 9.652 30.987 1.00 91.94 423 CYS A C 1
ATOM 3200 O O . CYS A 1 423 ? -50.826 9.573 32.054 1.00 91.94 423 CYS A O 1
ATOM 3202 N N . ALA A 1 424 ? -52.114 10.751 30.649 1.00 89.19 424 ALA A N 1
ATOM 3203 C CA . ALA A 1 424 ? -52.082 11.999 31.417 1.00 89.19 424 ALA A CA 1
ATOM 3204 C C . ALA A 1 424 ? -52.658 11.890 32.844 1.00 89.19 424 ALA A C 1
ATOM 3206 O O . ALA A 1 424 ? -52.278 12.642 33.737 1.00 89.19 424 ALA A O 1
ATOM 3207 N N . THR A 1 425 ? -53.597 10.971 33.082 1.00 90.56 425 THR A N 1
ATOM 3208 C CA . THR A 1 425 ? -54.262 10.813 34.397 1.00 90.56 425 THR A CA 1
ATOM 3209 C C . THR A 1 425 ? -53.643 9.720 35.270 1.00 90.56 425 THR A C 1
ATOM 3211 O O . THR A 1 425 ? -54.186 9.405 36.335 1.00 90.56 425 THR A O 1
ATOM 3214 N N . SER A 1 426 ? -52.523 9.137 34.830 1.00 89.25 426 SER A N 1
ATOM 3215 C CA . SER A 1 426 ? -51.892 7.980 35.476 1.00 89.25 426 SER A CA 1
ATOM 3216 C C . SER A 1 426 ? -50.385 8.172 35.707 1.00 89.25 426 SER A C 1
ATOM 3218 O O . SER A 1 426 ? -49.600 7.320 35.295 1.00 89.25 426 SER A O 1
ATOM 3220 N N . PRO A 1 427 ? -49.951 9.247 36.394 1.00 88.94 427 PRO A N 1
ATOM 3221 C CA . PRO A 1 427 ? -48.530 9.577 36.555 1.00 88.94 427 PRO A CA 1
ATOM 3222 C C . PRO A 1 427 ? -47.722 8.463 37.234 1.00 88.94 427 PRO A C 1
ATOM 3224 O O . PRO A 1 427 ? -46.610 8.181 36.812 1.00 88.94 427 PRO A O 1
ATOM 3227 N N . SER A 1 428 ? -48.300 7.751 38.207 1.00 86.75 428 SER A N 1
ATOM 3228 C CA . SER A 1 428 ? -47.630 6.606 38.842 1.00 86.75 428 SER A CA 1
ATOM 3229 C C . SER A 1 428 ? -47.388 5.448 37.869 1.00 86.75 428 SER A C 1
ATOM 3231 O O . SER A 1 428 ? -46.393 4.744 37.982 1.00 86.75 428 SER A O 1
ATOM 3233 N N . SER A 1 429 ? -48.283 5.241 36.897 1.00 86.94 429 SER A N 1
ATOM 3234 C CA . SER A 1 429 ? -48.088 4.225 35.860 1.00 86.94 429 SER A CA 1
ATOM 3235 C C . SER A 1 429 ? -46.992 4.631 34.880 1.00 86.94 429 SER A C 1
ATOM 3237 O O . SER A 1 429 ? -46.245 3.759 34.457 1.00 86.94 429 SER A O 1
ATOM 3239 N N . ILE A 1 430 ? -46.870 5.924 34.565 1.00 92.12 430 ILE A N 1
ATOM 3240 C CA . ILE A 1 430 ? -45.774 6.461 33.749 1.00 92.12 430 ILE A CA 1
ATOM 3241 C C . ILE A 1 430 ? -44.442 6.234 34.479 1.00 92.12 430 ILE A C 1
ATOM 3243 O O . ILE A 1 430 ? -43.590 5.507 33.983 1.00 92.12 430 ILE A O 1
ATOM 3247 N N . GLU A 1 431 ? -44.316 6.716 35.715 1.00 88.31 431 GLU A N 1
ATOM 3248 C CA . GLU A 1 431 ? -43.082 6.621 36.509 1.00 88.31 431 GLU A CA 1
ATOM 3249 C C . GLU A 1 431 ? -42.588 5.178 36.709 1.00 88.31 431 GLU A C 1
ATOM 3251 O O . GLU A 1 431 ? -41.393 4.928 36.669 1.00 88.31 431 GLU A O 1
ATOM 3256 N N . THR A 1 432 ? -43.498 4.216 36.898 1.00 87.31 432 THR A N 1
ATOM 3257 C CA . THR A 1 432 ? -43.121 2.815 37.178 1.00 87.31 432 THR A CA 1
ATOM 3258 C C . THR A 1 432 ? -42.896 1.965 35.924 1.00 87.31 432 THR A C 1
ATOM 3260 O O . THR A 1 432 ? -42.285 0.906 36.010 1.00 87.31 432 THR A O 1
ATOM 3263 N N . ASN A 1 433 ? -43.456 2.333 34.766 1.00 88.00 433 ASN A N 1
ATOM 3264 C CA . ASN A 1 433 ? -43.462 1.434 33.601 1.00 88.00 433 ASN A CA 1
ATOM 3265 C C . ASN A 1 433 ? -42.666 1.956 32.409 1.00 88.00 433 ASN A C 1
ATOM 3267 O O . ASN A 1 433 ? -42.211 1.138 31.606 1.00 88.00 433 ASN A O 1
ATOM 3271 N N . CYS A 1 434 ? -42.475 3.272 32.288 1.00 87.12 434 CYS A N 1
ATOM 3272 C CA . CYS A 1 434 ? -41.619 3.827 31.246 1.00 87.12 434 CYS A CA 1
ATOM 3273 C C . CYS A 1 434 ? -40.198 3.275 31.418 1.00 87.12 434 CYS A C 1
ATOM 3275 O O . CYS A 1 434 ? -39.622 3.363 32.496 1.00 87.12 434 CYS A O 1
ATOM 3277 N N . ASN A 1 435 ? -39.649 2.662 30.366 1.00 77.94 435 ASN A N 1
ATOM 3278 C CA . ASN A 1 435 ? -38.315 2.041 30.308 1.00 77.94 435 ASN A CA 1
ATOM 3279 C C . ASN A 1 435 ? -38.052 0.851 31.259 1.00 77.94 435 ASN A C 1
ATOM 3281 O O . ASN A 1 435 ? -37.141 0.070 30.992 1.00 77.94 435 ASN A O 1
ATOM 3285 N N . GLU A 1 436 ? -38.854 0.654 32.307 1.00 85.69 436 GLU A N 1
ATOM 3286 C CA . GLU A 1 436 ? -38.689 -0.445 33.271 1.00 85.69 436 GLU A CA 1
ATOM 3287 C C . GLU A 1 436 ? -39.560 -1.672 32.952 1.00 85.69 436 GLU A C 1
ATOM 3289 O O . GLU A 1 436 ? -39.191 -2.805 33.273 1.00 85.69 436 GLU A O 1
ATOM 3294 N N . ASN A 1 437 ? -40.705 -1.489 32.283 1.00 87.94 437 ASN A N 1
ATOM 3295 C CA . ASN A 1 437 ? -41.627 -2.580 31.967 1.00 87.94 437 ASN A CA 1
ATOM 3296 C C . ASN A 1 437 ? -41.541 -2.989 30.489 1.00 87.94 437 ASN A C 1
ATOM 3298 O O . ASN A 1 437 ? -42.074 -2.322 29.602 1.00 87.94 437 ASN A O 1
ATOM 3302 N N . GLY A 1 438 ? -40.934 -4.149 30.220 1.00 84.69 438 GLY A N 1
ATOM 3303 C CA . GLY A 1 438 ? -40.734 -4.648 28.854 1.00 84.69 438 GLY A CA 1
ATOM 3304 C C . GLY A 1 438 ? -42.022 -4.845 28.042 1.00 84.69 438 GLY A C 1
ATOM 3305 O O . GLY A 1 438 ? -42.011 -4.633 26.831 1.00 84.69 438 GLY A O 1
ATOM 3306 N N . TRP A 1 439 ? -43.149 -5.192 28.677 1.00 88.00 439 TRP A N 1
ATOM 3307 C CA . TRP A 1 439 ? -44.443 -5.300 27.989 1.00 88.00 439 TRP A CA 1
ATOM 3308 C C . TRP A 1 439 ? -44.994 -3.922 27.607 1.00 88.00 439 TRP A C 1
ATOM 3310 O O . TRP A 1 439 ? -45.514 -3.757 26.505 1.00 88.00 439 TRP A O 1
ATOM 3320 N N . TRP A 1 440 ? -44.833 -2.931 28.484 1.00 91.06 440 TRP A N 1
ATOM 3321 C CA . TRP A 1 440 ? -45.237 -1.549 28.231 1.00 91.06 440 TRP A CA 1
ATOM 3322 C C . TRP A 1 440 ? -44.461 -0.943 27.057 1.00 91.06 440 TRP A C 1
ATOM 3324 O O . TRP A 1 440 ? -45.056 -0.396 26.130 1.00 91.06 440 TRP A O 1
ATOM 3334 N N . VAL A 1 441 ? -43.136 -1.116 27.070 1.00 84.88 441 VAL A N 1
ATOM 3335 C CA . VAL A 1 441 ? -42.224 -0.619 26.031 1.00 84.88 441 VAL A CA 1
ATOM 3336 C C . VAL A 1 441 ? -42.491 -1.301 24.689 1.00 84.88 441 VAL A C 1
ATOM 3338 O O . VAL A 1 441 ? -42.622 -0.624 23.673 1.00 84.88 441 VAL A O 1
ATOM 3341 N N . SER A 1 442 ? -42.647 -2.630 24.678 1.00 87.06 442 SER A N 1
ATOM 3342 C CA . SER A 1 442 ? -42.854 -3.393 23.434 1.00 87.06 442 SER A CA 1
ATOM 3343 C C . SER A 1 442 ? -44.174 -3.072 22.728 1.00 87.06 442 SER A C 1
ATOM 3345 O O . SER A 1 442 ? -44.282 -3.284 21.525 1.00 87.06 442 SER A O 1
ATOM 3347 N N . ASN A 1 443 ? -45.176 -2.581 23.461 1.00 89.69 443 ASN A N 1
ATOM 3348 C CA . ASN A 1 443 ? -46.481 -2.208 22.909 1.00 89.69 443 ASN A CA 1
ATOM 3349 C C . ASN A 1 443 ? -46.641 -0.694 22.709 1.00 89.69 443 ASN A C 1
ATOM 3351 O O . ASN A 1 443 ? -47.738 -0.258 22.379 1.00 89.69 443 ASN A O 1
ATOM 3355 N N . ALA A 1 444 ? -45.575 0.095 22.893 1.00 90.31 444 ALA A N 1
ATOM 3356 C CA . ALA A 1 444 ? -45.584 1.533 22.628 1.00 90.31 444 ALA A CA 1
ATOM 3357 C C . ALA A 1 444 ? -46.682 2.314 23.389 1.00 90.31 444 ALA A C 1
ATOM 3359 O O . ALA A 1 444 ? -47.240 3.275 22.870 1.00 90.31 444 ALA A O 1
ATOM 3360 N N . TYR A 1 445 ? -46.990 1.934 24.634 1.00 93.44 445 TYR A N 1
ATOM 3361 C CA . TYR A 1 445 ? -47.996 2.653 25.421 1.00 93.44 445 TYR A CA 1
ATOM 3362 C C . TYR A 1 445 ? -47.456 3.973 25.981 1.00 93.44 445 TYR A C 1
ATOM 3364 O O . TYR A 1 445 ? -46.341 4.030 26.505 1.00 93.44 445 TYR A O 1
ATOM 3372 N N . CYS A 1 446 ? -48.284 5.020 25.945 1.00 92.81 446 CYS A N 1
ATOM 3373 C CA . CYS A 1 446 ? -48.016 6.320 26.567 1.00 92.81 446 CYS A CA 1
ATOM 3374 C C . CYS A 1 446 ? -46.645 6.942 26.229 1.00 92.81 446 CYS A C 1
ATOM 3376 O O . CYS A 1 446 ? -45.999 7.519 27.106 1.00 92.81 446 CYS A O 1
ATOM 3378 N N . GLN A 1 447 ? -46.164 6.799 24.991 1.00 91.62 447 GLN A N 1
ATOM 3379 C CA . GLN A 1 447 ? -44.806 7.199 24.602 1.00 91.62 447 GLN A CA 1
ATOM 3380 C C . GLN A 1 447 ? -44.554 8.699 24.780 1.00 91.62 447 GLN A C 1
ATOM 3382 O O . GLN A 1 447 ? -43.477 9.080 25.239 1.00 91.62 447 GLN A O 1
ATOM 3387 N N . LEU A 1 448 ? -45.531 9.552 24.453 1.00 90.06 448 LEU A N 1
ATOM 3388 C CA . LEU A 1 448 ? -45.404 11.004 24.634 1.00 90.06 448 LEU A CA 1
ATOM 3389 C C . LEU A 1 448 ? -45.349 11.378 26.118 1.00 90.06 448 LEU A C 1
ATOM 3391 O O . LEU A 1 448 ? -44.498 12.168 26.525 1.00 90.06 448 LEU A O 1
ATOM 3395 N N . SER A 1 449 ? -46.222 10.784 26.931 1.00 91.62 449 SER A N 1
ATOM 3396 C CA . SER A 1 449 ? -46.245 10.984 28.380 1.00 91.62 449 SER A CA 1
ATOM 3397 C C . SER A 1 449 ? -44.976 10.458 29.062 1.00 91.62 449 SER A C 1
ATOM 3399 O O . SER A 1 449 ? -44.480 11.112 29.976 1.00 91.62 449 SER A O 1
ATOM 3401 N N . CYS A 1 450 ? -44.422 9.329 28.606 1.00 89.44 450 CYS A N 1
ATOM 3402 C CA . CYS A 1 450 ? -43.120 8.832 29.056 1.00 89.44 450 CYS A CA 1
ATOM 3403 C C . CYS A 1 450 ? -42.008 9.824 28.709 1.00 89.44 450 CYS A C 1
ATOM 3405 O O . CYS A 1 450 ? -41.279 10.246 29.594 1.00 89.44 450 CYS A O 1
ATOM 3407 N N . PHE A 1 451 ? -41.929 10.269 27.452 1.00 86.88 451 PHE A N 1
ATOM 3408 C CA . PHE A 1 451 ? -40.911 11.228 27.017 1.00 86.88 451 PHE A CA 1
ATOM 3409 C C . PHE A 1 451 ? -40.976 12.556 27.787 1.00 86.88 451 PHE A C 1
ATOM 3411 O O . PHE A 1 451 ? -39.949 13.129 28.139 1.00 86.88 451 PHE A O 1
ATOM 3418 N N . ALA A 1 452 ? -42.182 13.051 28.074 1.00 83.44 452 ALA A N 1
ATOM 3419 C CA . ALA A 1 452 ? -42.371 14.274 28.850 1.00 83.44 452 ALA A CA 1
ATOM 3420 C C . ALA A 1 452 ? -41.973 14.128 30.332 1.00 83.44 452 ALA A C 1
ATOM 3422 O O . ALA A 1 452 ? -41.703 15.139 30.984 1.00 83.44 452 ALA A O 1
ATOM 3423 N N . ALA A 1 453 ? -41.957 12.904 30.868 1.00 81.44 453 ALA A N 1
ATOM 3424 C CA . ALA A 1 453 ? -41.592 12.619 32.254 1.00 81.44 453 ALA A CA 1
ATOM 3425 C C . ALA A 1 453 ? -40.070 12.509 32.481 1.00 81.44 453 ALA A C 1
ATOM 3427 O O . ALA A 1 453 ? -39.641 12.561 33.636 1.00 81.44 453 ALA A O 1
ATOM 3428 N N . GLY A 1 454 ? -39.276 12.442 31.405 1.00 72.50 454 GLY A N 1
ATOM 3429 C CA . GLY A 1 454 ? -37.822 12.230 31.431 1.00 72.50 454 GLY A CA 1
ATOM 3430 C C . GLY A 1 454 ? -37.449 10.766 31.258 1.00 72.50 454 GLY A C 1
ATOM 3431 O O . GLY A 1 454 ? -36.290 10.446 31.601 1.00 72.50 454 GLY A O 1
#

=== Feature glossary ===
Each block in this record encodes a different view of the same protein. In brief:

Predicted aligned error. PAE(i, j) answers: if I align the predicted and true structures on residue i, how far off (in Å) do I expect residue j to be? A block-diagonal PAE matrix with low values on the blocks and high values off-diagonal is the signature of a multi-domain protein with confidently predicted domains but uncertain inter-domain orientation.

Contact-map, Ramachandran, and PAE plots. Plot images: a contact map (which residues are close in 3D, as an N×N binary image), a Ramachandran scatter (backbone torsion angles, revealing secondary-structure composition at a glance), and — for AlphaFold structures — a PAE heatmap (pairwise prediction confidence).

Backbone torsions (φ/ψ). φ (phi) and ψ (psi) are the two rotatable backbone dihedrals per residue: φ is the C(i-1)–N–Cα–C torsion, ψ is the N–Cα–C–N(i+1) torsion, both in degrees on (−180°, 180°]. α-h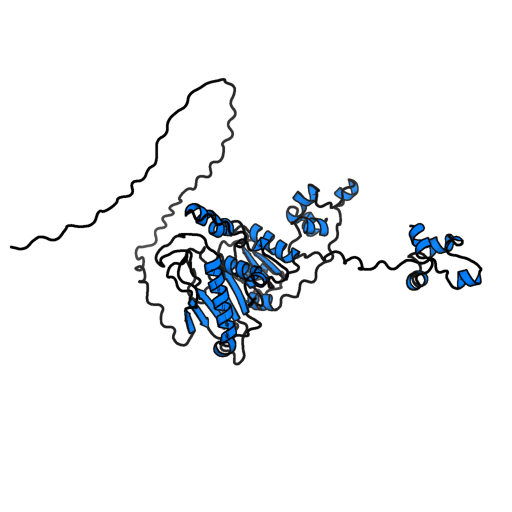elical residues cluster near (−60°, −45°); β-strand residues near (−120°, +130°). A Ramachandran plot is simply a scatter of (φ, ψ) for every residue.

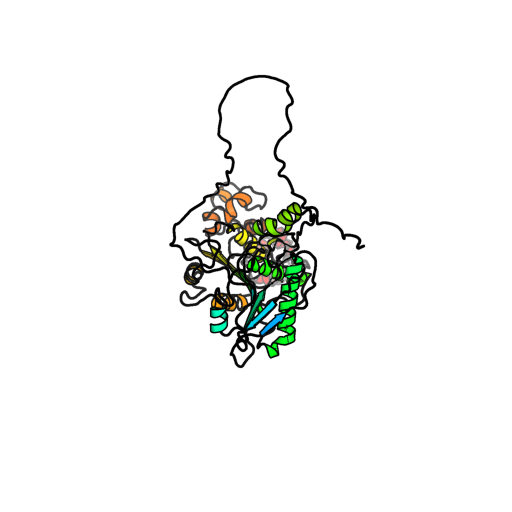Foldseek 3Di. A 3Di character summarizes, for each residue, the relative orientation of the Cα frame of its nearest spatial neighbor. Because it encodes fold topology rather than chemistry, 3Di alignments detect remote structural similarity that sequence alignment misses.

Radius of gyration, Cα contacts, bounding box. Three whole-structure scalars: the radius of gyration (RMS distance of Cα from centroid, in Å), the count of Cα–Cα contacts (pairs closer than 8 Å and separated by more than four residues in sequence — i.e. tertiary, not local, contacts), and the bounding-box dimensions. Together they distinguish compact globular folds from extended fibres or disordered chains.

Sequence. Sequence gives the chain of amino acids in standard one-letter code (A=alanine, C=cysteine, …, Y=tyrosine), read N→C. It is the only feature that is directly encoded by the gene; all structural features are derived from the folded form of this sequence.

mmCIF coordinates. Atomic coordinates in PDBx/mmCIF format — the same representation the Protein Data Bank distributes. Each line of the _atom_site loop places one backbone atom in Cartesian space (units: ångströms, origin: arbitrary).

Secondary structure (3-state, P-SEA). Three-state secondary structure (P-SEA) collapses the eight DSSP classes into helix (a), strand (b), and coil (c). P-SEA assigns these from Cα geometry alone — distances and angles — without requiring backbone oxygens, so it works on any Cα trace.

InterPro / GO / CATH / organism. Functional annotations link the protein to curated databases. InterPro entries identify conserved domains and families by matching the sequence against member-database signatures (Pfam, PROSITE, CDD, …). Gene Ontology (GO) terms describe molecular function, biological process, and cellular component in a controlled vocabulary. CATH places the structure in a hierarchical fold classification (Class/Architecture/Topology/Homologous-superfamily). The organism is the source species.

B-factor. B-factor (Debye–Waller factor) reflects atomic displacement in the crystal lattice. It is an experimental observable (units Å²), not a prediction; low values mean the atom is pinned down, high values mean it moves or is heterogeneous across the crystal.

Rendered structure images. Structure images are PyMOL renders from six orthogonal camera directions. Cartoon representation draws helices as coils and strands as arrows; sticks shows the backbone as bonds; surface shows the solvent-excluded envelope. Rainbow coloring maps sequence position to hue (blue→red, N→C); chain coloring assigns a distinct color per polypeptide.

Solvent-accessible surface area. Solvent-accessible surface area (SASA) is the area in Å² traced out by the centre of a 1.4 Å probe sphere (a water molecule) rolled over the protein's van der Waals surface (Shrake–Rupley / Lee–Richards construction). Buried residues have near-zero SASA; fully exposed residues can exceed 200 Å². The total SASA scales roughly with the number of surface residues.

Secondary structure (8-state, DSSP). The SS8 string is DSSP's per-residue secondary-structure call. α-helix (H) means an i→i+4 H-bond ladder; β-strand (E) means the residue participates in a β-sheet; 3₁₀ (G) and π (I) are tighter and wider helices; T/S are turns/bends; '-' is loop.

pLDDT. For AlphaFold models, the B-factor field carries pLDDT — the model's own estimate of local accuracy on a 0–100 scale. Regions with pLDDT<50 should be treated as essentially unmodeled; they often correspond to intrinsically disordered segments.

Nearest PDB structures. Nearest PDB neighbors are the top structural matches found by Foldseek when searching this structure against the entire Protein Data Bank. Each hit reports a TM-score (0 to 1; >0.5 almost always implies the same fold) and an E-value. These are *structural* homologs — they may share no detectable sequence similarity.